Protein AF-A0A7W1B5B6-F1 (afdb_monomer)

Mean predicted aligned error: 15.53 Å

Secondary structure (DSSP, 8-state):
-EEEESSHHHHHHHHHHT-S-HHHHTS-EEEEE-TTS-EEEEESSPPPHHHHHHHHHTT-EEEEPPPTTPEEESSGGGGSPPEE-SS----SEEEEEESSHHHHHHHHHHHHHTT---EEEEE-SS-EEEEEES--HHHHHHHHTTGGG-EEEEESSTT-TTEEEETTEE-TTGGG--PPTTEEEEEETTEEEEEES---EEGGGTEEEE-SS----------S-PEEEE-EEEE---PPP-EEEE-SSHHHHHHHHHHHS-HHHHTTEEEEEE--TT-SSPEEEEEEPPSSSPPP----SSEEEEEETTEEEEEEETTEEEES---HHHHHHHHT--TTEEEEEEE----TT-----GGGTT-EEEEEEEGGG-EEGGGT---THHHHHHHHHHHHHHHS-------------------------------------------------------------------HHHHHHHHHHHHHHHHHHHHHHH----TT-HHHHHHHHHHHHHHHHTT-HHHHHHHHHHHHHTS-HHHHHHHHHHHHHHHHS---HHHHHHHHHHHHT-SS--HHHHHHHHHHHHH--HHHHH-HHHHHHHHHTTGGGS-HHHHHHHHHH-

Structure (mmCIF, N/CA/C/O backbone):
data_AF-A0A7W1B5B6-F1
#
_entry.id   AF-A0A7W1B5B6-F1
#
loop_
_atom_site.group_PDB
_atom_site.id
_atom_site.type_symbol
_atom_site.label_atom_id
_atom_site.label_alt_id
_atom_site.label_comp_id
_atom_site.label_asym_id
_atom_site.label_entity_id
_atom_site.label_seq_id
_atom_site.pdbx_PDB_ins_code
_atom_site.Cartn_x
_atom_site.Cartn_y
_atom_site.Cartn_z
_atom_site.occupancy
_atom_site.B_iso_or_equiv
_atom_site.auth_seq_id
_atom_site.auth_comp_id
_atom_site.auth_asym_id
_atom_site.auth_atom_id
_atom_site.pdbx_PDB_model_num
ATOM 1 N N . MET A 1 1 ? 34.119 7.410 -38.751 1.00 94.50 1 MET A N 1
ATOM 2 C CA . MET A 1 1 ? 34.183 5.997 -39.209 1.00 94.50 1 MET A CA 1
ATOM 3 C C . MET A 1 1 ? 33.117 5.272 -38.428 1.00 94.50 1 MET A C 1
ATOM 5 O O . MET A 1 1 ? 33.224 5.244 -37.207 1.00 94.50 1 MET A O 1
ATOM 9 N N . ALA A 1 2 ? 32.080 4.774 -39.098 1.00 97.19 2 ALA A N 1
ATOM 10 C CA . ALA A 1 2 ? 30.951 4.144 -38.429 1.00 97.19 2 ALA A CA 1
ATOM 11 C C . ALA A 1 2 ? 31.009 2.619 -38.559 1.00 97.19 2 ALA A C 1
ATOM 13 O O . ALA A 1 2 ? 31.420 2.079 -39.584 1.00 97.19 2 ALA A O 1
ATOM 14 N N . LEU A 1 3 ? 30.587 1.941 -37.500 1.00 98.31 3 LEU A N 1
ATOM 15 C CA . LEU A 1 3 ? 30.585 0.492 -37.373 1.00 98.31 3 LEU A CA 1
ATOM 16 C C . LEU A 1 3 ? 29.162 -0.023 -37.571 1.00 98.31 3 LEU A C 1
ATOM 18 O O . LEU A 1 3 ? 28.270 0.395 -36.841 1.00 98.31 3 LEU A O 1
ATOM 22 N N . GLY A 1 4 ? 28.949 -0.912 -38.535 1.00 98.06 4 GLY A N 1
ATOM 23 C CA . GLY A 1 4 ? 27.669 -1.567 -38.791 1.00 98.06 4 GLY A CA 1
ATOM 24 C C . GLY A 1 4 ? 27.598 -2.948 -38.143 1.00 98.06 4 GLY A C 1
ATOM 25 O O . GLY A 1 4 ? 28.452 -3.800 -38.393 1.00 98.06 4 GLY A O 1
ATOM 26 N N . PHE A 1 5 ? 26.560 -3.162 -37.342 1.00 98.38 5 PHE A N 1
ATOM 27 C CA . PHE A 1 5 ? 26.200 -4.421 -36.696 1.00 98.38 5 PHE A CA 1
ATOM 28 C C . PHE A 1 5 ? 24.924 -4.963 -37.348 1.00 98.38 5 PHE A C 1
ATOM 30 O O . PHE A 1 5 ? 24.002 -4.191 -37.621 1.00 98.38 5 PHE A O 1
ATOM 37 N N . SER A 1 6 ? 24.865 -6.276 -37.588 1.00 97.25 6 SER A N 1
ATOM 38 C CA . SER A 1 6 ? 23.727 -6.924 -38.261 1.00 97.25 6 SER A CA 1
ATOM 39 C C . SER A 1 6 ? 22.408 -6.738 -37.514 1.00 97.25 6 SER A C 1
ATOM 41 O O . SER A 1 6 ? 21.371 -6.578 -38.141 1.00 97.25 6 SER A O 1
ATOM 43 N N . ASP A 1 7 ? 22.457 -6.731 -36.182 1.00 97.38 7 ASP A N 1
ATOM 44 C CA . ASP A 1 7 ? 21.313 -6.529 -35.301 1.00 97.38 7 ASP A CA 1
ATOM 45 C C . ASP A 1 7 ? 21.767 -6.013 -33.916 1.00 97.38 7 ASP A C 1
ATOM 47 O O . ASP A 1 7 ? 22.953 -5.783 -33.645 1.00 97.38 7 ASP A O 1
ATOM 51 N N . THR A 1 8 ? 20.799 -5.830 -33.015 1.00 96.56 8 THR A N 1
ATOM 52 C CA . THR A 1 8 ? 21.031 -5.389 -31.629 1.00 96.56 8 THR A CA 1
ATOM 53 C C . THR A 1 8 ? 21.806 -6.428 -30.799 1.00 96.56 8 THR A C 1
ATOM 55 O O . THR A 1 8 ? 22.600 -6.055 -29.932 1.00 96.56 8 THR A O 1
ATOM 58 N N . ASN A 1 9 ? 21.637 -7.726 -31.072 1.00 96.75 9 ASN A N 1
ATOM 59 C CA . ASN A 1 9 ? 22.336 -8.795 -30.355 1.00 96.75 9 ASN A CA 1
ATOM 60 C C . ASN A 1 9 ? 23.825 -8.834 -30.712 1.00 96.75 9 ASN A C 1
ATOM 62 O O . ASN A 1 9 ? 24.655 -9.018 -29.823 1.00 96.75 9 ASN A O 1
ATOM 66 N N . ALA A 1 10 ? 24.184 -8.600 -31.974 1.00 97.38 10 ALA A N 1
ATOM 67 C CA . ALA A 1 10 ? 25.568 -8.497 -32.416 1.00 97.38 10 ALA A CA 1
ATOM 68 C C . ALA A 1 10 ? 26.297 -7.365 -31.674 1.00 97.38 10 ALA A C 1
ATOM 70 O O . ALA A 1 10 ? 27.377 -7.581 -31.119 1.00 97.38 10 ALA A O 1
ATOM 71 N N . LEU A 1 11 ? 25.679 -6.182 -31.571 1.00 97.81 11 LEU A N 1
ATOM 72 C CA . LEU A 1 11 ? 26.230 -5.078 -30.780 1.00 97.81 11 LEU A CA 1
ATOM 73 C C . LEU A 1 11 ? 26.357 -5.450 -29.294 1.00 97.81 11 LEU A C 1
ATOM 75 O O . LEU A 1 11 ? 27.402 -5.212 -28.681 1.00 97.81 11 LEU A O 1
ATOM 79 N N . HIS A 1 12 ? 25.326 -6.078 -28.722 1.00 96.94 12 HIS A N 1
ATOM 80 C CA . HIS A 1 12 ? 25.355 -6.544 -27.339 1.00 96.94 12 HIS A CA 1
ATOM 81 C C . HIS A 1 12 ? 26.523 -7.506 -27.077 1.00 96.94 12 HIS A C 1
ATOM 83 O O . HIS A 1 12 ? 27.252 -7.318 -26.106 1.00 96.94 12 HIS A O 1
ATOM 89 N N . VAL A 1 13 ? 26.762 -8.485 -27.957 1.00 97.00 13 VAL A N 1
ATOM 90 C CA . VAL A 1 13 ? 27.879 -9.438 -27.842 1.00 97.00 13 VAL A CA 1
ATOM 91 C C . VAL A 1 13 ? 29.231 -8.725 -27.902 1.00 97.00 13 VAL A C 1
ATOM 93 O O . VAL A 1 13 ? 30.123 -9.039 -27.112 1.00 97.00 13 VAL A O 1
ATOM 96 N N . ILE A 1 14 ? 29.400 -7.738 -28.784 1.00 97.31 14 ILE A N 1
ATOM 97 C CA . ILE A 1 14 ? 30.649 -6.965 -28.892 1.00 97.31 14 ILE A CA 1
ATOM 98 C C . ILE A 1 14 ? 30.934 -6.180 -27.602 1.00 97.31 14 ILE A C 1
ATOM 100 O O . ILE A 1 14 ? 32.069 -6.181 -27.118 1.00 97.31 14 ILE A O 1
ATOM 104 N N . ILE A 1 15 ? 29.910 -5.565 -27.005 1.00 96.25 15 ILE A N 1
ATOM 105 C CA . ILE A 1 15 ? 30.038 -4.853 -25.726 1.00 96.25 15 ILE A CA 1
ATOM 106 C C . ILE A 1 15 ? 30.300 -5.841 -24.577 1.00 96.25 15 ILE A C 1
ATOM 108 O O . ILE A 1 15 ? 31.228 -5.659 -23.783 1.00 96.25 15 ILE A O 1
ATOM 112 N N . ALA A 1 16 ? 29.517 -6.919 -24.504 1.00 94.75 16 ALA A N 1
ATOM 113 C CA . ALA A 1 16 ? 29.584 -7.919 -23.445 1.00 94.75 16 ALA A CA 1
ATOM 114 C C . ALA A 1 16 ? 30.921 -8.685 -23.436 1.00 94.75 16 ALA A C 1
ATOM 116 O O . ALA A 1 16 ? 31.486 -8.933 -22.370 1.00 94.75 16 ALA A O 1
ATOM 117 N N . SER A 1 17 ? 31.472 -9.002 -24.606 1.00 96.00 17 SER A N 1
ATOM 118 C CA . SER A 1 17 ? 32.751 -9.716 -24.745 1.00 96.00 17 SER A CA 1
ATOM 119 C C . SER A 1 17 ? 33.984 -8.868 -24.424 1.00 96.00 17 SER A C 1
ATOM 121 O O . SER A 1 17 ? 35.064 -9.422 -24.244 1.00 96.00 17 SER A O 1
ATOM 123 N N . GLY A 1 18 ? 33.853 -7.537 -24.362 1.00 94.81 18 GLY A N 1
ATOM 124 C CA . GLY A 1 18 ? 35.001 -6.642 -24.198 1.00 94.81 18 GLY A CA 1
ATOM 125 C C . GLY A 1 18 ? 35.877 -6.528 -25.451 1.00 94.81 18 GLY A C 1
ATOM 126 O O . GLY A 1 18 ? 36.999 -6.041 -25.357 1.00 94.81 18 GLY A O 1
ATOM 127 N N . MET A 1 19 ? 35.380 -6.946 -26.625 1.00 95.56 19 MET A N 1
ATOM 128 C CA . MET A 1 19 ? 36.091 -6.774 -27.901 1.00 95.56 19 MET A CA 1
ATOM 129 C C . MET A 1 19 ? 36.359 -5.297 -28.228 1.00 95.56 19 MET A C 1
ATOM 131 O O . MET A 1 19 ? 37.362 -4.977 -28.860 1.00 95.56 19 MET A O 1
ATOM 135 N N . CYS A 1 20 ? 35.474 -4.395 -27.796 1.00 95.75 20 CYS A N 1
ATOM 136 C CA . CYS A 1 20 ? 35.712 -2.954 -27.824 1.00 95.75 20 CYS A CA 1
ATOM 137 C C . CYS A 1 20 ? 36.308 -2.502 -26.476 1.00 95.75 20 CYS A C 1
ATOM 139 O O . CYS A 1 20 ? 35.754 -2.876 -25.442 1.00 95.75 20 CYS A O 1
ATOM 141 N N . PRO A 1 21 ? 37.372 -1.682 -26.431 1.00 95.94 21 PRO A N 1
ATOM 142 C CA . PRO A 1 21 ? 37.892 -1.168 -25.168 1.00 95.94 21 PRO A CA 1
ATOM 143 C C . PRO A 1 21 ? 36.838 -0.350 -24.395 1.00 95.94 21 PRO A C 1
ATOM 145 O O . PRO A 1 21 ? 36.147 0.480 -25.001 1.00 95.94 21 PRO A O 1
ATOM 148 N N . PRO A 1 22 ? 36.688 -0.543 -23.069 1.00 91.62 22 PRO A N 1
ATOM 149 C CA . PRO A 1 22 ? 35.642 0.109 -22.276 1.00 91.62 22 PRO A CA 1
ATOM 150 C C . PRO A 1 22 ? 35.723 1.641 -22.327 1.00 91.62 22 PRO A C 1
ATOM 152 O O . PRO A 1 22 ? 34.693 2.310 -22.328 1.00 91.62 22 PRO A O 1
ATOM 155 N N . GLU A 1 23 ? 36.922 2.211 -22.451 1.00 94.38 23 GLU A N 1
ATOM 156 C CA . GLU A 1 23 ? 37.138 3.652 -22.583 1.00 94.38 23 GLU A CA 1
ATOM 157 C C . GLU A 1 23 ? 36.626 4.247 -23.901 1.00 94.38 23 GLU A C 1
ATOM 159 O O . GLU A 1 23 ? 36.478 5.465 -23.991 1.00 94.38 23 GLU A O 1
ATOM 164 N N . VAL A 1 24 ? 36.382 3.423 -24.926 1.00 95.75 24 VAL A N 1
ATOM 165 C CA . VAL A 1 24 ? 35.705 3.840 -26.163 1.00 95.75 24 VAL A CA 1
ATOM 166 C C . VAL A 1 24 ? 34.198 3.646 -26.020 1.00 95.75 24 VAL A C 1
ATOM 168 O O . VAL A 1 24 ? 33.436 4.532 -26.393 1.00 95.75 24 VAL A O 1
ATOM 171 N N . GLN A 1 25 ? 33.765 2.533 -25.418 1.00 95.56 25 GLN A N 1
ATOM 172 C CA . GLN A 1 25 ? 32.342 2.238 -25.201 1.00 95.56 25 GLN A CA 1
ATOM 173 C C . GLN A 1 25 ? 31.641 3.264 -24.294 1.00 95.56 25 GLN A C 1
ATOM 175 O O . GLN A 1 25 ? 30.462 3.553 -24.484 1.00 95.56 25 GLN A O 1
ATOM 180 N N . GLN A 1 26 ? 32.356 3.802 -23.301 1.00 91.69 26 GLN A N 1
ATOM 181 C CA . GLN A 1 26 ? 31.845 4.788 -22.338 1.00 91.69 26 GLN A CA 1
ATOM 182 C C . GLN A 1 26 ? 31.838 6.229 -22.873 1.00 91.69 26 GLN A C 1
ATOM 184 O O . GLN A 1 26 ? 31.433 7.138 -22.153 1.00 91.69 26 GLN A O 1
ATOM 189 N N . ARG A 1 27 ? 32.320 6.462 -24.100 1.00 94.25 27 ARG A N 1
ATOM 190 C CA . ARG A 1 27 ? 32.306 7.782 -24.748 1.00 94.25 27 ARG A CA 1
ATOM 191 C C . ARG A 1 27 ? 31.062 7.953 -25.606 1.00 94.25 27 ARG A C 1
ATOM 193 O O . ARG A 1 27 ? 30.432 6.967 -25.998 1.00 94.25 27 ARG A O 1
ATOM 200 N N . ALA A 1 28 ? 30.757 9.208 -25.926 1.00 95.19 28 ALA A N 1
ATOM 201 C CA . ALA A 1 28 ? 29.630 9.527 -26.778 1.00 95.19 28 ALA A CA 1
ATOM 202 C C . ALA A 1 28 ? 29.794 8.881 -28.161 1.00 95.19 28 ALA A C 1
ATOM 204 O O . ALA A 1 28 ? 30.899 8.619 -28.649 1.00 95.19 28 ALA A O 1
ATOM 205 N N . ALA A 1 29 ? 28.667 8.605 -28.798 1.00 97.06 29 ALA A N 1
ATOM 206 C CA . ALA A 1 29 ? 28.630 8.059 -30.143 1.00 97.06 29 ALA A CA 1
ATOM 207 C C . ALA A 1 29 ? 27.402 8.581 -30.881 1.00 97.06 29 ALA A C 1
ATOM 209 O O . ALA A 1 29 ? 26.443 9.049 -30.269 1.00 97.06 29 ALA A O 1
ATOM 210 N N . ARG A 1 30 ? 27.406 8.487 -32.206 1.00 98.06 30 ARG A N 1
ATOM 211 C CA . ARG A 1 30 ? 26.194 8.665 -33.006 1.00 98.06 30 ARG A CA 1
ATOM 212 C C . ARG A 1 30 ? 25.669 7.295 -33.393 1.00 98.06 30 ARG A C 1
ATOM 214 O O . ARG A 1 30 ? 26.418 6.479 -33.923 1.00 98.06 30 ARG A O 1
ATOM 221 N N . VAL A 1 31 ? 24.396 7.048 -33.120 1.00 97.62 31 VAL A N 1
ATOM 222 C CA . VAL A 1 31 ? 23.747 5.758 -33.349 1.00 97.62 31 VAL A CA 1
ATOM 223 C C . VAL A 1 31 ? 22.623 5.928 -34.353 1.00 97.62 31 VAL A C 1
ATOM 225 O O . VAL A 1 31 ? 21.693 6.707 -34.144 1.00 97.62 31 VAL A O 1
ATOM 228 N N . GLY A 1 32 ? 22.712 5.181 -35.444 1.00 97.56 32 GLY A N 1
ATOM 229 C CA . GLY A 1 32 ? 21.650 5.012 -36.424 1.00 97.56 32 GLY A CA 1
ATOM 230 C C . GLY A 1 32 ? 21.114 3.586 -36.410 1.00 97.56 32 GLY A C 1
ATOM 231 O O . GLY A 1 32 ? 21.804 2.663 -35.975 1.00 97.56 32 GLY A O 1
ATOM 232 N N . ARG A 1 33 ? 19.892 3.399 -36.905 1.00 97.69 33 ARG A N 1
ATOM 233 C CA . ARG A 1 33 ? 19.342 2.073 -37.209 1.00 97.69 33 ARG A CA 1
ATOM 234 C C . ARG A 1 33 ? 19.060 1.974 -38.697 1.00 97.69 33 ARG A C 1
ATOM 236 O O . ARG A 1 33 ? 18.666 2.973 -39.297 1.00 97.69 33 ARG A O 1
ATOM 243 N N . THR A 1 34 ? 19.301 0.804 -39.270 1.00 97.12 34 THR A N 1
ATOM 244 C CA . THR A 1 34 ? 18.916 0.493 -40.650 1.00 97.12 34 THR A CA 1
ATOM 245 C C . THR A 1 34 ? 17.494 -0.061 -40.684 1.00 97.12 34 THR A C 1
ATOM 247 O O . THR A 1 34 ? 16.969 -0.491 -39.653 1.00 97.12 34 THR A O 1
ATOM 250 N N . ASP A 1 35 ? 16.879 -0.070 -41.866 1.00 95.69 35 ASP A N 1
ATOM 251 C CA . ASP A 1 35 ? 15.518 -0.591 -42.059 1.00 95.69 35 ASP A CA 1
ATOM 252 C C . ASP A 1 35 ? 15.419 -2.092 -41.725 1.00 95.69 35 ASP A C 1
ATOM 254 O O . ASP A 1 35 ? 14.400 -2.551 -41.218 1.00 95.69 35 ASP A O 1
ATOM 258 N N . ASP A 1 36 ? 16.521 -2.832 -41.889 1.00 95.31 36 ASP A N 1
ATOM 259 C CA . ASP A 1 36 ? 16.630 -4.259 -41.552 1.00 95.31 36 ASP A CA 1
ATOM 260 C C . ASP A 1 36 ? 16.838 -4.532 -40.045 1.00 95.31 36 ASP A C 1
ATOM 262 O O . ASP A 1 36 ? 17.080 -5.667 -39.639 1.00 95.31 36 ASP A O 1
ATOM 266 N N . GLY A 1 37 ? 16.799 -3.502 -39.189 1.00 94.88 37 GLY A N 1
ATOM 267 C CA . GLY A 1 37 ? 17.021 -3.633 -37.741 1.00 94.88 37 GLY A CA 1
ATOM 268 C C . GLY A 1 37 ? 18.495 -3.679 -37.312 1.00 94.88 37 GLY A C 1
ATOM 269 O O . GLY A 1 37 ? 18.789 -3.846 -36.122 1.00 94.88 37 GLY A O 1
ATOM 270 N N . GLY A 1 38 ? 19.418 -3.482 -38.255 1.00 97.25 38 GLY A N 1
ATOM 271 C CA . GLY A 1 38 ? 20.841 -3.313 -37.988 1.00 97.25 38 GLY A CA 1
ATOM 272 C C . GLY A 1 38 ? 21.132 -2.027 -37.218 1.00 97.25 38 GLY A C 1
ATOM 273 O O . GLY A 1 38 ? 20.376 -1.052 -37.260 1.00 97.25 38 GLY A O 1
ATOM 274 N N . VAL A 1 39 ? 22.247 -2.018 -36.493 1.00 98.12 39 VAL A N 1
ATOM 275 C CA . VAL A 1 39 ? 22.672 -0.871 -35.679 1.00 98.12 39 VAL A CA 1
ATOM 276 C C . VAL A 1 39 ? 23.969 -0.324 -36.248 1.00 98.12 39 VAL A C 1
ATOM 278 O O . VAL A 1 39 ? 24.893 -1.082 -36.520 1.00 98.12 39 VAL A O 1
ATOM 281 N N . ILE A 1 40 ? 24.060 0.992 -36.427 1.00 98.44 40 ILE A N 1
ATOM 282 C CA . ILE A 1 40 ? 25.279 1.662 -36.882 1.00 98.44 40 ILE A CA 1
ATOM 283 C C . ILE A 1 40 ? 25.758 2.595 -35.778 1.00 98.44 40 ILE A C 1
ATOM 285 O O . ILE A 1 40 ? 25.014 3.478 -35.361 1.00 98.44 40 ILE A O 1
ATOM 289 N N . VAL A 1 41 ? 26.996 2.417 -35.320 1.00 98.38 41 VAL A N 1
ATOM 290 C CA . VAL A 1 41 ? 27.609 3.218 -34.254 1.00 98.38 41 VAL A CA 1
ATOM 291 C C . VAL A 1 41 ? 28.836 3.940 -34.796 1.00 98.38 41 VAL A C 1
ATOM 293 O O . VAL A 1 41 ? 29.820 3.312 -35.179 1.00 98.38 41 VAL A O 1
ATOM 296 N N . GLU A 1 42 ? 28.808 5.267 -34.807 1.00 98.38 42 GLU A N 1
ATOM 297 C CA . GLU A 1 42 ? 29.979 6.106 -35.051 1.00 98.38 42 GLU A CA 1
ATOM 298 C C . GLU A 1 42 ? 30.535 6.610 -33.710 1.00 98.38 42 GLU A C 1
ATOM 300 O O . GLU A 1 42 ? 29.932 7.500 -33.103 1.00 98.38 42 GLU A O 1
ATOM 305 N N . PRO A 1 43 ? 31.653 6.054 -33.209 1.00 98.06 43 PRO A N 1
ATOM 306 C CA . PRO A 1 43 ? 32.233 6.508 -31.953 1.00 98.06 43 PRO A CA 1
ATOM 307 C C . PRO A 1 43 ? 32.894 7.877 -32.080 1.00 98.06 43 PRO A C 1
ATOM 309 O O . PRO A 1 43 ? 33.547 8.173 -33.079 1.00 98.06 43 PRO A O 1
ATOM 312 N N . GLU A 1 44 ? 32.817 8.670 -31.011 1.00 97.44 44 GLU A N 1
ATOM 313 C CA . GLU A 1 44 ? 33.561 9.929 -30.885 1.00 97.44 44 GLU A CA 1
ATOM 314 C C . GLU A 1 44 ? 35.083 9.696 -30.907 1.00 97.44 44 GLU A C 1
ATOM 316 O O . GLU A 1 44 ? 35.834 10.438 -31.538 1.00 97.44 44 GLU A O 1
ATOM 321 N N . LYS A 1 45 ? 35.549 8.631 -30.240 1.00 96.25 45 LYS A N 1
ATOM 322 C CA . LYS A 1 45 ? 36.961 8.239 -30.209 1.00 96.25 45 LYS A CA 1
ATOM 323 C C . LYS A 1 45 ? 37.230 7.136 -31.229 1.00 96.25 45 LYS A C 1
ATOM 325 O O . LYS A 1 45 ? 36.648 6.056 -31.152 1.00 96.25 45 LYS A O 1
ATOM 330 N N . ALA A 1 46 ? 38.165 7.385 -32.145 1.00 96.44 46 ALA A N 1
ATOM 331 C CA . ALA A 1 46 ? 38.591 6.389 -33.121 1.00 96.44 46 ALA A CA 1
ATOM 332 C C . ALA A 1 46 ? 39.173 5.135 -32.439 1.00 96.44 46 ALA A C 1
ATOM 334 O O . ALA A 1 46 ? 39.939 5.226 -31.476 1.00 96.44 46 ALA A O 1
ATOM 335 N N . LEU A 1 47 ? 38.818 3.966 -32.970 1.00 97.12 47 LEU A N 1
ATOM 336 C CA . LEU A 1 47 ? 39.338 2.675 -32.525 1.00 97.12 47 LEU A CA 1
ATOM 337 C C . LEU A 1 47 ? 40.737 2.416 -33.092 1.00 97.12 47 LEU A C 1
ATOM 339 O O . LEU A 1 47 ? 41.067 2.838 -34.203 1.00 97.12 47 LEU A O 1
ATOM 343 N N . ALA A 1 48 ? 41.548 1.671 -32.341 1.00 97.38 48 ALA A N 1
ATOM 344 C CA . ALA A 1 48 ? 42.837 1.194 -32.822 1.00 97.38 48 ALA A CA 1
ATOM 345 C C . ALA A 1 48 ? 42.657 0.169 -33.964 1.00 97.38 48 ALA A C 1
ATOM 347 O O . ALA A 1 48 ? 41.646 -0.534 -34.053 1.00 97.38 48 ALA A O 1
ATOM 348 N N . ARG A 1 49 ? 43.626 0.109 -34.887 1.00 97.44 49 ARG A N 1
ATOM 349 C CA . ARG A 1 49 ? 43.525 -0.700 -36.121 1.00 97.44 49 ARG A CA 1
ATOM 350 C C . ARG A 1 49 ? 43.400 -2.201 -35.851 1.00 97.44 49 ARG A C 1
ATOM 352 O O . ARG A 1 49 ? 42.715 -2.896 -36.594 1.00 97.44 49 ARG A O 1
ATOM 359 N N . ASP A 1 50 ? 44.064 -2.687 -34.813 1.00 97.62 50 ASP A N 1
ATOM 360 C CA . ASP A 1 50 ? 43.993 -4.065 -34.328 1.00 97.62 50 ASP A CA 1
ATOM 361 C C . ASP A 1 50 ? 42.588 -4.413 -33.812 1.00 97.62 50 ASP A C 1
ATOM 363 O O . ASP A 1 50 ? 42.034 -5.443 -34.196 1.00 97.62 50 ASP A O 1
ATOM 367 N N . VAL A 1 51 ? 41.960 -3.514 -33.046 1.00 97.44 51 VAL A N 1
ATOM 368 C CA . VAL A 1 51 ? 40.570 -3.667 -32.588 1.00 97.44 51 VAL A CA 1
ATOM 369 C C . VAL A 1 51 ? 39.604 -3.712 -33.774 1.00 97.44 51 VAL A C 1
ATOM 371 O O . VAL A 1 51 ? 38.753 -4.597 -33.840 1.00 97.44 51 VAL A O 1
ATOM 374 N N . LEU A 1 52 ? 39.769 -2.822 -34.759 1.00 97.75 52 LEU A N 1
ATOM 375 C CA . LEU A 1 52 ? 38.963 -2.834 -35.987 1.00 97.75 52 LEU A CA 1
ATOM 376 C C . LEU A 1 52 ? 39.140 -4.135 -36.786 1.00 97.75 52 LEU A C 1
ATOM 378 O O . LEU A 1 52 ? 38.171 -4.662 -37.332 1.00 97.75 52 LEU A O 1
ATOM 382 N N . ALA A 1 53 ? 40.357 -4.683 -36.843 1.00 97.25 53 ALA A N 1
ATOM 383 C CA . ALA A 1 53 ? 40.613 -5.966 -37.490 1.00 97.25 53 ALA A CA 1
ATOM 384 C C . ALA A 1 53 ? 39.918 -7.128 -36.757 1.00 97.25 53 ALA A C 1
ATOM 386 O O . ALA A 1 53 ? 39.370 -8.015 -37.414 1.00 97.25 53 ALA A O 1
ATOM 387 N N . HIS A 1 54 ? 39.897 -7.117 -35.419 1.00 96.94 54 HIS A N 1
ATOM 388 C CA . HIS A 1 54 ? 39.147 -8.093 -34.622 1.00 96.94 54 HIS A CA 1
ATOM 389 C C . HIS A 1 54 ? 37.632 -7.959 -34.813 1.00 96.94 54 HIS A C 1
ATOM 391 O O . HIS A 1 54 ? 36.967 -8.964 -35.055 1.00 96.94 54 HIS A O 1
ATOM 397 N N . MET A 1 55 ? 37.094 -6.738 -34.805 1.00 97.38 55 MET A N 1
ATOM 398 C CA . MET A 1 55 ? 35.673 -6.484 -35.069 1.00 97.38 55 MET A CA 1
ATOM 399 C C . MET A 1 55 ? 35.253 -6.965 -36.462 1.00 97.38 55 MET A C 1
ATOM 401 O O . MET A 1 55 ? 34.221 -7.618 -36.600 1.00 97.38 55 MET A O 1
ATOM 405 N N . ARG A 1 56 ? 36.082 -6.738 -37.490 1.00 97.94 56 ARG A N 1
ATOM 406 C CA . ARG A 1 56 ? 35.811 -7.230 -38.849 1.00 97.94 56 ARG A CA 1
ATOM 407 C C . ARG A 1 56 ? 35.784 -8.758 -38.922 1.00 97.94 56 ARG A C 1
ATOM 409 O O . ARG A 1 56 ? 34.919 -9.317 -39.586 1.00 97.94 56 ARG A O 1
ATOM 416 N N . LYS A 1 57 ? 36.689 -9.443 -38.209 1.00 97.31 57 LYS A N 1
ATOM 417 C CA . LYS A 1 57 ? 36.667 -10.916 -38.081 1.00 97.31 57 LYS A CA 1
ATOM 418 C C . LYS A 1 57 ? 35.406 -11.423 -37.374 1.00 97.31 57 LYS A C 1
ATOM 420 O O . LYS A 1 57 ? 34.956 -12.519 -37.680 1.00 97.31 57 LYS A O 1
ATOM 425 N N . ALA A 1 58 ? 34.839 -10.627 -36.469 1.00 96.62 58 ALA A N 1
ATOM 426 C CA . ALA A 1 58 ? 33.573 -10.907 -35.795 1.00 96.62 58 ALA A CA 1
ATOM 427 C C . ALA A 1 58 ? 32.328 -10.518 -36.624 1.00 96.62 58 ALA A C 1
ATOM 429 O O . ALA A 1 58 ? 31.215 -10.605 -36.116 1.00 96.62 58 ALA A O 1
ATOM 430 N N . GLY A 1 59 ? 32.497 -10.090 -37.883 1.00 97.38 59 GLY A N 1
ATOM 431 C CA . GLY A 1 59 ? 31.395 -9.753 -38.791 1.00 97.38 59 GLY A CA 1
ATOM 432 C C . GLY A 1 59 ? 30.912 -8.299 -38.730 1.00 97.38 59 GLY A C 1
ATOM 433 O O . GLY A 1 59 ? 29.912 -7.974 -39.362 1.00 97.38 59 GLY A O 1
ATOM 434 N N . VAL A 1 60 ? 31.603 -7.409 -38.008 1.00 98.06 60 VAL A N 1
ATOM 435 C CA . VAL A 1 60 ? 31.258 -5.977 -37.942 1.00 98.06 60 VAL A CA 1
ATOM 436 C C . VAL A 1 60 ? 31.769 -5.246 -39.188 1.00 98.06 60 VAL A C 1
ATOM 438 O O . VAL A 1 60 ? 32.948 -5.340 -39.543 1.00 98.06 60 VAL A O 1
ATOM 441 N N . ILE A 1 61 ? 30.905 -4.462 -39.833 1.00 98.12 61 ILE A N 1
ATOM 442 C CA . ILE A 1 61 ? 31.254 -3.632 -40.995 1.00 98.12 61 ILE A CA 1
ATOM 443 C C . ILE A 1 61 ? 31.942 -2.359 -40.494 1.00 98.12 61 ILE A C 1
ATOM 445 O O . ILE A 1 61 ? 31.334 -1.585 -39.770 1.00 98.12 61 ILE A O 1
ATOM 449 N N . THR A 1 62 ? 33.201 -2.106 -40.859 1.00 97.12 62 THR A N 1
ATOM 450 C CA . THR A 1 62 ? 33.988 -0.991 -40.283 1.00 97.12 62 THR A CA 1
ATOM 451 C C . THR A 1 62 ? 33.799 0.364 -40.961 1.00 97.12 62 THR A C 1
ATOM 453 O O . THR A 1 62 ? 34.291 1.361 -40.446 1.00 97.12 62 THR A O 1
ATOM 456 N N . ASP A 1 63 ? 33.117 0.402 -42.103 1.00 96.38 63 ASP A N 1
ATOM 457 C CA . ASP A 1 63 ? 32.965 1.593 -42.948 1.00 96.38 63 ASP A CA 1
ATOM 458 C C . ASP A 1 63 ? 31.493 1.780 -43.340 1.00 96.38 63 ASP A C 1
ATOM 460 O O . ASP A 1 63 ? 31.149 2.041 -44.492 1.00 96.38 63 ASP A O 1
ATOM 464 N N . ALA A 1 64 ? 30.603 1.577 -42.368 1.00 97.50 64 ALA A N 1
ATOM 465 C CA . ALA A 1 64 ? 29.173 1.753 -42.564 1.00 97.50 64 ALA A CA 1
ATOM 466 C C . ALA A 1 64 ? 28.831 3.236 -42.795 1.00 97.50 64 ALA A C 1
ATOM 468 O O . ALA A 1 64 ? 29.488 4.139 -42.269 1.00 97.50 64 ALA A O 1
ATOM 469 N N . VAL A 1 65 ? 27.776 3.496 -43.567 1.00 97.81 65 VAL A N 1
ATOM 470 C CA . VAL A 1 65 ? 27.261 4.854 -43.777 1.00 97.81 65 VAL A CA 1
ATOM 471 C C . VAL A 1 65 ? 26.251 5.160 -42.680 1.00 97.81 65 VAL A C 1
ATOM 473 O O . VAL A 1 65 ? 25.216 4.507 -42.578 1.00 97.81 65 VAL A O 1
ATOM 476 N N . LEU A 1 66 ? 26.555 6.150 -41.843 1.00 97.88 66 LEU A N 1
ATOM 477 C CA . LEU A 1 66 ? 25.653 6.574 -40.780 1.00 97.88 66 LEU A CA 1
ATOM 478 C C . LEU A 1 66 ? 24.398 7.236 -41.389 1.00 97.88 66 LEU A C 1
ATOM 480 O O . LEU A 1 66 ? 24.541 8.152 -42.204 1.00 97.88 66 LEU A O 1
ATOM 484 N N . PRO A 1 67 ? 23.176 6.822 -41.011 1.00 97.12 67 PRO A N 1
ATOM 485 C CA . PRO A 1 67 ? 21.961 7.401 -41.566 1.00 97.12 67 PRO A CA 1
ATOM 486 C C . PRO A 1 67 ? 21.756 8.840 -41.069 1.00 97.12 67 PRO A C 1
ATOM 488 O O . PRO A 1 67 ? 22.219 9.226 -39.992 1.00 97.12 67 PRO A O 1
ATOM 491 N N . ALA A 1 68 ? 21.032 9.647 -41.849 1.00 96.62 68 ALA A N 1
ATOM 492 C CA . ALA A 1 68 ? 20.836 11.073 -41.566 1.00 96.62 68 ALA A CA 1
ATOM 493 C C . ALA A 1 68 ? 20.118 11.344 -40.228 1.00 96.62 68 ALA A C 1
ATOM 495 O O . ALA A 1 68 ? 20.338 12.381 -39.607 1.00 96.62 68 ALA A O 1
ATOM 496 N N . ASN A 1 69 ? 19.295 10.401 -39.762 1.00 95.12 69 ASN A N 1
ATOM 497 C CA . ASN A 1 69 ? 18.546 10.464 -38.505 1.00 95.12 69 ASN A CA 1
ATOM 498 C C . ASN A 1 69 ? 19.311 9.888 -37.295 1.00 95.12 69 ASN A C 1
ATOM 500 O O . ASN A 1 69 ? 18.697 9.633 -36.256 1.00 95.12 69 ASN A O 1
ATOM 504 N N . ALA A 1 70 ? 20.620 9.646 -37.415 1.00 97.56 70 ALA A N 1
ATOM 505 C CA . ALA A 1 70 ? 21.413 9.117 -36.313 1.00 97.56 70 ALA A CA 1
ATOM 506 C C . ALA A 1 70 ? 21.389 10.051 -35.094 1.00 97.56 70 ALA A C 1
ATOM 508 O O . ALA A 1 70 ? 21.657 11.251 -35.194 1.00 97.56 70 ALA A O 1
ATOM 509 N N . LYS A 1 71 ? 21.094 9.474 -33.928 1.00 96.44 71 LYS A N 1
ATOM 510 C CA . LYS A 1 71 ? 20.970 10.179 -32.650 1.00 96.44 71 LYS A CA 1
ATOM 511 C C . LYS A 1 71 ? 22.306 10.183 -31.918 1.00 96.44 71 LYS A C 1
ATOM 513 O O . LYS A 1 71 ? 23.033 9.194 -31.951 1.00 96.44 71 LYS A O 1
ATOM 518 N N . LEU A 1 72 ? 22.627 11.284 -31.246 1.00 96.56 72 LEU A N 1
ATOM 519 C CA . LEU A 1 72 ? 23.757 11.325 -30.321 1.00 96.56 72 LEU A CA 1
ATOM 520 C C . LEU A 1 72 ? 23.380 10.564 -29.042 1.00 96.56 72 LEU A C 1
ATOM 522 O O . LEU A 1 72 ? 22.336 10.843 -28.456 1.00 96.56 72 LEU A O 1
ATOM 526 N N . VAL A 1 73 ? 24.230 9.631 -28.626 1.00 94.88 73 VAL A N 1
ATOM 527 C CA . VAL A 1 73 ? 24.116 8.869 -27.376 1.00 94.88 73 VAL A CA 1
ATOM 528 C C . VAL A 1 73 ? 25.326 9.133 -26.487 1.00 94.88 73 VAL A C 1
ATOM 530 O O . VAL A 1 73 ? 26.405 9.464 -26.987 1.00 94.88 73 VAL A O 1
ATOM 533 N N . ARG A 1 74 ? 25.175 8.978 -25.169 1.00 92.81 74 ARG A N 1
ATOM 534 C CA . ARG A 1 74 ? 26.254 9.255 -24.199 1.00 92.81 74 ARG A CA 1
ATOM 535 C C . ARG A 1 74 ? 27.277 8.130 -24.114 1.00 92.81 74 ARG A C 1
ATOM 537 O O . ARG A 1 74 ? 28.447 8.380 -23.846 1.00 92.81 74 ARG A O 1
ATOM 544 N N . CYS A 1 75 ? 26.829 6.900 -24.334 1.00 95.31 75 CYS A N 1
ATOM 545 C CA . CYS A 1 75 ? 27.663 5.709 -24.380 1.00 95.31 75 CYS A CA 1
ATOM 546 C C . CYS A 1 75 ? 27.066 4.691 -25.352 1.00 95.31 75 CYS A C 1
ATOM 548 O O . CYS A 1 75 ? 25.900 4.776 -25.731 1.00 95.31 75 CYS A O 1
ATOM 550 N N . TRP A 1 76 ? 27.847 3.690 -25.744 1.00 96.81 76 TRP A N 1
ATOM 551 C CA . TRP A 1 76 ? 27.387 2.675 -26.694 1.00 96.81 76 TRP A CA 1
ATOM 552 C C . TRP A 1 76 ? 26.241 1.816 -26.152 1.00 96.81 76 TRP A C 1
ATOM 554 O O . TRP A 1 76 ? 25.468 1.275 -26.935 1.00 96.81 76 TRP A O 1
ATOM 564 N N . ALA A 1 77 ? 26.111 1.690 -24.829 1.00 96.44 77 ALA A N 1
ATOM 565 C CA . ALA A 1 77 ? 25.041 0.907 -24.223 1.00 96.44 77 ALA A CA 1
ATOM 566 C C . ALA A 1 77 ? 23.646 1.503 -24.494 1.00 96.44 77 ALA A C 1
ATOM 568 O O . ALA A 1 77 ? 22.703 0.741 -24.647 1.00 96.44 77 ALA A O 1
ATOM 569 N N . GLU A 1 78 ? 23.528 2.825 -24.668 1.00 95.69 78 GLU A N 1
ATOM 570 C CA . GLU A 1 78 ? 22.274 3.500 -25.053 1.00 95.69 78 GLU A CA 1
ATOM 571 C C . GLU A 1 78 ? 21.761 3.099 -26.444 1.00 95.69 78 GLU A C 1
ATOM 573 O O . GLU A 1 78 ? 20.591 3.302 -26.763 1.00 95.69 78 GLU A O 1
ATOM 578 N N . ALA A 1 79 ? 22.620 2.524 -27.291 1.00 95.75 79 ALA A N 1
ATOM 579 C CA . ALA A 1 79 ? 22.204 1.988 -28.583 1.00 95.75 79 ALA A CA 1
ATOM 580 C C . ALA A 1 79 ? 21.315 0.738 -28.440 1.00 95.75 79 ALA A C 1
ATOM 582 O O . ALA A 1 79 ? 20.533 0.427 -29.348 1.00 95.75 79 ALA A O 1
ATOM 583 N N . LEU A 1 80 ? 21.438 0.024 -27.313 1.00 96.50 80 LEU A N 1
ATOM 584 C CA . LEU A 1 80 ? 20.640 -1.150 -26.988 1.00 96.50 80 LEU A CA 1
ATOM 585 C C . LEU A 1 80 ? 19.341 -0.692 -26.304 1.00 96.50 80 LEU A C 1
ATOM 587 O O . LEU A 1 80 ? 19.385 -0.116 -25.218 1.00 96.50 80 LEU A O 1
ATOM 591 N N . PRO A 1 81 ? 18.167 -0.922 -26.914 1.00 94.88 81 PRO A N 1
ATOM 592 C CA . PRO A 1 81 ? 16.909 -0.596 -26.267 1.00 94.88 81 PRO A CA 1
ATOM 593 C C . PRO A 1 81 ? 16.686 -1.575 -25.101 1.00 94.88 81 PRO A C 1
ATOM 595 O O . PRO A 1 81 ? 16.994 -2.764 -25.242 1.00 94.88 81 PRO A O 1
ATOM 598 N N . PRO A 1 82 ? 16.135 -1.130 -23.961 1.00 96.62 82 PRO A N 1
ATOM 599 C CA . PRO A 1 82 ? 15.750 -2.065 -22.917 1.00 96.62 82 PRO A CA 1
ATOM 600 C C . PRO A 1 82 ? 14.612 -2.967 -23.423 1.00 96.62 82 PRO A C 1
ATOM 602 O O . PRO A 1 82 ? 13.715 -2.525 -24.144 1.00 96.62 82 PRO A O 1
ATOM 605 N N . ALA A 1 83 ? 14.652 -4.247 -23.060 1.00 95.81 83 ALA A N 1
ATOM 606 C CA . ALA A 1 83 ? 13.645 -5.223 -23.461 1.00 95.81 83 ALA A CA 1
ATOM 607 C C . ALA A 1 83 ? 12.438 -5.160 -22.517 1.00 95.81 83 ALA A C 1
ATOM 609 O O . ALA A 1 83 ? 12.615 -5.075 -21.302 1.00 95.81 83 ALA A O 1
ATOM 610 N N . LYS A 1 84 ? 11.218 -5.225 -23.061 1.00 95.81 84 LYS A N 1
ATOM 611 C CA . LYS A 1 84 ? 9.989 -5.286 -22.259 1.00 95.81 84 LYS A CA 1
ATOM 612 C C . LYS A 1 84 ? 9.883 -6.645 -21.556 1.00 95.81 84 LYS A C 1
ATOM 614 O O . LYS A 1 84 ? 10.176 -7.678 -22.153 1.00 95.81 84 LYS A O 1
ATOM 619 N N . VAL A 1 85 ? 9.456 -6.636 -20.300 1.00 94.50 85 VAL A N 1
ATOM 620 C CA . VAL A 1 85 ? 9.215 -7.817 -19.465 1.00 94.50 85 VAL A CA 1
ATOM 621 C C . VAL A 1 85 ? 7.706 -7.995 -19.308 1.00 94.50 85 VAL A C 1
ATOM 623 O O . VAL A 1 85 ? 6.998 -7.028 -19.039 1.00 94.50 85 VAL A O 1
ATOM 626 N N . THR A 1 86 ? 7.206 -9.220 -19.485 1.00 86.25 86 THR A N 1
ATOM 627 C CA . THR A 1 86 ? 5.759 -9.506 -19.513 1.00 86.25 86 THR A CA 1
ATOM 628 C C . THR A 1 86 ? 5.075 -9.252 -18.170 1.00 86.25 86 THR A C 1
ATOM 630 O O . THR A 1 86 ? 3.980 -8.704 -18.137 1.00 86.25 86 THR A O 1
ATOM 633 N N . ILE A 1 87 ? 5.717 -9.640 -17.064 1.00 85.94 87 ILE A N 1
ATOM 634 C CA . ILE A 1 87 ? 5.189 -9.474 -15.704 1.00 85.94 87 ILE A CA 1
ATOM 635 C C . ILE A 1 87 ? 6.336 -8.969 -14.823 1.00 85.94 87 ILE A C 1
ATOM 637 O O . ILE A 1 87 ? 7.232 -9.753 -14.499 1.00 85.94 87 ILE A O 1
ATOM 641 N N . PRO A 1 88 ? 6.375 -7.672 -14.476 1.00 88.19 88 PRO A N 1
ATOM 642 C CA . PRO A 1 88 ? 7.411 -7.158 -13.596 1.00 88.19 88 PRO A CA 1
ATOM 643 C C . PRO A 1 88 ? 7.156 -7.579 -12.145 1.00 88.19 88 PRO A C 1
ATOM 645 O O . PRO A 1 88 ? 6.057 -7.410 -11.619 1.00 88.19 88 PRO A O 1
ATOM 648 N N . GLU A 1 89 ? 8.189 -8.088 -11.479 1.00 90.94 89 GLU A N 1
ATOM 649 C CA . GLU A 1 89 ? 8.198 -8.225 -10.023 1.00 90.94 89 GLU A CA 1
ATOM 650 C C . GLU A 1 89 ? 8.354 -6.833 -9.395 1.00 90.94 89 GLU A C 1
ATOM 652 O O . GLU A 1 89 ? 9.221 -6.064 -9.810 1.00 90.94 89 GLU A O 1
ATOM 657 N N . ILE A 1 90 ? 7.505 -6.490 -8.423 1.00 93.44 90 ILE A N 1
ATOM 658 C CA . ILE A 1 90 ? 7.551 -5.186 -7.750 1.00 93.44 90 ILE A CA 1
ATOM 659 C C . ILE A 1 90 ? 8.562 -5.278 -6.597 1.00 93.44 90 ILE A C 1
ATOM 661 O O . ILE A 1 90 ? 8.286 -5.976 -5.619 1.00 93.44 90 ILE A O 1
ATOM 665 N N . PRO A 1 91 ? 9.718 -4.594 -6.667 1.00 94.88 91 PRO A N 1
ATOM 666 C CA . PRO A 1 91 ? 10.689 -4.620 -5.582 1.00 94.88 91 PRO A CA 1
ATOM 667 C C . PRO A 1 91 ? 10.219 -3.780 -4.388 1.00 94.88 91 PRO A C 1
ATOM 669 O O . PRO A 1 91 ? 9.401 -2.869 -4.517 1.00 94.88 91 PRO A O 1
ATOM 672 N N . SER A 1 92 ? 10.824 -4.021 -3.224 1.00 95.06 92 SER A N 1
ATOM 673 C CA . SER A 1 92 ? 10.584 -3.234 -2.006 1.00 95.06 92 SER A CA 1
ATOM 674 C C . SER A 1 92 ? 11.107 -1.798 -2.086 1.00 95.06 92 SER A C 1
ATOM 676 O O . SER A 1 92 ? 10.839 -1.010 -1.192 1.00 95.06 92 SER A O 1
ATOM 678 N N . LEU A 1 93 ? 11.898 -1.441 -3.098 1.00 97.44 93 LEU A N 1
ATOM 679 C CA . LEU A 1 93 ? 12.453 -0.102 -3.271 1.00 97.44 93 LEU A CA 1
ATOM 680 C C . LEU A 1 93 ? 12.240 0.345 -4.716 1.00 97.44 93 LEU A C 1
ATOM 682 O O . LEU A 1 93 ? 12.701 -0.323 -5.640 1.00 97.44 93 LEU A O 1
ATOM 686 N N . VAL A 1 94 ? 11.576 1.486 -4.900 1.00 98.25 94 VAL A N 1
ATOM 687 C CA . VAL A 1 94 ? 11.297 2.073 -6.218 1.00 98.25 94 VAL A CA 1
ATOM 688 C C . VAL A 1 94 ? 11.590 3.573 -6.238 1.00 98.25 94 VAL A C 1
ATOM 690 O O . VAL A 1 94 ? 11.563 4.237 -5.199 1.00 98.25 94 VAL A O 1
ATOM 693 N N . LEU A 1 95 ? 11.808 4.120 -7.434 1.00 98.38 95 LEU A N 1
ATOM 694 C CA . LEU A 1 95 ? 11.668 5.551 -7.698 1.00 98.38 95 LEU A CA 1
ATOM 695 C C . LEU A 1 95 ? 10.364 5.791 -8.451 1.00 98.38 95 LEU A C 1
ATOM 697 O O . LEU A 1 95 ? 10.162 5.241 -9.531 1.00 98.38 95 LEU A O 1
ATOM 701 N N . LEU A 1 96 ? 9.508 6.646 -7.910 1.00 98.44 96 LEU A N 1
ATOM 702 C CA . LEU A 1 96 ? 8.356 7.189 -8.615 1.00 98.44 96 LEU A CA 1
ATOM 703 C C . LEU A 1 96 ? 8.718 8.579 -9.135 1.00 98.44 96 LEU A C 1
ATOM 705 O O . LEU A 1 96 ? 9.178 9.423 -8.371 1.00 98.44 96 LEU A O 1
ATOM 709 N N . VAL A 1 97 ? 8.545 8.811 -10.432 1.00 98.00 97 VAL A N 1
ATOM 710 C CA . VAL A 1 97 ? 8.964 10.041 -11.112 1.00 98.00 97 VAL A CA 1
ATOM 711 C C . VAL A 1 97 ? 7.742 10.731 -11.703 1.00 98.00 97 VAL A C 1
ATOM 713 O O . VAL A 1 97 ? 7.071 10.159 -12.560 1.00 98.00 97 VAL A O 1
ATOM 716 N N . SER A 1 98 ? 7.472 11.956 -11.258 1.00 97.00 98 SER A N 1
ATOM 717 C CA . SER A 1 98 ? 6.473 12.865 -11.823 1.00 97.00 98 SER A CA 1
ATOM 718 C C . SER A 1 98 ? 7.126 13.869 -12.775 1.00 97.00 98 SER A C 1
ATOM 720 O O . SER A 1 98 ? 8.308 14.205 -12.647 1.00 97.00 98 SER A O 1
ATOM 722 N N . GLU A 1 99 ? 6.344 14.386 -13.722 1.00 94.56 99 GLU A N 1
ATOM 723 C CA . GLU A 1 99 ? 6.815 15.382 -14.695 1.00 94.56 99 GLU A CA 1
ATOM 724 C C . GLU A 1 99 ? 7.079 16.761 -14.077 1.00 94.56 99 GLU A C 1
ATOM 726 O O . GLU A 1 99 ? 7.771 17.577 -14.673 1.00 94.56 99 GLU A O 1
ATOM 731 N N . ASP A 1 100 ? 6.564 17.031 -12.876 1.00 90.81 100 ASP A N 1
ATOM 732 C CA . ASP A 1 100 ? 6.799 18.285 -12.168 1.00 90.81 100 ASP A CA 1
ATOM 733 C C . ASP A 1 100 ? 6.747 18.127 -10.636 1.00 90.81 100 ASP A C 1
ATOM 735 O O . ASP A 1 100 ? 6.459 17.056 -10.087 1.00 90.81 100 ASP A O 1
ATOM 739 N N . ALA A 1 101 ? 7.056 19.221 -9.934 1.00 88.62 101 ALA A N 1
ATOM 740 C CA . ALA A 1 101 ? 7.058 19.286 -8.476 1.00 88.62 101 ALA A CA 1
ATOM 741 C C . ALA A 1 101 ? 5.651 19.235 -7.852 1.00 88.62 101 ALA A C 1
ATOM 743 O O . ALA A 1 101 ? 5.514 18.808 -6.707 1.00 88.62 101 ALA A O 1
ATOM 744 N N . THR A 1 102 ? 4.613 19.670 -8.571 1.00 89.12 102 THR A N 1
ATOM 745 C CA . THR A 1 102 ? 3.228 19.664 -8.075 1.00 89.12 102 THR A CA 1
ATOM 746 C C . THR A 1 102 ? 2.717 18.230 -7.997 1.00 89.12 102 THR A C 1
ATOM 748 O O . THR A 1 102 ? 2.257 17.797 -6.940 1.00 89.12 102 THR A O 1
ATOM 751 N N . GLY A 1 103 ? 2.920 17.458 -9.067 1.00 91.81 103 GLY A N 1
ATOM 752 C CA . GLY A 1 103 ? 2.620 16.033 -9.119 1.00 91.81 103 GLY A CA 1
ATOM 753 C C . GLY A 1 103 ? 3.368 15.238 -8.049 1.00 91.81 103 GLY A C 1
ATOM 754 O O . GLY A 1 103 ? 2.808 14.295 -7.499 1.00 91.81 103 GLY A O 1
ATOM 755 N N . LEU A 1 104 ? 4.584 15.653 -7.668 1.00 94.38 104 LEU A N 1
ATOM 756 C CA . LEU A 1 104 ? 5.316 15.025 -6.561 1.00 94.38 104 LEU A CA 1
ATOM 757 C C . LEU A 1 104 ? 4.634 15.241 -5.207 1.00 94.38 104 LEU A C 1
ATOM 759 O O . LEU A 1 104 ? 4.590 14.323 -4.392 1.00 94.38 104 LEU A O 1
ATOM 763 N N . VAL A 1 105 ? 4.120 16.446 -4.946 1.00 91.81 105 VAL A N 1
ATOM 764 C CA . VAL A 1 105 ? 3.410 16.753 -3.693 1.00 91.81 105 VAL A CA 1
ATOM 765 C C . VAL A 1 105 ? 2.099 15.975 -3.617 1.00 91.81 105 VAL A C 1
ATOM 767 O O . VAL A 1 105 ? 1.766 15.439 -2.558 1.00 91.81 105 VAL A O 1
ATOM 770 N N . ASP A 1 106 ? 1.379 15.871 -4.733 1.00 91.56 106 ASP A N 1
ATOM 771 C CA . ASP A 1 106 ? 0.147 15.087 -4.816 1.00 91.56 106 ASP A CA 1
ATOM 772 C C . ASP A 1 106 ? 0.412 13.591 -4.637 1.00 91.56 106 ASP A C 1
ATOM 774 O O . ASP A 1 106 ? -0.279 12.935 -3.853 1.00 91.56 106 ASP A O 1
ATOM 778 N N . LEU A 1 107 ? 1.471 13.077 -5.266 1.00 95.31 107 LEU A N 1
ATOM 779 C CA . LEU A 1 107 ? 1.942 11.710 -5.085 1.00 95.31 107 LEU A CA 1
ATOM 780 C C . LEU A 1 107 ? 2.334 11.429 -3.629 1.00 95.31 107 LEU A C 1
ATOM 782 O O . LEU A 1 107 ? 1.933 10.413 -3.070 1.00 95.31 107 LEU A O 1
ATOM 786 N N . ALA A 1 108 ? 3.092 12.322 -2.990 1.00 94.00 108 ALA A N 1
ATOM 787 C CA . ALA A 1 108 ? 3.489 12.161 -1.593 1.00 94.00 108 ALA A CA 1
ATOM 788 C C . ALA A 1 108 ? 2.266 12.134 -0.661 1.00 94.00 108 ALA A C 1
ATOM 790 O O . ALA A 1 108 ? 2.191 11.300 0.241 1.00 94.00 108 ALA A O 1
ATOM 791 N N . ALA A 1 109 ? 1.277 13.004 -0.895 1.00 88.19 109 ALA A N 1
ATOM 792 C CA . ALA A 1 109 ? 0.030 13.006 -0.135 1.00 88.19 109 ALA A CA 1
ATOM 793 C C . ALA A 1 109 ? -0.788 11.719 -0.349 1.00 88.19 109 ALA A C 1
ATOM 795 O O . ALA A 1 109 ? -1.365 11.193 0.605 1.00 88.19 109 ALA A O 1
ATOM 796 N N . GLU A 1 110 ? -0.821 11.187 -1.574 1.00 92.31 110 GLU A N 1
ATOM 797 C CA . GLU A 1 110 ? -1.427 9.888 -1.872 1.00 92.31 110 GLU A CA 1
ATOM 798 C C . GLU A 1 110 ? -0.724 8.747 -1.138 1.00 92.31 110 GLU A C 1
ATOM 800 O O . GLU A 1 110 ? -1.393 7.966 -0.464 1.00 92.31 110 GLU A O 1
ATOM 805 N N . LEU A 1 111 ? 0.603 8.664 -1.233 1.00 93.38 111 LEU A N 1
ATOM 806 C CA . LEU A 1 111 ? 1.393 7.621 -0.581 1.00 93.38 111 LEU A CA 1
ATOM 807 C C . LEU A 1 111 ? 1.162 7.622 0.935 1.00 93.38 111 LEU A C 1
ATOM 809 O O . LEU A 1 111 ? 0.917 6.562 1.508 1.00 93.38 111 LEU A O 1
ATOM 813 N N . VAL A 1 112 ? 1.118 8.802 1.565 1.00 87.44 112 VAL A N 1
ATOM 814 C CA . VAL A 1 112 ? 0.774 8.941 2.990 1.00 87.44 112 VAL A CA 1
ATOM 815 C C . VAL A 1 112 ? -0.643 8.469 3.283 1.00 87.44 112 VAL A C 1
ATOM 817 O O . VAL A 1 112 ? -0.859 7.750 4.255 1.00 87.44 112 VAL A O 1
ATOM 820 N N . ARG A 1 113 ? -1.619 8.825 2.439 1.00 84.94 113 ARG A N 1
ATOM 821 C CA . ARG A 1 113 ? -3.004 8.353 2.585 1.00 84.94 113 ARG A CA 1
ATOM 822 C C . ARG A 1 113 ? -3.106 6.830 2.515 1.00 84.94 113 ARG A C 1
ATOM 824 O O . ARG A 1 113 ? -3.943 6.248 3.194 1.00 84.94 113 ARG A O 1
ATOM 831 N N . LEU A 1 114 ? -2.238 6.202 1.728 1.00 85.81 114 LEU A N 1
ATOM 832 C CA . LEU A 1 114 ? -2.122 4.752 1.591 1.00 85.81 114 LEU A CA 1
ATOM 833 C C . LEU A 1 114 ? -1.204 4.110 2.653 1.00 85.81 114 LEU A C 1
ATOM 835 O O . LEU A 1 114 ? -0.890 2.928 2.546 1.00 85.81 114 LE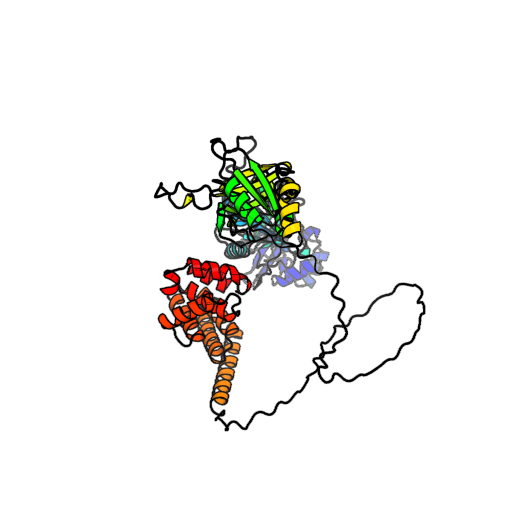U A O 1
ATOM 839 N N . GLY A 1 115 ? -0.766 4.860 3.673 1.00 83.69 115 GLY A N 1
ATOM 840 C CA . GLY A 1 115 ? 0.060 4.356 4.779 1.00 83.69 115 GLY A CA 1
ATOM 841 C C . GLY A 1 115 ? 1.545 4.169 4.449 1.00 83.69 115 GLY A C 1
ATOM 842 O O . GLY A 1 115 ? 2.296 3.602 5.246 1.00 83.69 115 GLY A O 1
ATOM 843 N N . CYS A 1 116 ? 1.999 4.641 3.288 1.00 90.38 116 CYS A N 1
ATOM 844 C CA . CYS A 1 116 ? 3.403 4.635 2.914 1.00 90.38 116 CYS A CA 1
ATOM 845 C C . CYS A 1 116 ? 4.055 5.950 3.354 1.00 90.38 116 CYS A C 1
ATOM 847 O O . CYS A 1 116 ? 3.810 7.003 2.779 1.00 90.38 116 CYS A O 1
ATOM 849 N N . GLU A 1 117 ? 4.892 5.894 4.388 1.00 88.12 117 GLU A N 1
ATOM 850 C CA . GLU A 1 117 ? 5.605 7.066 4.925 1.00 88.12 117 GLU A CA 1
ATOM 851 C C . GLU A 1 117 ? 7.131 6.990 4.751 1.00 88.12 117 GLU A C 1
ATOM 853 O O . GLU A 1 117 ? 7.832 7.986 4.929 1.00 88.12 117 GLU A O 1
ATOM 858 N N . ARG A 1 118 ? 7.665 5.820 4.374 1.00 92.69 118 ARG A N 1
ATOM 859 C CA . ARG A 1 118 ? 9.098 5.624 4.118 1.00 92.69 118 ARG A CA 1
ATOM 860 C C . ARG A 1 118 ? 9.444 6.110 2.721 1.00 92.69 118 ARG A C 1
ATOM 862 O O . ARG A 1 118 ? 9.613 5.308 1.801 1.00 92.69 118 ARG A O 1
ATOM 869 N N . MET A 1 119 ? 9.542 7.424 2.576 1.00 95.69 119 MET A N 1
ATOM 870 C CA . MET A 1 119 ? 9.955 8.022 1.319 1.00 95.69 119 MET A CA 1
ATOM 871 C C . MET A 1 119 ? 10.882 9.219 1.494 1.00 95.69 119 MET A C 1
ATOM 873 O O . MET A 1 119 ? 10.790 9.979 2.462 1.00 95.69 119 MET A O 1
ATOM 877 N N . GLU A 1 120 ? 11.741 9.398 0.501 1.00 96.31 120 GLU A N 1
ATOM 878 C CA . GLU A 1 120 ? 12.566 10.583 0.312 1.00 96.31 120 GLU A CA 1
ATOM 879 C C . GLU A 1 120 ? 12.156 11.266 -0.991 1.00 96.31 120 GLU A C 1
ATOM 881 O O . GLU A 1 120 ? 11.839 10.607 -1.979 1.00 96.31 120 GLU A O 1
ATOM 886 N N . LEU A 1 121 ? 12.155 12.593 -0.997 1.00 96.19 121 LEU A N 1
ATOM 887 C CA . LEU A 1 121 ? 11.707 13.408 -2.117 1.00 96.19 121 LEU A CA 1
ATOM 888 C C . LEU A 1 121 ? 12.879 14.209 -2.678 1.00 96.19 121 LEU A C 1
ATOM 890 O O . LEU A 1 121 ? 13.645 14.820 -1.931 1.00 96.19 121 LEU A O 1
ATOM 894 N N . LEU A 1 122 ? 12.979 14.247 -3.998 1.00 94.62 122 LEU A N 1
ATOM 895 C CA . LEU A 1 122 ? 13.924 15.052 -4.754 1.00 94.62 122 LEU A CA 1
ATOM 896 C C . LEU A 1 122 ? 13.145 15.850 -5.800 1.00 94.62 122 LEU A C 1
ATOM 898 O O . LEU A 1 122 ? 12.341 15.302 -6.548 1.00 94.62 122 LEU A O 1
ATOM 902 N N . VAL A 1 123 ? 13.387 17.156 -5.856 1.00 92.62 123 VAL A N 1
ATOM 903 C CA . VAL A 1 123 ? 12.806 18.044 -6.870 1.00 92.62 123 VAL A CA 1
ATOM 904 C C . VAL A 1 123 ? 13.944 18.610 -7.699 1.00 92.62 123 VAL A C 1
ATOM 906 O O . VAL A 1 123 ? 14.869 19.209 -7.147 1.00 92.62 123 VAL A O 1
ATOM 909 N N . THR A 1 124 ? 13.871 18.431 -9.012 1.00 90.44 124 THR A N 1
ATOM 910 C CA . THR A 1 124 ? 14.763 19.081 -9.976 1.00 90.44 124 THR A CA 1
ATOM 911 C C . THR A 1 124 ? 14.024 20.217 -10.687 1.00 90.44 124 THR A C 1
ATOM 913 O O . THR A 1 124 ? 12.871 20.521 -10.385 1.00 90.44 124 THR A O 1
ATOM 916 N N . ASP A 1 125 ? 14.684 20.874 -11.637 1.00 84.38 125 ASP A N 1
ATOM 917 C CA . ASP A 1 125 ? 14.065 21.878 -12.506 1.00 84.38 125 ASP A CA 1
ATOM 918 C C . ASP A 1 125 ? 12.945 21.303 -13.392 1.00 84.38 125 ASP A C 1
ATOM 920 O O . ASP A 1 125 ? 12.076 22.050 -13.838 1.00 84.38 125 ASP A O 1
ATOM 924 N N . LYS A 1 126 ? 12.972 19.991 -13.654 1.00 86.62 126 LYS A N 1
ATOM 925 C CA . LYS A 1 126 ? 12.121 19.331 -14.655 1.00 86.62 126 LYS A CA 1
ATOM 926 C C . LYS A 1 126 ? 11.327 18.142 -14.149 1.00 86.62 126 LYS A C 1
ATOM 928 O O . LYS A 1 126 ? 10.537 17.625 -14.920 1.00 86.62 126 LYS A O 1
ATOM 933 N N . LEU A 1 127 ? 11.614 17.623 -12.959 1.00 93.25 127 LEU A N 1
ATOM 934 C CA . LEU A 1 127 ? 11.035 16.372 -12.475 1.00 93.25 127 LEU A CA 1
ATOM 935 C C . LEU A 1 127 ? 10.861 16.419 -10.961 1.00 93.25 127 LEU A C 1
ATOM 937 O O . LEU A 1 127 ? 11.670 17.005 -10.237 1.00 93.25 127 LEU A O 1
ATOM 941 N N . GLY A 1 128 ? 9.834 15.726 -10.490 1.00 95.00 128 GLY A N 1
ATOM 942 C CA . GLY A 1 128 ? 9.732 15.309 -9.105 1.00 95.00 128 GLY A CA 1
ATOM 943 C C . GLY A 1 128 ? 10.057 13.827 -8.981 1.00 95.00 128 GLY A C 1
ATOM 944 O O . GLY A 1 128 ? 9.638 13.029 -9.812 1.00 95.00 128 GLY A O 1
ATOM 945 N N . VAL A 1 129 ? 10.824 13.443 -7.966 1.00 97.38 129 VAL A N 1
ATOM 946 C CA . VAL A 1 129 ? 11.215 12.052 -7.732 1.00 97.38 129 VAL A CA 1
ATOM 947 C C . VAL A 1 129 ? 10.943 11.691 -6.279 1.00 97.38 129 VAL A C 1
ATOM 949 O O . VAL A 1 129 ? 11.409 12.371 -5.369 1.00 97.38 129 VAL A O 1
ATOM 952 N N . ALA A 1 130 ? 10.206 10.608 -6.058 1.00 97.75 130 ALA A N 1
ATOM 953 C CA . ALA A 1 130 ? 10.009 9.997 -4.754 1.00 97.75 130 ALA A CA 1
ATOM 954 C C . ALA A 1 130 ? 10.731 8.648 -4.716 1.00 97.75 130 ALA A C 1
ATOM 956 O O . ALA A 1 130 ? 10.396 7.737 -5.470 1.00 97.75 130 ALA A O 1
ATOM 957 N N . ARG A 1 131 ? 11.711 8.505 -3.825 1.00 98.00 131 ARG A N 1
ATOM 958 C CA . ARG A 1 131 ? 12.315 7.218 -3.475 1.00 98.00 131 ARG A CA 1
ATOM 959 C C . ARG A 1 131 ? 11.454 6.582 -2.399 1.00 98.00 131 ARG A C 1
ATOM 961 O O . ARG A 1 131 ? 11.385 7.115 -1.298 1.00 98.00 131 ARG A O 1
ATOM 968 N N . VAL A 1 132 ? 10.776 5.486 -2.723 1.00 97.81 132 VAL A N 1
ATOM 969 C CA . VAL A 1 132 ? 9.729 4.893 -1.881 1.00 97.81 132 VAL A CA 1
ATOM 970 C C . VAL A 1 132 ? 10.104 3.473 -1.494 1.00 97.81 132 VAL A C 1
ATOM 972 O O . VAL A 1 132 ? 10.446 2.661 -2.355 1.00 97.81 132 VAL A O 1
ATOM 975 N N . VAL A 1 133 ? 10.011 3.176 -0.197 1.00 96.38 133 VAL A N 1
ATOM 976 C CA . VAL A 1 133 ? 10.183 1.823 0.337 1.00 96.38 133 VAL A CA 1
ATOM 977 C C . VAL A 1 133 ? 8.818 1.197 0.604 1.00 96.38 133 VAL A C 1
ATOM 979 O O . VAL A 1 133 ? 7.981 1.805 1.267 1.00 96.38 133 VAL A O 1
ATOM 982 N N . ASP A 1 134 ? 8.631 -0.028 0.122 1.00 94.38 134 ASP A N 1
ATOM 983 C CA . ASP A 1 134 ? 7.399 -0.813 0.183 1.00 94.38 134 ASP A CA 1
ATOM 984 C C . ASP A 1 134 ? 6.201 -0.035 -0.412 1.00 94.38 134 ASP A C 1
ATOM 986 O O . ASP A 1 134 ? 5.250 0.297 0.302 1.00 94.38 134 ASP A O 1
ATOM 990 N N . PRO A 1 135 ? 6.257 0.336 -1.711 1.00 96.25 135 PRO A N 1
ATOM 991 C CA . PRO A 1 135 ? 5.237 1.177 -2.332 1.00 96.25 135 PRO A CA 1
ATOM 992 C C . PRO A 1 135 ? 3.868 0.467 -2.398 1.00 96.25 135 PRO A C 1
ATOM 994 O O . PRO A 1 135 ? 3.808 -0.729 -2.699 1.00 96.25 135 PRO A O 1
ATOM 997 N N . PRO A 1 136 ? 2.745 1.186 -2.204 1.00 92.31 136 PRO A N 1
ATOM 998 C CA . PRO A 1 136 ? 1.412 0.622 -2.392 1.00 92.31 136 PRO A CA 1
ATOM 999 C C . PRO A 1 136 ? 1.203 0.133 -3.831 1.00 92.31 136 PRO A C 1
ATOM 1001 O O . PRO A 1 136 ? 1.465 0.867 -4.787 1.00 92.31 136 PRO A O 1
ATOM 1004 N N . THR A 1 137 ? 0.658 -1.076 -4.001 1.00 91.38 137 THR A N 1
ATOM 1005 C CA . THR A 1 137 ? 0.429 -1.687 -5.325 1.00 91.38 137 THR A CA 1
ATOM 1006 C C . THR A 1 137 ? -0.397 -0.795 -6.250 1.00 91.38 137 THR A C 1
ATOM 1008 O O . THR A 1 137 ? -0.077 -0.685 -7.429 1.00 91.38 137 THR A O 1
ATOM 1011 N N . TYR A 1 138 ? -1.413 -0.111 -5.714 1.00 91.19 138 TYR A N 1
ATOM 1012 C CA . TYR A 1 138 ? -2.250 0.828 -6.469 1.00 91.19 138 TYR A CA 1
ATOM 1013 C C . TYR A 1 138 ? -1.423 1.911 -7.180 1.00 91.19 138 TYR A C 1
ATOM 1015 O O . TYR A 1 138 ? -1.590 2.138 -8.377 1.00 91.19 138 TYR A O 1
ATOM 1023 N N . THR A 1 139 ? -0.487 2.539 -6.465 1.00 96.12 139 THR A N 1
ATOM 1024 C CA . THR A 1 139 ? 0.361 3.601 -7.018 1.00 96.12 139 THR A CA 1
ATOM 1025 C C . THR A 1 139 ? 1.330 3.053 -8.071 1.00 96.12 139 THR A C 1
ATOM 1027 O O . THR A 1 139 ? 1.599 3.729 -9.061 1.00 96.12 139 THR A O 1
ATOM 1030 N N 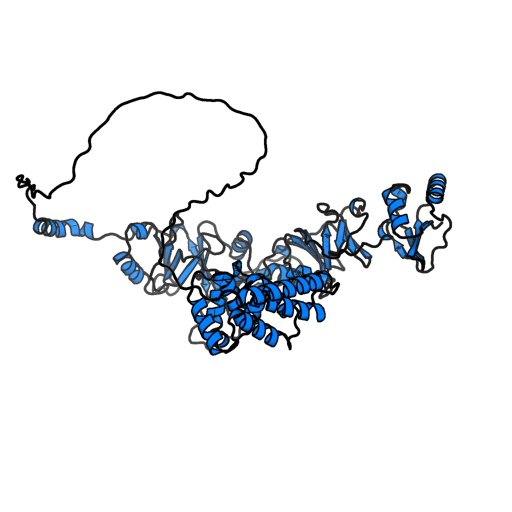. ILE A 1 140 ? 1.807 1.812 -7.913 1.00 97.25 140 ILE A N 1
ATOM 1031 C CA . ILE A 1 140 ? 2.646 1.149 -8.923 1.00 97.25 140 ILE A CA 1
ATOM 1032 C C . ILE A 1 140 ? 1.871 0.870 -10.209 1.00 97.25 140 ILE A C 1
ATOM 1034 O O . ILE A 1 140 ? 2.383 1.157 -11.286 1.00 97.25 140 ILE A O 1
ATOM 1038 N N . VAL A 1 141 ? 0.645 0.348 -10.112 1.00 93.19 141 VAL A N 1
ATOM 1039 C CA . VAL A 1 141 ? -0.201 0.078 -11.287 1.00 93.19 141 VAL A CA 1
ATOM 1040 C C . VAL A 1 141 ? -0.454 1.368 -12.068 1.00 93.19 141 VAL A C 1
ATOM 1042 O O . VAL A 1 141 ? -0.188 1.412 -13.263 1.00 93.19 141 VAL A O 1
ATOM 1045 N N . ARG A 1 142 ? -0.808 2.462 -11.382 1.00 95.50 142 ARG A N 1
ATOM 1046 C CA . ARG A 1 142 ? -0.957 3.779 -12.025 1.00 95.50 142 ARG A CA 1
ATOM 1047 C C . ARG A 1 142 ? 0.305 4.249 -12.741 1.00 95.50 142 ARG A C 1
ATOM 1049 O O . ARG A 1 142 ? 0.225 4.796 -13.836 1.00 95.50 142 ARG A O 1
ATOM 1056 N N . ALA A 1 143 ? 1.470 4.036 -12.132 1.00 96.88 143 ALA A N 1
ATOM 1057 C CA . ALA A 1 143 ? 2.748 4.396 -12.734 1.00 96.88 143 ALA A CA 1
ATOM 1058 C C . ALA A 1 143 ? 3.108 3.510 -13.945 1.00 96.88 143 ALA A C 1
ATOM 1060 O O . ALA A 1 143 ? 3.753 3.985 -14.877 1.00 96.88 143 ALA A O 1
ATOM 1061 N N . LEU A 1 144 ? 2.688 2.239 -13.959 1.00 94.56 144 LEU A N 1
ATOM 1062 C CA . LEU A 1 144 ? 2.814 1.351 -15.123 1.00 94.56 144 LEU A CA 1
ATOM 1063 C C . LEU A 1 144 ? 1.897 1.795 -16.272 1.00 94.56 144 LEU A C 1
ATOM 1065 O O . LEU A 1 144 ? 2.321 1.777 -17.428 1.00 94.56 144 LEU A O 1
ATOM 1069 N N . ASP A 1 145 ? 0.694 2.271 -15.945 1.00 94.56 145 ASP A N 1
ATOM 1070 C CA . ASP A 1 145 ? -0.268 2.844 -16.898 1.00 94.56 145 ASP A CA 1
ATOM 1071 C C . ASP A 1 145 ? 0.102 4.271 -17.341 1.00 94.56 145 ASP A C 1
ATOM 1073 O O . ASP A 1 145 ? -0.526 4.840 -18.235 1.00 94.56 145 ASP A O 1
ATOM 1077 N N . ARG A 1 146 ? 1.151 4.849 -16.737 1.00 95.19 146 ARG A N 1
ATOM 1078 C CA . ARG A 1 146 ? 1.607 6.231 -16.941 1.00 95.19 146 ARG A CA 1
ATOM 1079 C C . ARG A 1 146 ? 0.524 7.276 -16.665 1.00 95.19 146 ARG A C 1
ATOM 1081 O O . ARG A 1 146 ? 0.506 8.342 -17.288 1.00 95.19 146 ARG A O 1
ATOM 1088 N N . ASP A 1 147 ? -0.361 6.987 -15.716 1.00 93.56 147 ASP A N 1
ATOM 1089 C CA . ASP A 1 147 ? -1.413 7.908 -15.302 1.00 93.56 147 ASP A CA 1
ATOM 1090 C C . ASP A 1 147 ? -0.805 9.217 -14.770 1.00 93.56 147 ASP A C 1
ATOM 1092 O O . ASP A 1 147 ? 0.154 9.210 -13.995 1.00 93.56 147 ASP A O 1
ATOM 1096 N N . ALA A 1 148 ? -1.335 10.352 -15.230 1.00 92.06 148 ALA A N 1
ATOM 1097 C CA . ALA A 1 148 ? -0.799 11.692 -14.971 1.00 92.06 148 ALA A CA 1
ATOM 1098 C C . ALA A 1 148 ? 0.720 11.848 -15.240 1.00 92.06 148 ALA A C 1
ATOM 1100 O O . ALA A 1 148 ? 1.391 12.649 -14.589 1.00 92.06 148 ALA A O 1
ATOM 1101 N N . GLY A 1 149 ? 1.283 11.066 -16.173 1.00 94.19 149 GLY A N 1
ATOM 1102 C CA . GLY A 1 149 ? 2.714 11.099 -16.503 1.00 94.19 149 GLY A CA 1
ATOM 1103 C C . GLY A 1 149 ? 3.625 10.459 -15.445 1.00 94.19 149 GLY A C 1
ATOM 1104 O O . GLY A 1 149 ? 4.849 10.547 -15.561 1.00 94.19 149 GLY A O 1
ATOM 1105 N N . LEU A 1 150 ? 3.055 9.806 -14.426 1.00 97.75 150 LEU A N 1
ATOM 1106 C CA . LEU A 1 150 ? 3.799 9.120 -13.374 1.00 97.75 150 LEU A CA 1
ATOM 1107 C C . LEU A 1 150 ? 4.545 7.911 -13.944 1.00 97.75 150 LEU A C 1
ATOM 1109 O O . LEU A 1 150 ? 3.974 7.102 -14.666 1.00 97.75 150 LEU A O 1
ATOM 1113 N N . ARG A 1 151 ? 5.817 7.753 -13.584 1.00 98.12 151 ARG A N 1
ATOM 1114 C CA . ARG A 1 151 ? 6.630 6.592 -13.966 1.00 98.12 151 ARG A CA 1
ATOM 1115 C C . ARG A 1 151 ? 7.214 5.916 -12.745 1.00 98.12 151 ARG A C 1
ATOM 1117 O O . ARG A 1 151 ? 7.489 6.573 -11.746 1.00 98.12 151 ARG A O 1
ATOM 1124 N N . VAL A 1 152 ? 7.452 4.615 -12.843 1.00 98.25 152 VAL A N 1
ATOM 1125 C CA . VAL A 1 152 ? 8.089 3.818 -11.792 1.00 98.25 152 VAL A CA 1
ATOM 1126 C C . VAL A 1 152 ? 9.388 3.214 -12.314 1.00 98.25 152 VAL A C 1
ATOM 1128 O O . VAL A 1 152 ? 9.429 2.657 -13.407 1.00 98.25 152 VAL A O 1
ATOM 1131 N N . TYR A 1 153 ? 10.444 3.296 -11.513 1.00 98.44 153 TYR A N 1
ATOM 1132 C CA . TYR A 1 153 ? 11.739 2.686 -11.784 1.00 98.44 153 TYR A CA 1
ATOM 1133 C C . TYR A 1 153 ? 12.163 1.791 -10.620 1.00 98.44 153 TYR A C 1
ATOM 1135 O O . TYR A 1 153 ? 11.889 2.091 -9.457 1.00 98.44 153 TYR A O 1
ATOM 1143 N N . ALA A 1 154 ? 12.867 0.712 -10.940 1.00 97.81 154 ALA A N 1
ATOM 1144 C CA . ALA A 1 154 ? 13.405 -0.261 -9.999 1.00 97.81 154 ALA A CA 1
ATOM 1145 C C . ALA A 1 154 ? 14.939 -0.336 -10.110 1.00 97.81 154 ALA A C 1
ATOM 1147 O O . ALA A 1 154 ? 15.460 -0.157 -11.214 1.00 97.81 154 ALA A O 1
ATOM 1148 N N . PRO A 1 155 ? 15.666 -0.631 -9.015 1.00 97.75 155 PRO A N 1
ATOM 1149 C CA . PRO A 1 155 ? 17.103 -0.893 -9.065 1.00 97.75 155 PRO A CA 1
ATOM 1150 C C . PRO A 1 155 ? 17.421 -2.031 -10.043 1.00 97.75 155 PRO A C 1
ATOM 1152 O O . PRO A 1 155 ? 16.849 -3.118 -9.933 1.00 97.75 155 PRO A O 1
ATOM 1155 N N . ASP A 1 156 ? 18.334 -1.800 -10.987 1.00 95.75 156 ASP A N 1
ATOM 1156 C CA . ASP A 1 156 ? 18.735 -2.792 -11.990 1.00 95.75 156 ASP A CA 1
ATOM 1157 C C . ASP A 1 156 ? 20.269 -2.795 -12.158 1.00 95.75 156 ASP A C 1
ATOM 1159 O O . ASP A 1 156 ? 20.831 -1.829 -12.683 1.00 95.75 156 ASP A O 1
ATOM 1163 N N . PRO A 1 157 ? 20.974 -3.862 -11.731 1.00 94.75 157 PRO A N 1
ATOM 1164 C CA . PRO A 1 157 ? 20.451 -5.064 -11.075 1.00 94.75 157 PRO A CA 1
ATOM 1165 C C . PRO A 1 157 ? 19.924 -4.793 -9.647 1.00 94.75 157 PRO A C 1
ATOM 1167 O O . PRO A 1 157 ? 20.308 -3.803 -9.019 1.00 94.75 157 PRO A O 1
ATOM 1170 N N . PRO A 1 158 ? 19.112 -5.706 -9.078 1.00 92.69 158 PRO A N 1
ATOM 1171 C CA . PRO A 1 158 ? 18.688 -5.616 -7.682 1.00 92.69 158 PRO A CA 1
ATOM 1172 C C . PRO A 1 158 ? 19.877 -5.448 -6.722 1.00 92.69 158 PRO A C 1
ATOM 1174 O O . PRO A 1 158 ? 20.870 -6.169 -6.816 1.00 92.69 158 PRO A O 1
ATOM 1177 N N . GLY A 1 159 ? 19.772 -4.492 -5.794 1.00 90.75 159 GLY A N 1
ATOM 1178 C CA . GLY A 1 159 ? 20.829 -4.147 -4.833 1.00 90.75 159 GLY A CA 1
ATOM 1179 C C . GLY A 1 159 ? 21.827 -3.082 -5.309 1.00 90.75 159 GLY A C 1
ATOM 1180 O O . GLY A 1 159 ? 22.649 -2.635 -4.513 1.00 90.75 159 GLY A O 1
ATOM 1181 N N . GLN A 1 160 ? 21.754 -2.639 -6.570 1.00 91.69 160 GLN A N 1
ATOM 1182 C CA . GLN A 1 160 ? 22.507 -1.490 -7.073 1.00 91.69 160 GLN A CA 1
ATOM 1183 C C . GLN A 1 160 ? 21.606 -0.251 -7.133 1.00 91.69 160 GLN A C 1
ATOM 1185 O O . GLN A 1 160 ? 20.725 -0.163 -7.975 1.00 91.69 160 GLN A O 1
ATOM 1190 N N . GLU A 1 161 ? 21.869 0.757 -6.302 1.00 94.06 161 GLU A N 1
ATOM 1191 C CA . GLU A 1 161 ? 21.043 1.979 -6.248 1.00 94.06 161 GLU A CA 1
ATOM 1192 C C . GLU A 1 161 ? 21.502 3.090 -7.206 1.00 94.06 161 GLU A C 1
ATOM 1194 O O . GLU A 1 161 ? 20.975 4.194 -7.168 1.00 94.06 161 GLU A O 1
ATOM 1199 N N . ALA A 1 162 ? 22.473 2.821 -8.083 1.00 95.19 162 ALA A N 1
ATOM 1200 C CA . ALA A 1 162 ? 23.020 3.810 -9.019 1.00 95.19 162 ALA A CA 1
ATOM 1201 C C . ALA A 1 162 ? 22.306 3.817 -10.387 1.00 95.19 162 ALA A C 1
ATOM 1203 O O . ALA A 1 162 ? 22.317 4.820 -11.102 1.00 95.19 162 ALA A O 1
ATOM 1204 N N . VAL A 1 163 ? 21.706 2.688 -10.773 1.00 97.25 163 VAL A N 1
ATOM 1205 C CA . VAL A 1 163 ? 21.061 2.485 -12.076 1.00 97.25 163 VAL A CA 1
ATOM 1206 C C . VAL A 1 163 ? 19.667 1.937 -11.833 1.00 97.25 163 VAL A C 1
ATOM 1208 O O . VAL A 1 163 ? 19.494 0.951 -11.120 1.00 97.25 163 VAL A O 1
ATOM 1211 N N . TRP A 1 164 ? 18.683 2.597 -12.427 1.00 98.19 164 TRP A N 1
ATOM 1212 C CA . TRP A 1 164 ? 17.275 2.312 -12.234 1.00 98.19 164 TRP A CA 1
ATOM 1213 C C . TRP A 1 164 ? 16.611 2.128 -13.592 1.00 98.19 164 TRP A C 1
ATOM 1215 O O . TRP A 1 164 ? 16.642 3.034 -14.423 1.00 98.19 164 TRP A O 1
ATOM 1225 N N . THR A 1 165 ? 15.990 0.978 -13.819 1.00 98.19 165 THR A N 1
ATOM 1226 C CA . THR A 1 165 ? 15.265 0.685 -15.062 1.00 98.19 165 THR A CA 1
ATOM 1227 C C . THR A 1 165 ? 13.764 0.838 -14.824 1.00 98.19 165 THR A C 1
ATOM 1229 O O . THR A 1 165 ? 13.262 0.461 -13.765 1.00 98.19 165 THR A O 1
ATOM 1232 N N . GLU A 1 166 ? 13.041 1.425 -15.782 1.00 98.31 166 GLU A N 1
ATOM 1233 C CA . GLU A 1 166 ? 11.582 1.573 -15.732 1.00 98.31 166 GLU A CA 1
ATOM 1234 C C . GLU A 1 166 ? 10.938 0.198 -15.513 1.00 98.31 166 GLU A C 1
ATOM 1236 O O . GLU A 1 166 ? 11.280 -0.778 -16.189 1.00 98.31 166 GLU A O 1
ATOM 1241 N N . LEU A 1 167 ? 10.026 0.101 -14.546 1.00 97.19 167 LEU A N 1
ATOM 1242 C CA . LEU A 1 167 ? 9.390 -1.165 -14.203 1.00 97.19 167 LEU A CA 1
ATOM 1243 C C . LEU A 1 167 ? 8.628 -1.704 -15.425 1.00 97.19 167 LEU A C 1
ATOM 1245 O O . LEU A 1 167 ? 7.918 -0.968 -16.106 1.00 97.19 167 LEU A O 1
ATOM 1249 N N . GLY A 1 168 ? 8.801 -2.992 -15.723 1.00 96.00 168 GLY A N 1
ATOM 1250 C CA . GLY A 1 168 ? 8.322 -3.596 -16.974 1.00 96.00 168 GLY A CA 1
ATOM 1251 C C . GLY A 1 168 ? 9.360 -3.601 -18.099 1.00 96.00 168 GLY A C 1
ATOM 1252 O O . GLY A 1 168 ? 9.077 -4.118 -19.178 1.00 96.00 168 GLY A O 1
ATOM 1253 N N . TYR A 1 169 ? 10.571 -3.097 -17.854 1.00 97.44 169 TYR A N 1
ATOM 1254 C CA . TYR A 1 169 ? 11.707 -3.193 -18.764 1.00 97.44 169 TYR A CA 1
ATOM 1255 C C . TYR A 1 169 ? 12.933 -3.809 -18.079 1.00 97.44 169 TYR A C 1
ATOM 1257 O O . TYR A 1 169 ? 13.054 -3.815 -16.856 1.00 97.44 169 TYR A O 1
ATOM 1265 N N . LYS A 1 170 ? 13.862 -4.332 -18.884 1.00 96.38 170 LYS A N 1
ATOM 1266 C CA . LYS A 1 170 ? 15.166 -4.833 -18.440 1.00 96.38 170 LYS A CA 1
ATOM 1267 C C . LYS A 1 170 ? 16.255 -4.413 -19.414 1.00 96.38 170 LYS A C 1
ATOM 1269 O O . LYS A 1 170 ? 16.136 -4.647 -20.619 1.00 96.38 170 LYS A O 1
ATOM 1274 N N . HIS A 1 171 ? 17.339 -3.838 -18.901 1.00 96.44 171 HIS A N 1
ATOM 1275 C CA . HIS A 1 171 ? 18.485 -3.485 -19.732 1.00 96.44 171 HIS A CA 1
ATOM 1276 C C . HIS A 1 171 ? 19.548 -4.592 -19.693 1.00 96.44 171 HIS A C 1
ATOM 1278 O O . HIS A 1 171 ? 20.029 -4.967 -18.626 1.00 96.44 171 HIS A O 1
ATOM 1284 N N . SER A 1 172 ? 19.960 -5.122 -20.850 1.00 96.56 172 SER A N 1
ATOM 1285 C CA . SER A 1 172 ? 20.861 -6.290 -20.907 1.00 96.56 172 SER A CA 1
ATOM 1286 C C . SER A 1 172 ? 22.260 -6.032 -20.334 1.00 96.56 172 SER A C 1
ATOM 1288 O O . SER A 1 172 ? 22.934 -6.961 -19.893 1.00 96.56 172 SER A O 1
ATOM 1290 N N . LEU A 1 173 ? 22.682 -4.766 -20.295 1.00 96.31 173 LEU A N 1
ATOM 1291 C CA . LEU A 1 173 ? 23.975 -4.341 -19.755 1.00 96.31 173 LEU A CA 1
ATOM 1292 C C . LEU A 1 173 ? 23.877 -3.607 -18.412 1.00 96.31 173 LEU A C 1
ATOM 1294 O O . LEU A 1 173 ? 24.839 -2.934 -18.051 1.00 96.31 173 LEU A O 1
ATOM 1298 N N . SER A 1 174 ? 22.756 -3.687 -17.686 1.00 95.31 174 SER A N 1
ATOM 1299 C CA . SER A 1 174 ? 22.534 -2.914 -16.447 1.00 95.31 174 SER A CA 1
ATOM 1300 C C . SER A 1 174 ? 23.694 -3.023 -15.442 1.00 95.31 174 SER A C 1
ATOM 1302 O O . SER A 1 174 ? 24.201 -2.012 -14.962 1.00 95.31 174 SER A O 1
ATOM 1304 N N . THR A 1 175 ? 24.240 -4.229 -15.261 1.00 94.75 175 THR A N 1
ATOM 1305 C CA . THR A 1 175 ? 25.401 -4.530 -14.392 1.00 94.75 175 THR A CA 1
ATOM 1306 C C . THR A 1 175 ? 26.710 -3.826 -14.775 1.00 94.75 175 THR A C 1
ATOM 1308 O O . THR A 1 175 ? 27.660 -3.807 -13.991 1.00 94.75 175 THR A O 1
ATOM 1311 N N . ARG A 1 176 ? 26.807 -3.278 -15.992 1.00 92.69 176 ARG A N 1
ATOM 1312 C CA . ARG A 1 176 ? 28.002 -2.597 -16.516 1.00 92.69 176 ARG A CA 1
ATOM 1313 C C . ARG A 1 176 ? 27.827 -1.090 -16.647 1.00 92.69 176 ARG A C 1
ATOM 1315 O O . ARG A 1 176 ? 28.812 -0.402 -16.923 1.00 92.69 176 ARG A O 1
ATOM 1322 N N . LEU A 1 177 ? 26.606 -0.582 -16.481 1.00 94.25 177 LEU A N 1
ATOM 1323 C CA . LEU A 1 177 ? 26.334 0.846 -16.560 1.00 94.25 177 LEU A CA 1
ATOM 1324 C C . LEU A 1 177 ? 26.941 1.550 -15.347 1.00 94.25 177 LEU A C 1
ATOM 1326 O O . LEU A 1 177 ? 26.798 1.109 -14.208 1.00 94.25 177 LEU A O 1
ATOM 1330 N N . LYS A 1 178 ? 27.644 2.650 -15.612 1.00 91.81 178 LYS A N 1
ATOM 1331 C CA . LYS A 1 178 ? 28.247 3.503 -14.590 1.00 91.81 178 LYS A CA 1
ATOM 1332 C C . LYS A 1 178 ? 27.729 4.922 -14.807 1.00 91.81 178 LYS A C 1
ATOM 1334 O O . LYS A 1 178 ? 28.174 5.548 -15.769 1.00 91.81 178 LYS A O 1
ATOM 1339 N N . PRO A 1 179 ? 26.782 5.404 -13.984 1.00 91.94 179 PRO A N 1
ATOM 1340 C CA . PRO A 1 179 ? 26.332 6.785 -14.074 1.00 91.94 179 PRO A CA 1
ATOM 1341 C C . PRO A 1 179 ? 27.483 7.744 -13.779 1.00 91.94 179 PRO A C 1
ATOM 1343 O O . PRO A 1 179 ? 28.503 7.368 -13.183 1.00 91.94 179 PRO A O 1
ATOM 1346 N N . THR A 1 180 ? 27.294 9.007 -14.149 1.00 90.94 180 THR A N 1
ATOM 1347 C CA . THR A 1 180 ? 28.178 10.079 -13.692 1.00 90.94 180 THR A CA 1
ATOM 1348 C C . THR A 1 180 ? 28.227 10.083 -12.153 1.00 90.94 180 THR A C 1
ATOM 1350 O O . THR A 1 180 ? 27.187 9.901 -11.512 1.00 90.94 180 THR A O 1
ATOM 1353 N N . PRO A 1 181 ? 29.398 10.268 -11.513 1.00 91.50 181 PRO A N 1
ATOM 1354 C CA . PRO A 1 181 ? 29.472 10.306 -10.056 1.00 91.50 181 PRO A CA 1
ATOM 1355 C C . PRO A 1 181 ? 28.469 11.297 -9.455 1.00 91.50 181 PRO A C 1
ATOM 1357 O O . PRO A 1 181 ? 28.344 12.414 -9.952 1.00 91.50 181 PRO A O 1
ATOM 1360 N N . ARG A 1 182 ? 27.800 10.895 -8.364 1.00 91.69 182 ARG A N 1
ATOM 1361 C CA . ARG A 1 182 ? 26.727 11.659 -7.688 1.00 91.69 182 ARG A CA 1
ATOM 1362 C C . ARG A 1 182 ? 25.458 11.858 -8.524 1.00 91.69 182 ARG A C 1
ATOM 1364 O O . ARG A 1 182 ? 24.705 12.799 -8.282 1.00 91.69 182 ARG A O 1
ATOM 1371 N N . THR A 1 183 ? 25.219 10.988 -9.498 1.00 93.12 183 THR A N 1
ATOM 1372 C CA . THR A 1 183 ? 23.961 10.944 -10.245 1.00 93.12 183 THR A CA 1
ATOM 1373 C C . THR A 1 183 ? 23.394 9.532 -10.238 1.00 93.12 183 THR A C 1
ATOM 1375 O O . THR A 1 183 ? 24.138 8.555 -10.125 1.00 93.12 183 THR A O 1
ATOM 1378 N N . LEU A 1 184 ? 22.076 9.435 -10.374 1.00 95.88 184 LEU A N 1
ATOM 1379 C CA . LEU A 1 184 ? 21.359 8.203 -10.665 1.00 95.88 184 LEU A CA 1
ATOM 1380 C C . LEU A 1 184 ? 21.020 8.179 -12.149 1.00 95.88 184 LEU A C 1
ATOM 1382 O O . LEU A 1 184 ? 20.564 9.184 -12.699 1.00 95.88 184 LEU A O 1
ATOM 1386 N N . LEU A 1 185 ? 21.198 7.026 -12.786 1.00 97.00 185 LEU A N 1
ATOM 1387 C CA . LEU A 1 185 ? 20.789 6.813 -14.169 1.00 97.00 185 LEU A CA 1
ATOM 1388 C C . LEU A 1 185 ? 19.418 6.138 -14.214 1.00 97.00 185 LEU A C 1
ATOM 1390 O O . LEU A 1 185 ? 19.260 5.032 -13.708 1.00 97.00 185 LEU A O 1
ATOM 1394 N N . LEU A 1 186 ? 18.456 6.790 -14.861 1.00 97.44 186 LEU A N 1
ATOM 1395 C CA . LEU A 1 186 ? 17.124 6.274 -15.152 1.00 97.44 186 LEU A CA 1
ATOM 1396 C C . LEU A 1 186 ? 17.074 5.774 -16.600 1.00 97.44 186 LEU A C 1
ATOM 1398 O O . LEU A 1 186 ? 17.269 6.554 -17.536 1.00 97.44 186 LEU A O 1
ATOM 1402 N N . VAL A 1 187 ? 16.786 4.492 -16.791 1.00 97.31 187 VAL A N 1
ATOM 1403 C CA . VAL A 1 187 ? 16.708 3.818 -18.092 1.00 97.31 187 VAL A CA 1
ATOM 1404 C C . VAL A 1 187 ? 15.248 3.493 -18.398 1.00 97.31 187 VAL A C 1
ATOM 1406 O O . VAL A 1 187 ? 14.638 2.682 -17.710 1.00 97.31 187 VAL A O 1
ATOM 1409 N N . ALA A 1 188 ? 14.674 4.115 -19.426 1.00 96.44 188 ALA A N 1
ATOM 1410 C CA . ALA A 1 188 ? 13.297 3.887 -19.868 1.00 96.44 188 ALA A CA 1
ATOM 1411 C C . ALA A 1 188 ? 13.246 3.424 -21.330 1.00 96.44 188 ALA A C 1
ATOM 1413 O O . ALA A 1 188 ? 14.219 3.560 -22.078 1.00 96.44 188 ALA A O 1
ATOM 1414 N N . GLY A 1 189 ? 12.092 2.903 -21.757 1.00 92.81 189 GLY A N 1
ATOM 1415 C CA . GLY A 1 189 ? 11.887 2.464 -23.146 1.00 92.81 189 GLY A CA 1
ATOM 1416 C C . GLY A 1 189 ? 12.006 3.593 -24.180 1.00 92.81 189 GLY A C 1
ATOM 1417 O O . GLY A 1 189 ? 12.354 3.346 -25.333 1.00 92.81 189 GLY A O 1
ATOM 1418 N N . ASP A 1 190 ? 11.751 4.838 -23.771 1.00 92.56 190 ASP A N 1
ATOM 1419 C CA . ASP A 1 190 ? 11.786 6.031 -24.623 1.00 92.56 190 ASP A CA 1
ATOM 1420 C C . ASP A 1 190 ? 13.073 6.864 -24.491 1.00 92.56 190 ASP A C 1
ATOM 1422 O O . ASP A 1 190 ? 13.266 7.815 -25.251 1.00 92.56 190 ASP A O 1
ATOM 1426 N N . GLY A 1 191 ? 13.972 6.519 -23.565 1.00 91.44 191 GLY A N 1
ATOM 1427 C CA . GLY A 1 191 ? 15.248 7.212 -23.403 1.00 91.44 191 GLY A CA 1
ATOM 1428 C C . GLY A 1 191 ? 15.854 7.092 -22.010 1.00 91.44 191 GLY A C 1
ATOM 1429 O O . GLY A 1 191 ? 15.281 6.503 -21.097 1.00 91.44 191 GLY A O 1
ATOM 1430 N N . TRP A 1 192 ? 17.060 7.640 -21.861 1.00 94.81 192 TRP A N 1
ATOM 1431 C CA . TRP A 1 192 ? 17.816 7.620 -20.610 1.00 94.81 192 TRP A CA 1
ATOM 1432 C C . TRP A 1 192 ? 17.876 9.028 -20.017 1.00 94.81 192 TRP A C 1
ATOM 1434 O O . TRP A 1 192 ? 17.944 10.021 -20.748 1.00 94.81 192 TRP A O 1
ATOM 1444 N N . ARG A 1 193 ? 17.844 9.130 -18.688 1.00 94.75 193 ARG A N 1
ATOM 1445 C CA . ARG A 1 193 ? 17.921 10.401 -17.954 1.00 94.75 193 ARG A CA 1
ATOM 1446 C C . ARG A 1 193 ? 18.860 10.240 -16.769 1.00 94.75 193 ARG A C 1
ATOM 1448 O O . ARG A 1 193 ? 18.866 9.195 -16.137 1.00 94.75 193 ARG A O 1
ATOM 1455 N N . GLU A 1 194 ? 19.624 11.274 -16.447 1.00 94.19 194 GLU A N 1
ATOM 1456 C CA . GLU A 1 194 ? 20.367 11.329 -15.184 1.00 94.19 194 GLU A CA 1
ATOM 1457 C C . GLU A 1 194 ? 19.690 12.325 -14.247 1.00 94.19 194 GLU A C 1
ATOM 1459 O O . GLU A 1 194 ? 19.243 13.388 -14.687 1.00 94.19 194 GLU A O 1
ATOM 1464 N N . ILE A 1 195 ? 19.632 11.978 -12.965 1.00 94.38 195 ILE A N 1
ATOM 1465 C CA . ILE A 1 195 ? 19.181 12.863 -11.888 1.00 94.38 195 ILE A CA 1
ATOM 1466 C C . ILE A 1 195 ? 20.269 12.948 -10.811 1.00 94.38 195 ILE A C 1
ATOM 1468 O O . ILE A 1 195 ? 21.040 11.999 -10.670 1.00 94.38 195 ILE A O 1
ATOM 1472 N N . PRO A 1 196 ? 20.375 14.049 -10.051 1.00 93.31 196 PRO A N 1
ATOM 1473 C CA . PRO A 1 196 ? 21.306 14.123 -8.926 1.00 93.31 196 PRO A CA 1
ATOM 1474 C C . PRO A 1 196 ? 21.009 13.044 -7.872 1.00 93.31 196 PRO A C 1
ATOM 1476 O O . PRO A 1 196 ? 19.849 12.737 -7.616 1.00 93.31 196 PRO A O 1
ATOM 1479 N N . ASP A 1 197 ? 22.050 12.492 -7.246 1.00 94.62 197 ASP A N 1
ATOM 1480 C CA . ASP A 1 197 ? 21.937 11.609 -6.072 1.00 94.62 197 ASP A CA 1
ATOM 1481 C C . ASP A 1 197 ? 22.253 12.361 -4.767 1.00 94.62 197 ASP A C 1
ATOM 1483 O O . ASP A 1 197 ? 22.913 11.874 -3.852 1.00 94.62 197 ASP A O 1
ATOM 1487 N N . ASP A 1 198 ? 21.845 13.621 -4.704 1.00 91.44 198 ASP A N 1
ATOM 1488 C CA . ASP A 1 198 ? 21.928 14.459 -3.520 1.00 91.44 198 ASP A CA 1
ATOM 1489 C C . ASP A 1 198 ? 20.694 15.358 -3.417 1.00 91.44 198 ASP A C 1
ATOM 1491 O O . ASP A 1 198 ? 19.847 15.398 -4.305 1.00 91.44 198 ASP A O 1
ATOM 1495 N N . GLY A 1 199 ? 20.536 16.039 -2.280 1.00 89.31 199 GLY A N 1
ATOM 1496 C CA . GLY A 1 199 ? 19.383 16.917 -2.059 1.00 89.31 199 GLY A CA 1
ATOM 1497 C C . GLY A 1 199 ? 18.071 16.193 -1.741 1.00 89.31 199 GLY A C 1
ATOM 1498 O O . GLY A 1 199 ? 17.032 16.852 -1.682 1.00 89.31 199 GLY A O 1
ATOM 1499 N N . TRP A 1 200 ? 18.120 14.881 -1.488 1.00 94.69 200 TRP A N 1
ATOM 1500 C CA . TRP A 1 200 ? 17.007 14.100 -0.952 1.00 94.69 200 TRP A CA 1
ATOM 1501 C C . TRP A 1 200 ? 16.501 14.704 0.357 1.00 94.69 200 TRP A C 1
ATOM 1503 O O . TRP A 1 200 ? 17.274 15.005 1.271 1.00 94.69 200 TRP A O 1
ATOM 1513 N N . ARG A 1 201 ? 15.186 14.899 0.449 1.00 91.06 201 ARG A N 1
ATOM 1514 C CA . ARG A 1 201 ? 14.526 15.421 1.642 1.00 91.06 201 ARG A CA 1
ATOM 1515 C C . ARG A 1 201 ? 13.551 14.392 2.182 1.00 91.06 201 ARG A C 1
ATOM 1517 O O . ARG A 1 201 ? 12.758 13.836 1.429 1.00 91.06 201 ARG A O 1
ATOM 1524 N N . GLY A 1 202 ? 13.567 14.177 3.492 1.00 87.25 202 GLY A N 1
ATOM 1525 C CA . GLY A 1 202 ? 12.543 13.362 4.138 1.00 87.25 202 GLY A CA 1
ATOM 1526 C C . GLY A 1 202 ? 11.151 13.969 3.948 1.00 87.25 202 GLY A C 1
ATOM 1527 O O . GLY A 1 202 ? 11.001 15.195 3.862 1.00 87.25 202 GLY A O 1
ATOM 1528 N N . LEU A 1 203 ? 10.139 13.104 3.926 1.00 84.56 203 LEU A N 1
ATOM 1529 C CA . LEU A 1 203 ? 8.720 13.450 3.802 1.00 84.56 203 LEU A CA 1
ATOM 1530 C C . LEU A 1 203 ? 8.284 14.621 4.705 1.00 84.56 203 LEU A C 1
ATOM 1532 O O . LEU A 1 203 ? 7.542 15.506 4.278 1.00 84.56 203 LEU A O 1
ATOM 1536 N N . ASP A 1 204 ? 8.816 14.664 5.926 1.00 76.81 204 ASP A N 1
ATOM 1537 C CA . ASP A 1 204 ? 8.542 15.675 6.954 1.00 76.81 204 ASP A CA 1
ATOM 1538 C C . ASP A 1 204 ? 8.817 17.117 6.517 1.00 76.81 204 ASP A C 1
ATOM 1540 O O . ASP A 1 204 ? 8.269 18.062 7.079 1.00 76.81 204 ASP A O 1
ATOM 1544 N N . THR A 1 205 ? 9.681 17.306 5.522 1.00 78.38 205 THR A N 1
ATOM 1545 C CA . THR A 1 205 ? 9.994 18.637 4.990 1.00 78.38 205 THR A CA 1
ATOM 1546 C C . THR A 1 205 ? 8.963 19.127 3.970 1.00 78.38 205 THR A C 1
ATOM 1548 O O . THR A 1 205 ? 8.827 20.341 3.780 1.00 78.38 205 THR A O 1
ATOM 1551 N N . ALA A 1 206 ? 8.247 18.199 3.325 1.00 73.19 206 ALA A N 1
ATOM 1552 C CA . ALA A 1 206 ? 7.331 18.463 2.219 1.00 73.19 206 ALA A CA 1
ATOM 1553 C C . ALA A 1 206 ? 5.857 18.493 2.630 1.00 73.19 206 ALA A C 1
ATOM 1555 O O . ALA A 1 206 ? 5.082 19.255 2.046 1.00 73.19 206 ALA A O 1
ATOM 1556 N N . LEU A 1 207 ? 5.472 17.716 3.645 1.00 74.19 207 LEU A N 1
ATOM 1557 C CA . LEU A 1 207 ? 4.096 17.650 4.130 1.00 74.19 207 LEU A CA 1
ATOM 1558 C C . LEU A 1 207 ? 3.967 18.231 5.534 1.00 74.19 207 LEU A C 1
ATOM 1560 O O . LEU A 1 207 ? 4.768 17.950 6.424 1.00 74.19 207 LEU A O 1
ATOM 1564 N N . GLU A 1 208 ? 2.910 19.012 5.734 1.00 76.44 208 GLU A N 1
ATOM 1565 C CA . GLU A 1 208 ? 2.523 19.507 7.048 1.00 76.44 208 GLU A CA 1
ATOM 1566 C C . GLU A 1 208 ? 1.334 18.678 7.535 1.00 76.44 208 GLU A C 1
ATOM 1568 O O . GLU A 1 208 ? 0.200 18.843 7.084 1.00 76.44 208 GLU A O 1
ATOM 1573 N N . LEU A 1 209 ? 1.598 17.724 8.426 1.00 74.50 209 LEU A N 1
ATOM 1574 C CA . LEU A 1 209 ? 0.533 16.972 9.084 1.00 74.50 209 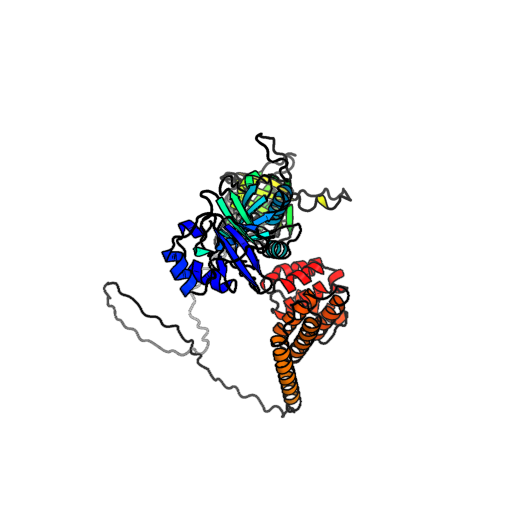LEU A CA 1
ATOM 1575 C C . LEU A 1 209 ? -0.074 17.866 10.158 1.00 74.50 209 LEU A C 1
ATOM 1577 O O . LEU A 1 209 ? 0.652 18.411 10.988 1.00 74.50 209 LEU A O 1
ATOM 1581 N N . ALA A 1 210 ? -1.393 18.020 10.148 1.00 69.88 210 ALA A N 1
ATOM 1582 C CA . ALA A 1 210 ? -2.073 18.872 11.105 1.00 69.88 210 ALA A CA 1
ATOM 1583 C C . ALA A 1 210 ? -3.151 18.105 11.863 1.00 69.88 210 ALA A C 1
ATOM 1585 O O . ALA A 1 210 ? -4.045 17.494 11.277 1.00 69.88 210 ALA A O 1
ATOM 1586 N N . VAL A 1 211 ? -3.104 18.215 13.187 1.00 63.25 211 VAL A N 1
ATOM 1587 C CA . VAL A 1 211 ? -4.219 17.852 14.062 1.00 63.25 211 VAL A CA 1
ATOM 1588 C C . VAL A 1 211 ? -5.240 18.999 14.018 1.00 63.25 211 VAL A C 1
ATOM 1590 O O . VAL A 1 211 ? -4.836 20.168 13.972 1.00 63.25 211 VAL A O 1
ATOM 1593 N N . PRO A 1 212 ? -6.554 18.730 13.995 1.00 53.19 212 PRO A N 1
ATOM 1594 C CA . PRO A 1 212 ? -7.571 19.776 14.066 1.00 53.19 212 PRO A CA 1
ATOM 1595 C C . PRO A 1 212 ? -7.672 20.392 15.483 1.00 53.19 212 PRO A C 1
ATOM 1597 O O . PRO A 1 212 ? -8.693 20.269 16.143 1.00 53.19 212 PRO A O 1
ATOM 1600 N N . ALA A 1 213 ? -6.620 21.073 15.959 1.00 53.66 213 ALA A N 1
ATOM 1601 C CA . ALA A 1 213 ? -6.639 21.983 17.114 1.00 53.66 213 ALA A CA 1
ATOM 1602 C C . ALA A 1 213 ? -5.428 22.944 17.083 1.00 53.66 213 ALA A C 1
ATOM 1604 O O . ALA A 1 213 ? -4.403 22.654 16.469 1.00 53.66 213 ALA A O 1
ATOM 1605 N N . THR A 1 214 ? -5.570 24.122 17.691 1.00 44.03 214 THR A N 1
ATOM 1606 C CA . THR A 1 214 ? -4.704 25.300 17.504 1.00 44.03 214 THR A CA 1
ATOM 1607 C C . THR A 1 214 ? -3.272 25.106 18.027 1.00 44.03 214 THR A C 1
ATOM 1609 O O . THR A 1 214 ? -3.071 24.964 19.230 1.00 44.03 214 THR A O 1
ATOM 1612 N N . LEU A 1 215 ? -2.270 25.200 17.141 1.00 38.50 215 LEU A N 1
ATOM 1613 C CA . LEU A 1 215 ? -0.853 25.358 17.495 1.00 38.50 215 LEU A CA 1
ATOM 1614 C C . LEU A 1 215 ? -0.238 26.565 16.761 1.00 38.50 215 LEU A C 1
ATOM 1616 O O . LEU A 1 215 ? -0.435 26.757 15.561 1.00 38.50 215 LEU A O 1
ATOM 1620 N N . THR A 1 216 ? 0.472 27.385 17.537 1.00 31.61 216 THR A N 1
ATOM 1621 C CA . THR A 1 216 ? 1.060 28.706 17.223 1.00 31.61 216 THR A CA 1
ATOM 1622 C C . THR A 1 216 ? 2.470 28.558 16.592 1.00 31.61 216 THR A C 1
ATOM 1624 O O . THR A 1 216 ? 3.146 27.573 16.885 1.00 31.61 216 THR A O 1
ATOM 1627 N N . PRO A 1 217 ? 2.941 29.474 15.713 1.00 31.42 217 PRO A N 1
ATOM 1628 C CA . PRO A 1 217 ? 3.805 29.130 14.572 1.00 31.42 217 PRO A CA 1
ATOM 1629 C C . PRO A 1 217 ? 5.324 29.309 14.783 1.00 31.42 217 PRO A C 1
ATOM 1631 O O . PRO A 1 217 ? 5.762 30.137 15.580 1.00 31.42 217 PRO A O 1
ATOM 1634 N N . LEU A 1 218 ? 6.125 28.618 13.953 1.00 31.92 218 LEU A N 1
ATOM 1635 C CA . LEU A 1 218 ? 7.565 28.854 13.725 1.00 31.92 218 LEU A CA 1
ATOM 1636 C C . LEU A 1 218 ? 7.897 28.837 12.213 1.00 31.92 218 LEU A C 1
ATOM 1638 O O . LEU A 1 218 ? 7.318 28.068 11.451 1.00 31.92 218 LEU A O 1
ATOM 1642 N N . VAL A 1 219 ? 8.840 29.690 11.786 1.00 37.34 219 VAL A N 1
ATOM 1643 C CA . VAL A 1 219 ? 9.247 29.964 10.383 1.00 37.34 219 VAL A CA 1
ATOM 1644 C C . VAL A 1 219 ? 10.625 29.333 10.111 1.00 37.34 219 VAL A C 1
ATOM 1646 O O . VAL A 1 219 ? 11.534 29.635 10.888 1.00 37.34 219 VAL A O 1
ATOM 1649 N N . PRO A 1 220 ? 10.826 28.457 9.084 1.00 31.11 220 PRO A N 1
ATOM 1650 C CA . PRO A 1 220 ? 11.517 28.885 7.834 1.00 31.11 220 PRO A CA 1
ATOM 1651 C C . PRO A 1 220 ? 11.320 28.051 6.517 1.00 31.11 220 PRO A C 1
ATOM 1653 O O . PRO A 1 220 ? 11.198 26.831 6.546 1.00 31.11 220 PRO A O 1
ATOM 1656 N N . GLY A 1 221 ? 11.470 28.726 5.351 1.00 39.22 221 GLY A N 1
ATOM 1657 C CA . GLY A 1 221 ? 12.165 28.255 4.113 1.00 39.22 221 GLY A CA 1
ATOM 1658 C C . GLY A 1 221 ? 11.421 27.445 3.017 1.00 39.22 221 GLY A C 1
ATOM 1659 O O . GLY A 1 221 ? 10.868 26.392 3.291 1.00 39.22 221 GLY A O 1
ATOM 1660 N N . LYS A 1 222 ? 11.472 27.897 1.742 1.00 44.34 222 LYS A N 1
ATOM 1661 C CA . LYS A 1 222 ? 10.545 27.554 0.624 1.00 44.34 222 LYS A CA 1
ATOM 1662 C C . LYS A 1 222 ? 10.663 26.147 -0.011 1.00 44.34 222 LYS A C 1
ATOM 1664 O O . LYS A 1 222 ? 11.554 25.886 -0.817 1.00 44.34 222 LYS A O 1
ATOM 1669 N N . LEU A 1 223 ? 9.640 25.322 0.226 1.00 46.91 223 LEU A N 1
ATOM 1670 C CA . LEU A 1 223 ? 8.823 24.694 -0.829 1.00 46.91 223 LEU A CA 1
ATOM 1671 C C . LEU A 1 223 ? 7.657 25.654 -1.137 1.00 46.91 223 LEU A C 1
ATOM 1673 O O . LEU A 1 223 ? 7.209 26.360 -0.234 1.00 46.91 223 LEU A O 1
ATOM 1677 N N . THR A 1 224 ? 7.192 25.742 -2.386 1.00 55.59 224 THR A N 1
ATOM 1678 C CA . THR A 1 224 ? 6.186 26.741 -2.814 1.00 55.59 224 THR A CA 1
ATOM 1679 C C . THR A 1 224 ? 4.830 26.589 -2.120 1.00 55.59 224 THR A C 1
ATOM 1681 O O . THR A 1 224 ? 4.145 27.592 -1.931 1.00 55.59 224 THR A O 1
ATOM 1684 N N . SER A 1 225 ? 4.475 25.380 -1.673 1.00 62.44 225 SER A N 1
ATOM 1685 C CA . SER A 1 225 ? 3.279 25.111 -0.866 1.00 62.44 225 SER A CA 1
ATOM 1686 C C . SER A 1 225 ? 3.410 23.778 -0.125 1.00 62.44 225 SER A C 1
ATOM 1688 O O . SER A 1 225 ? 3.622 22.747 -0.761 1.00 62.44 225 SER A O 1
ATOM 1690 N N . ARG A 1 226 ? 3.258 23.774 1.205 1.00 66.31 226 ARG A N 1
ATOM 1691 C CA . ARG A 1 226 ? 3.057 22.534 1.973 1.00 66.31 226 ARG A CA 1
ATOM 1692 C C . ARG A 1 226 ? 1.586 22.149 1.907 1.00 66.31 226 ARG A C 1
ATOM 1694 O O . ARG A 1 226 ? 0.717 22.999 2.105 1.00 66.31 226 ARG A O 1
ATOM 1701 N N . ARG A 1 227 ? 1.298 20.876 1.641 1.00 71.44 227 ARG A N 1
ATOM 1702 C CA . ARG A 1 227 ? -0.072 20.358 1.692 1.00 71.44 227 ARG A CA 1
ATOM 1703 C C . ARG A 1 227 ? -0.392 19.963 3.132 1.00 71.44 227 ARG A C 1
ATOM 1705 O O . ARG A 1 227 ? 0.331 19.162 3.723 1.00 71.44 227 ARG A O 1
ATOM 1712 N N . ARG A 1 228 ? -1.458 20.547 3.687 1.00 78.56 228 ARG A N 1
ATOM 1713 C CA . ARG A 1 228 ? -1.963 20.218 5.023 1.00 78.56 228 ARG A CA 1
ATOM 1714 C C . ARG A 1 228 ? -2.812 18.953 4.942 1.00 78.56 228 ARG A C 1
ATOM 1716 O O . ARG A 1 228 ? -3.810 18.947 4.225 1.00 78.56 228 ARG A O 1
ATOM 1723 N N . ILE A 1 229 ? -2.430 17.906 5.668 1.00 79.44 229 ILE A N 1
ATOM 1724 C CA . ILE A 1 229 ? -3.235 16.681 5.794 1.00 79.44 229 ILE A CA 1
ATOM 1725 C C . ILE A 1 229 ? -3.835 16.659 7.196 1.00 79.44 229 ILE A C 1
ATOM 1727 O O . ILE A 1 229 ? -3.103 16.654 8.186 1.00 79.44 229 ILE A O 1
ATOM 1731 N N . GLU A 1 230 ? -5.165 16.697 7.273 1.00 85.56 230 GLU A N 1
ATOM 1732 C CA . GLU A 1 230 ? -5.897 16.625 8.537 1.00 85.56 230 GLU A CA 1
ATOM 1733 C C . GLU A 1 230 ? -6.024 15.174 9.000 1.00 85.56 230 GLU A C 1
ATOM 1735 O O . GLU A 1 230 ? -6.513 14.333 8.245 1.00 85.56 230 GLU A O 1
ATOM 1740 N N . LEU A 1 231 ? -5.635 14.899 10.248 1.00 89.75 231 LEU A N 1
ATOM 1741 C CA . LEU A 1 231 ? -5.934 13.615 10.882 1.00 89.75 231 LEU A CA 1
ATOM 1742 C C . LEU A 1 231 ? -7.418 13.534 11.250 1.00 89.75 231 LEU A C 1
ATOM 1744 O O . LEU A 1 231 ? -7.995 14.506 11.748 1.00 89.75 231 LEU A O 1
ATOM 1748 N N . ARG A 1 232 ? -8.025 12.365 11.045 1.00 91.50 232 ARG A N 1
ATOM 1749 C CA . ARG A 1 232 ? -9.427 12.082 11.369 1.00 91.50 232 ARG A CA 1
ATOM 1750 C C . ARG A 1 232 ? -9.556 10.749 12.090 1.00 91.50 232 ARG A C 1
ATOM 1752 O O . ARG A 1 232 ? -8.793 9.832 11.825 1.00 91.50 232 ARG A O 1
ATOM 1759 N N . LEU A 1 233 ? -10.537 10.643 12.976 1.00 92.50 233 LEU A N 1
ATOM 1760 C CA . LEU A 1 233 ? -11.023 9.368 13.480 1.00 92.50 233 LEU A CA 1
ATOM 1761 C C . LEU A 1 233 ? -11.974 8.759 12.449 1.00 92.50 233 LEU A C 1
ATOM 1763 O O . LEU A 1 233 ? -12.976 9.378 12.087 1.00 92.50 233 LEU A O 1
ATOM 1767 N N . SER A 1 234 ? -11.678 7.546 12.007 1.00 88.88 234 SER A N 1
ATOM 1768 C CA . SER A 1 234 ? -12.588 6.713 11.225 1.00 88.88 234 SER A CA 1
ATOM 1769 C C . SER A 1 234 ? -12.918 5.439 11.999 1.00 88.88 234 SER A C 1
ATOM 1771 O O . SER A 1 234 ? -12.290 5.119 13.009 1.00 88.88 234 SER A O 1
ATOM 1773 N N . THR A 1 235 ? -13.951 4.723 11.571 1.00 89.12 235 THR A N 1
ATOM 1774 C CA . THR A 1 235 ? -14.274 3.403 12.119 1.00 89.12 235 THR A CA 1
ATOM 1775 C C . THR A 1 235 ? -13.223 2.393 11.672 1.00 89.12 235 THR A C 1
ATOM 1777 O O . THR A 1 235 ? -12.933 2.301 10.483 1.00 89.12 235 THR A O 1
ATOM 1780 N N . GLY A 1 236 ? 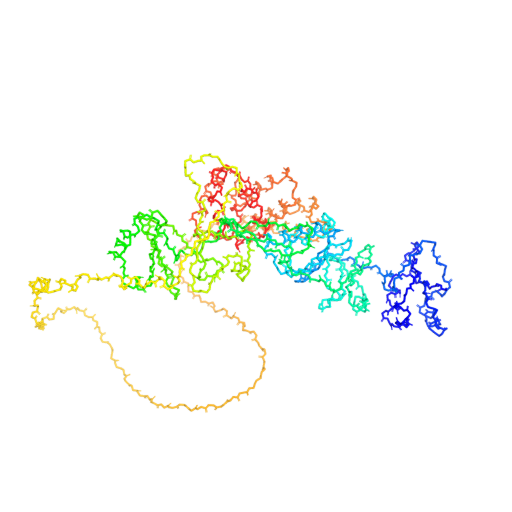-12.689 1.605 12.598 1.00 85.94 236 GLY A N 1
ATOM 1781 C CA . GLY A 1 236 ? -11.726 0.557 12.291 1.00 85.94 236 GLY A CA 1
ATOM 1782 C C . GLY A 1 236 ? -11.776 -0.602 13.279 1.00 85.94 236 GLY A C 1
ATOM 1783 O O . GLY A 1 236 ? -12.802 -0.879 13.906 1.00 85.94 236 GLY A O 1
ATOM 1784 N N . ARG A 1 237 ? -10.654 -1.321 13.391 1.00 77.38 237 ARG A N 1
ATOM 1785 C CA . ARG A 1 237 ? -10.586 -2.565 14.160 1.00 77.38 237 ARG A CA 1
ATOM 1786 C C . ARG A 1 237 ? -10.892 -2.328 15.638 1.00 77.38 237 ARG A C 1
ATOM 1788 O O . ARG A 1 237 ? -10.387 -1.400 16.265 1.00 77.38 237 ARG A O 1
ATOM 1795 N N . ARG A 1 238 ? -11.695 -3.224 16.207 1.00 81.19 238 ARG A N 1
ATOM 1796 C CA . ARG A 1 238 ? -12.062 -3.213 17.623 1.00 81.19 238 ARG A CA 1
ATOM 1797 C C . ARG A 1 238 ? -10.935 -3.791 18.469 1.00 81.19 238 ARG A C 1
ATOM 1799 O O . ARG A 1 238 ? -10.741 -5.004 18.506 1.00 81.19 238 ARG A O 1
ATOM 1806 N N . GLU A 1 239 ? -10.211 -2.919 19.154 1.00 89.88 239 GLU A N 1
ATOM 1807 C CA . GLU A 1 239 ? -9.426 -3.298 20.329 1.00 89.88 239 GLU A CA 1
ATOM 1808 C C . GLU A 1 239 ? -10.318 -3.247 21.582 1.00 89.88 239 GLU A C 1
ATOM 1810 O O . GLU A 1 239 ? -11.304 -2.506 21.627 1.00 89.88 239 GLU A O 1
ATOM 1815 N N . ALA A 1 240 ? -10.013 -4.077 22.585 1.00 94.06 240 ALA A N 1
ATOM 1816 C CA . ALA A 1 240 ? -10.770 -4.098 23.834 1.00 94.06 240 ALA A CA 1
ATOM 1817 C C . ALA A 1 240 ? -10.616 -2.756 24.563 1.00 94.06 240 ALA A C 1
ATOM 1819 O O . ALA A 1 240 ? -9.503 -2.240 24.685 1.00 94.06 240 ALA A O 1
ATOM 1820 N N . ALA A 1 241 ? -11.729 -2.206 25.053 1.00 96.69 241 ALA A N 1
ATOM 1821 C CA . ALA A 1 241 ? -11.698 -0.977 25.829 1.00 96.69 241 ALA A CA 1
ATOM 1822 C C . ALA A 1 241 ? -10.859 -1.182 27.096 1.00 96.69 241 ALA A C 1
ATOM 1824 O O . ALA A 1 241 ? -10.990 -2.190 27.788 1.00 96.69 241 ALA A O 1
ATOM 1825 N N . SER A 1 242 ? -9.977 -0.233 27.387 1.00 97.38 242 SER A N 1
ATOM 1826 C CA . SER A 1 242 ? -9.134 -0.271 28.584 1.00 97.38 242 SER A CA 1
ATOM 1827 C C . SER A 1 242 ? -8.987 1.092 29.257 1.00 97.38 242 SER A C 1
ATOM 1829 O O . SER A 1 242 ? -8.206 1.227 30.201 1.00 97.38 242 SER A O 1
ATOM 1831 N N . LEU A 1 243 ? -9.730 2.089 28.772 1.00 98.06 243 LEU A N 1
ATOM 1832 C CA . LEU A 1 243 ? -9.873 3.414 29.354 1.00 98.06 243 LEU A CA 1
ATOM 1833 C C . LEU A 1 243 ? -11.345 3.840 29.236 1.00 98.06 243 LEU A C 1
ATOM 1835 O O . LEU A 1 243 ? -11.943 3.725 28.168 1.00 98.06 243 LEU A O 1
ATOM 1839 N N . TRP A 1 244 ? -11.914 4.329 30.332 1.00 98.06 244 TRP A N 1
ATOM 1840 C CA . TRP A 1 244 ? -13.288 4.815 30.427 1.00 98.06 244 TRP A CA 1
ATOM 1841 C C . TRP A 1 244 ? -13.264 6.244 30.954 1.00 98.06 244 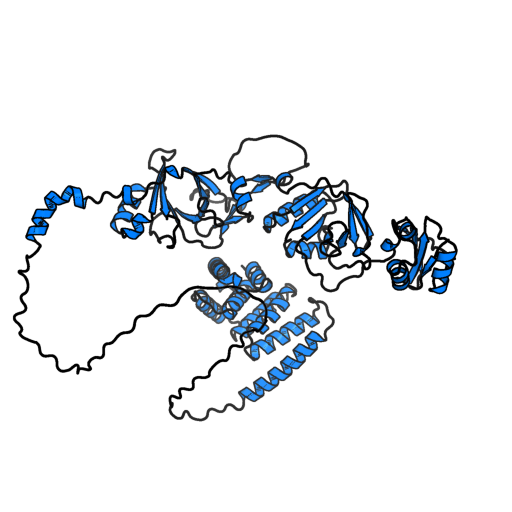TRP A C 1
ATOM 1843 O O . TRP A 1 244 ? -12.657 6.506 31.993 1.00 98.06 244 TRP A O 1
ATOM 1853 N N . VAL A 1 245 ? -13.915 7.162 30.245 1.00 96.88 245 VAL A N 1
ATOM 1854 C CA . VAL A 1 245 ? -13.969 8.583 30.609 1.00 96.88 245 VAL A CA 1
ATOM 1855 C C . VAL A 1 245 ? -15.407 8.945 30.971 1.00 96.88 245 VAL A C 1
ATOM 1857 O O . VAL A 1 245 ? -16.308 8.868 30.136 1.00 96.88 245 VAL A O 1
ATOM 1860 N N . LEU A 1 246 ? -15.624 9.327 32.230 1.00 96.25 246 LEU A N 1
ATOM 1861 C CA . LEU A 1 246 ? -16.923 9.695 32.785 1.00 96.25 246 LEU A CA 1
ATOM 1862 C C . LEU A 1 246 ? -16.999 11.215 32.917 1.00 96.25 246 LEU A C 1
ATOM 1864 O O . LEU A 1 246 ? -16.403 11.800 33.825 1.00 96.25 246 LEU A O 1
ATOM 1868 N N . ARG A 1 247 ? -17.731 11.857 32.001 1.00 93.38 247 ARG A N 1
ATOM 1869 C CA . ARG A 1 247 ? -17.871 13.324 31.967 1.00 93.38 247 ARG A CA 1
ATOM 1870 C C . ARG A 1 247 ? -18.920 13.874 32.935 1.00 93.38 247 ARG A C 1
ATOM 1872 O O . ARG A 1 247 ? -18.862 15.055 33.256 1.00 93.38 247 ARG A O 1
ATOM 1879 N N . SER A 1 248 ? -19.864 13.045 33.379 1.00 92.62 248 SER A N 1
ATOM 1880 C CA . SER A 1 248 ? -20.960 13.426 34.279 1.00 92.62 248 SER A CA 1
ATOM 1881 C C . SER A 1 248 ? -21.237 12.326 35.295 1.00 92.62 248 SER A C 1
ATOM 1883 O O . SER A 1 248 ? -21.208 11.148 34.941 1.00 92.62 248 SER A O 1
ATOM 1885 N N . GLY A 1 249 ? -21.518 12.693 36.546 1.00 94.69 249 GLY A N 1
ATOM 1886 C CA . GLY A 1 249 ? -21.849 11.750 37.618 1.00 94.69 249 GLY A CA 1
ATOM 1887 C C . GLY A 1 249 ? -20.736 10.744 37.935 1.00 94.69 249 GLY A C 1
ATOM 1888 O O . GLY A 1 249 ? -21.017 9.673 38.473 1.00 94.69 249 GLY A O 1
ATOM 1889 N N . GLY A 1 250 ? -19.481 11.060 37.592 1.00 92.00 250 GLY A N 1
ATOM 1890 C CA . GLY A 1 250 ? -18.381 10.094 37.591 1.00 92.00 250 GLY A CA 1
ATOM 1891 C C . GLY A 1 250 ? -18.111 9.451 38.954 1.00 92.00 250 GLY A C 1
ATOM 1892 O O . GLY A 1 250 ? -17.847 8.255 39.011 1.00 92.00 250 GLY A O 1
ATOM 1893 N N . ILE A 1 251 ? -18.239 10.214 40.046 1.00 92.38 251 ILE A N 1
ATOM 1894 C CA . ILE A 1 251 ? -18.055 9.700 41.416 1.00 92.38 251 ILE A CA 1
ATOM 1895 C C . ILE A 1 251 ? -19.126 8.653 41.744 1.00 92.38 251 ILE A C 1
ATOM 1897 O O . ILE A 1 251 ? -18.794 7.527 42.089 1.00 92.38 251 ILE A O 1
ATOM 1901 N N . ALA A 1 252 ? -20.407 8.987 41.554 1.00 94.25 252 ALA A N 1
ATOM 1902 C CA . ALA A 1 252 ? -21.511 8.074 41.853 1.00 94.25 252 ALA A CA 1
ATOM 1903 C C . ALA A 1 252 ? -21.474 6.804 40.982 1.00 94.25 252 ALA A C 1
ATOM 1905 O O . ALA A 1 252 ? -21.815 5.714 41.442 1.00 94.25 252 ALA A O 1
ATOM 1906 N N . ALA A 1 253 ? -21.047 6.929 39.722 1.00 94.44 253 ALA A N 1
ATOM 1907 C CA . ALA A 1 253 ? -20.845 5.785 38.840 1.00 94.44 253 ALA A CA 1
ATOM 1908 C C . ALA A 1 253 ? -19.678 4.892 39.301 1.00 94.44 253 ALA A C 1
ATOM 1910 O O . ALA A 1 253 ? -19.787 3.669 39.212 1.00 94.44 253 ALA A O 1
ATOM 1911 N N . LEU A 1 254 ? -18.592 5.482 39.817 1.00 93.06 254 LEU A N 1
ATOM 1912 C CA . LEU A 1 254 ? -17.453 4.746 40.368 1.00 93.06 254 LEU A CA 1
ATOM 1913 C C . LEU A 1 254 ? -17.810 4.029 41.678 1.00 93.06 254 LEU A C 1
ATOM 1915 O O . LEU A 1 254 ? -17.468 2.859 41.828 1.00 93.06 254 LEU A O 1
ATOM 1919 N N . ASP A 1 255 ? -18.552 4.680 42.577 1.00 92.38 255 ASP A N 1
ATOM 1920 C CA . ASP A 1 255 ? -19.061 4.065 43.812 1.00 92.38 255 ASP A CA 1
ATOM 1921 C C . ASP A 1 255 ? -19.916 2.838 43.495 1.00 92.38 255 ASP A C 1
ATOM 1923 O O . ASP A 1 255 ? -19.660 1.735 43.979 1.00 92.38 255 ASP A O 1
ATOM 1927 N N . LYS A 1 256 ? -20.879 3.003 42.582 1.00 93.12 256 LYS A N 1
ATOM 1928 C CA . LYS A 1 256 ? -21.730 1.904 42.126 1.00 93.12 256 LYS A CA 1
ATOM 1929 C C . LYS A 1 256 ? -20.920 0.785 41.475 1.00 93.12 256 LYS A C 1
ATOM 1931 O O . LYS A 1 256 ? -21.279 -0.375 41.612 1.00 93.12 256 LYS A O 1
ATOM 1936 N N . LEU A 1 257 ? -19.844 1.099 40.756 1.00 93.44 257 LEU A N 1
ATOM 1937 C CA . LEU A 1 257 ? -18.973 0.085 40.164 1.00 93.44 257 LEU A CA 1
ATOM 1938 C C . LEU A 1 257 ? -18.283 -0.762 41.247 1.00 93.44 257 LEU A C 1
ATOM 1940 O O . LEU A 1 257 ? -18.215 -1.986 41.120 1.00 93.44 257 LEU A O 1
ATOM 1944 N N . LEU A 1 258 ? -17.799 -0.123 42.313 1.00 92.56 258 LEU A N 1
ATOM 1945 C CA . LEU A 1 258 ? -17.116 -0.792 43.421 1.00 92.56 258 LEU A CA 1
ATOM 1946 C C . LEU A 1 258 ? -18.031 -1.707 44.238 1.00 92.56 258 LEU A C 1
ATOM 1948 O O . LEU A 1 258 ? -17.551 -2.698 44.777 1.00 92.56 258 LEU A O 1
ATOM 1952 N N . GLU A 1 259 ? -19.337 -1.434 44.287 1.00 91.75 259 GLU A N 1
ATOM 1953 C CA . GLU A 1 259 ? -20.307 -2.291 44.984 1.00 91.75 259 GLU A CA 1
ATOM 1954 C C . GLU A 1 259 ? -20.389 -3.719 44.411 1.00 91.75 259 GLU A C 1
ATOM 1956 O O . GLU A 1 259 ? -20.704 -4.652 45.151 1.00 91.75 259 GLU A O 1
ATOM 1961 N N . TYR A 1 260 ? -20.119 -3.907 43.112 1.00 92.88 260 TYR A N 1
ATOM 1962 C CA . TYR A 1 260 ? -20.338 -5.192 42.426 1.00 92.88 260 TYR A CA 1
ATOM 1963 C C . TYR A 1 260 ? -19.069 -5.827 41.846 1.00 92.88 260 TYR A C 1
ATOM 1965 O O . TYR A 1 260 ? -19.106 -7.002 41.471 1.00 92.88 260 TYR A O 1
ATOM 1973 N N . LEU A 1 261 ? -17.959 -5.091 41.726 1.00 93.94 261 LEU A N 1
ATOM 1974 C CA . LEU A 1 261 ? -16.734 -5.640 41.146 1.00 93.94 261 LEU A CA 1
ATOM 1975 C C . LEU A 1 261 ? -15.983 -6.555 42.131 1.00 93.94 261 LEU A C 1
ATOM 1977 O O . LEU A 1 261 ? -15.722 -6.154 43.264 1.00 93.94 261 LEU A O 1
ATOM 1981 N N . PRO A 1 262 ? -15.540 -7.749 41.692 1.00 94.75 262 PRO A N 1
ATOM 1982 C CA . PRO A 1 262 ? -14.615 -8.575 42.462 1.00 94.75 262 PRO A CA 1
ATOM 1983 C C . PRO A 1 262 ? -13.290 -7.855 42.765 1.00 94.75 262 PRO A C 1
ATOM 1985 O O . PRO A 1 262 ? -12.776 -7.102 41.931 1.00 94.75 262 PRO A O 1
ATOM 1988 N N . GLU A 1 263 ? -12.697 -8.131 43.930 1.00 91.69 263 GLU A N 1
ATOM 1989 C CA . GLU A 1 263 ? -11.464 -7.477 44.400 1.00 91.69 263 GLU A CA 1
ATOM 1990 C C . GLU A 1 263 ? -10.281 -7.660 43.431 1.00 91.69 263 GLU A C 1
ATOM 1992 O O . GLU A 1 263 ? -9.496 -6.734 43.215 1.00 91.69 263 GLU A O 1
ATOM 1997 N N . ASP A 1 264 ? -10.178 -8.818 42.771 1.00 94.62 264 ASP A N 1
ATOM 1998 C CA . ASP A 1 264 ? -9.139 -9.087 41.774 1.00 94.62 264 ASP A CA 1
ATOM 1999 C C . ASP A 1 264 ? -9.287 -8.210 40.521 1.00 94.62 264 ASP A C 1
ATOM 2001 O O . ASP A 1 264 ? -8.283 -7.836 39.909 1.00 94.62 264 ASP A O 1
ATOM 2005 N N . ILE A 1 265 ? -10.516 -7.827 40.155 1.00 95.81 265 ILE A N 1
ATOM 2006 C CA . ILE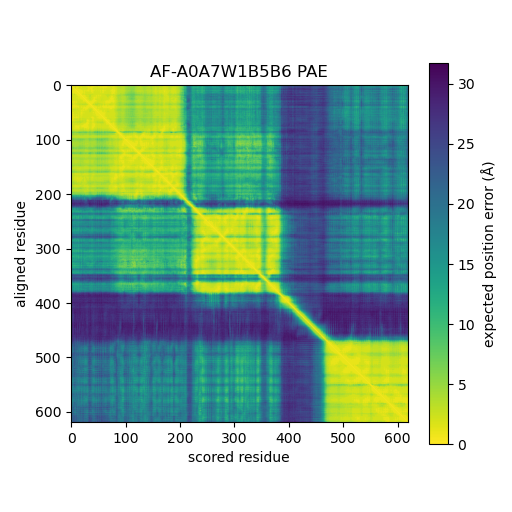 A 1 265 ? -10.777 -6.860 39.084 1.00 95.81 265 ILE A CA 1
ATOM 2007 C C . ILE A 1 265 ? -10.444 -5.443 39.555 1.00 95.81 265 ILE A C 1
ATOM 2009 O O . ILE A 1 265 ? -9.744 -4.728 38.839 1.00 95.81 265 ILE A O 1
ATOM 2013 N N . VAL A 1 266 ? -10.861 -5.055 40.765 1.00 95.69 266 VAL A N 1
ATOM 2014 C CA . VAL A 1 266 ? -10.558 -3.732 41.347 1.00 95.69 266 VAL A CA 1
ATOM 2015 C C . VAL A 1 266 ? -9.045 -3.495 41.434 1.00 95.69 266 VAL A C 1
ATOM 2017 O O . VAL A 1 266 ? -8.562 -2.439 41.027 1.00 95.69 266 VAL A O 1
ATOM 2020 N N . ALA A 1 267 ? -8.265 -4.500 41.843 1.00 94.88 267 ALA A N 1
ATOM 2021 C CA . ALA A 1 267 ? -6.800 -4.434 41.922 1.00 94.88 267 ALA A CA 1
ATOM 2022 C C . ALA A 1 267 ? -6.102 -4.196 40.563 1.00 94.88 267 ALA A C 1
ATOM 2024 O O . ALA A 1 267 ? -4.921 -3.821 40.498 1.00 94.88 267 ALA A O 1
ATOM 2025 N N . ARG A 1 268 ? -6.818 -4.422 39.457 1.00 96.19 268 ARG A N 1
ATOM 2026 C CA . ARG A 1 268 ? -6.340 -4.222 38.083 1.00 96.19 268 ARG A CA 1
ATOM 2027 C C . ARG A 1 268 ? -6.759 -2.874 37.502 1.00 96.19 268 ARG A C 1
ATOM 2029 O O . ARG A 1 268 ? -6.329 -2.560 36.393 1.00 96.19 268 ARG A O 1
ATOM 2036 N N . LEU A 1 269 ? -7.561 -2.089 38.216 1.00 97.31 269 LEU A N 1
ATOM 2037 C CA . LEU A 1 269 ? -8.021 -0.775 37.786 1.00 97.31 269 LEU A CA 1
ATOM 2038 C C . LEU A 1 269 ? -7.223 0.338 38.473 1.00 97.31 269 LEU A C 1
ATOM 2040 O O . LEU A 1 269 ? -6.799 0.234 39.625 1.00 97.31 269 LEU A O 1
ATOM 2044 N N . MET A 1 270 ? -7.010 1.416 37.734 1.00 97.31 270 MET A N 1
ATOM 2045 C CA . MET A 1 270 ? -6.506 2.689 38.228 1.00 97.31 270 MET A CA 1
ATOM 2046 C C . MET A 1 270 ? -7.530 3.763 37.894 1.00 97.31 270 MET A C 1
ATOM 2048 O O . MET A 1 270 ? -8.260 3.631 36.911 1.00 97.31 270 MET A O 1
ATOM 2052 N N . PHE A 1 271 ? -7.565 4.833 38.673 1.00 96.62 271 PHE A N 1
ATOM 2053 C CA . PHE A 1 271 ? -8.430 5.967 38.393 1.00 96.62 271 PHE A CA 1
ATOM 2054 C C . PHE A 1 271 ? -7.685 7.284 38.583 1.00 96.62 271 PHE A C 1
ATOM 2056 O O . PHE A 1 271 ? -6.726 7.365 39.350 1.00 96.62 271 PHE A O 1
ATOM 2063 N N . ALA A 1 272 ? -8.139 8.308 37.879 1.00 96.38 272 ALA A N 1
ATOM 2064 C CA . ALA A 1 272 ? -7.704 9.679 38.049 1.00 96.38 272 ALA A CA 1
ATOM 2065 C C . ALA A 1 272 ? -8.933 10.594 38.040 1.00 96.38 272 ALA A C 1
ATOM 2067 O O . ALA A 1 272 ? -9.920 10.312 37.357 1.00 96.38 272 ALA A O 1
ATOM 2068 N N . ALA A 1 273 ? -8.860 11.687 38.793 1.00 94.75 273 ALA A N 1
ATOM 2069 C CA . ALA A 1 273 ? -9.860 12.744 38.792 1.00 94.75 273 ALA A CA 1
ATOM 2070 C C . ALA A 1 273 ? -9.205 14.036 38.297 1.00 94.75 273 ALA A C 1
ATOM 2072 O O . ALA A 1 273 ? -8.084 14.352 38.698 1.00 94.75 273 ALA A O 1
ATOM 2073 N N . SER A 1 274 ? -9.892 14.771 37.428 1.00 94.06 274 SER A N 1
ATOM 2074 C CA . SER A 1 274 ? -9.457 16.092 36.970 1.00 94.06 274 SER A CA 1
ATOM 2075 C C . SER A 1 274 ? -10.599 17.083 37.066 1.00 94.06 274 SER A C 1
ATOM 2077 O O . SER A 1 274 ? -11.736 16.764 36.721 1.00 94.06 274 SER A O 1
ATOM 2079 N N . ASP A 1 275 ? -10.290 18.307 37.474 1.00 91.00 275 ASP A N 1
ATOM 2080 C CA . ASP A 1 275 ? -11.268 19.385 37.458 1.00 91.00 275 ASP A CA 1
ATOM 2081 C C . ASP A 1 275 ? -11.697 19.684 36.015 1.00 91.00 275 ASP A C 1
ATOM 2083 O O . ASP A 1 275 ? -10.869 19.771 35.101 1.00 91.00 275 ASP A O 1
ATOM 2087 N N . THR A 1 276 ? -13.006 19.822 35.799 1.00 87.19 276 THR A N 1
ATOM 2088 C CA . THR A 1 276 ? -13.543 20.320 34.530 1.00 87.19 276 THR A CA 1
ATOM 2089 C C . THR A 1 276 ? -13.441 21.849 34.485 1.00 87.19 276 THR A C 1
ATOM 2091 O O . THR A 1 276 ? -13.543 22.496 35.529 1.00 87.19 276 THR A O 1
ATOM 2094 N N . PRO A 1 277 ? -13.294 22.467 33.296 1.00 80.81 277 PRO A N 1
ATOM 2095 C CA . PRO A 1 277 ? -13.248 23.928 33.166 1.00 80.81 277 PRO A CA 1
ATOM 2096 C C . PRO A 1 277 ? -14.465 24.644 33.772 1.00 80.81 277 PRO A C 1
ATOM 2098 O O . PRO A 1 277 ? -14.348 25.771 34.244 1.00 80.81 277 PRO A O 1
ATOM 2101 N N . ASP A 1 278 ? -15.620 23.973 33.782 1.00 83.50 278 ASP A N 1
ATOM 2102 C CA . ASP A 1 278 ? -16.878 24.500 34.315 1.00 83.50 278 ASP A CA 1
ATOM 2103 C C . ASP A 1 278 ? -16.994 24.364 35.845 1.00 83.50 278 ASP A C 1
ATOM 2105 O O . ASP A 1 278 ? -17.913 24.928 36.440 1.00 83.50 278 ASP A O 1
ATOM 2109 N N . GLY A 1 279 ? -16.103 23.594 36.485 1.00 85.44 279 GLY A N 1
ATOM 2110 C CA . GLY A 1 279 ? -16.029 23.409 37.938 1.00 85.44 279 GLY A CA 1
ATOM 2111 C C . GLY A 1 279 ? -17.245 22.737 38.587 1.00 85.44 279 GLY A C 1
ATOM 2112 O O . GLY A 1 279 ? -17.345 22.724 39.811 1.00 85.44 279 GLY A O 1
ATOM 2113 N N . LYS A 1 280 ? -18.195 22.213 37.800 1.00 88.00 280 LYS A N 1
ATOM 2114 C CA . LYS A 1 280 ? -19.438 21.622 38.325 1.00 88.00 280 LYS A CA 1
ATOM 2115 C C . LYS A 1 280 ? -19.236 20.209 38.851 1.00 88.00 280 LYS A C 1
ATOM 2117 O O . LYS A 1 280 ? -19.706 19.893 39.937 1.00 88.00 280 LYS A O 1
ATOM 2122 N N . GLU A 1 281 ? -18.556 19.374 38.074 1.00 92.19 281 GLU A N 1
ATOM 2123 C CA . GLU A 1 281 ? -18.281 17.980 38.414 1.00 92.19 281 GLU A CA 1
ATOM 2124 C C . GLU A 1 281 ? -16.873 17.601 37.939 1.00 92.19 281 GLU A C 1
ATOM 2126 O O . GLU A 1 281 ? -16.444 18.074 36.878 1.00 92.19 281 GLU A O 1
ATOM 2131 N N . PRO A 1 282 ? -16.132 16.781 38.702 1.00 93.50 282 PRO A N 1
ATOM 2132 C CA . PRO A 1 282 ? -14.831 16.296 38.270 1.00 93.50 282 PRO A CA 1
ATOM 2133 C C . PRO A 1 282 ? -14.981 15.266 37.144 1.00 93.50 282 PRO A C 1
ATOM 2135 O O . PRO A 1 282 ? -15.855 14.398 37.181 1.00 93.50 282 PRO A O 1
ATOM 2138 N N . LEU A 1 283 ? -14.081 15.336 36.166 1.00 93.19 283 LEU A N 1
ATOM 2139 C CA . LEU A 1 283 ? -13.897 14.318 35.139 1.00 93.19 283 LEU A CA 1
ATOM 2140 C C . LEU A 1 283 ? -13.229 13.102 35.785 1.00 93.19 283 LEU A C 1
ATOM 2142 O O . LEU A 1 283 ? -12.103 13.213 36.275 1.00 93.19 283 LEU A O 1
ATOM 2146 N N . ILE A 1 284 ? -13.902 11.951 35.774 1.00 96.50 284 ILE A N 1
ATOM 2147 C CA . ILE A 1 284 ? -13.337 10.700 36.292 1.00 96.50 284 ILE A CA 1
ATOM 2148 C C . ILE A 1 284 ? -12.849 9.851 35.125 1.00 96.50 284 ILE A C 1
ATOM 2150 O O . ILE A 1 284 ? -13.569 9.629 34.153 1.00 96.50 284 ILE A O 1
ATOM 2154 N N . ILE A 1 285 ? -11.615 9.369 35.226 1.00 97.25 285 ILE A N 1
ATOM 2155 C CA . ILE A 1 285 ? -10.976 8.534 34.212 1.00 97.25 285 ILE A CA 1
ATOM 2156 C C . ILE A 1 285 ? -10.591 7.223 34.877 1.00 97.25 285 ILE A C 1
ATOM 2158 O O . ILE A 1 285 ? -9.813 7.220 35.826 1.00 97.25 285 ILE A O 1
ATOM 2162 N N . VAL A 1 286 ? -11.109 6.108 34.371 1.00 97.56 286 VAL A N 1
ATOM 2163 C CA . VAL A 1 286 ? -10.768 4.758 34.834 1.00 97.56 286 VAL A CA 1
ATOM 2164 C C . VAL A 1 286 ? -9.913 4.085 33.768 1.00 97.56 286 VAL A C 1
ATOM 2166 O O . VAL A 1 286 ? -10.223 4.152 32.582 1.00 97.56 286 VAL A O 1
ATOM 2169 N N . ARG A 1 287 ? -8.828 3.425 34.171 1.00 97.75 287 ARG A N 1
ATOM 2170 C CA . ARG A 1 287 ? -7.887 2.746 33.273 1.00 97.75 287 ARG A CA 1
ATOM 2171 C C . ARG A 1 287 ? -7.579 1.347 33.780 1.00 97.75 287 ARG A C 1
ATOM 2173 O O . ARG A 1 287 ? -7.261 1.163 34.952 1.00 97.75 287 ARG A O 1
ATOM 2180 N N . ALA A 1 288 ? -7.594 0.362 32.891 1.00 97.56 288 ALA A N 1
ATOM 2181 C CA . ALA A 1 288 ? -7.088 -0.966 33.211 1.00 97.56 288 ALA A CA 1
ATOM 2182 C C . ALA A 1 288 ? -5.551 -0.981 33.159 1.00 97.56 288 ALA A C 1
ATOM 2184 O O . ALA A 1 288 ? -4.938 -0.478 32.215 1.00 97.56 288 ALA A O 1
ATOM 2185 N N . ARG A 1 289 ? -4.914 -1.592 34.160 1.00 96.12 289 ARG A N 1
ATOM 2186 C CA . ARG A 1 289 ? -3.466 -1.828 34.166 1.00 96.12 289 ARG A CA 1
ATOM 2187 C C . ARG A 1 289 ? -3.078 -2.733 33.001 1.00 96.12 289 ARG A C 1
ATOM 2189 O O . ARG A 1 289 ? -3.727 -3.749 32.747 1.00 96.12 289 ARG A O 1
ATOM 2196 N N . THR A 1 290 ? -1.978 -2.400 32.331 1.00 92.38 290 THR A N 1
ATOM 2197 C CA . THR A 1 290 ? -1.385 -3.277 31.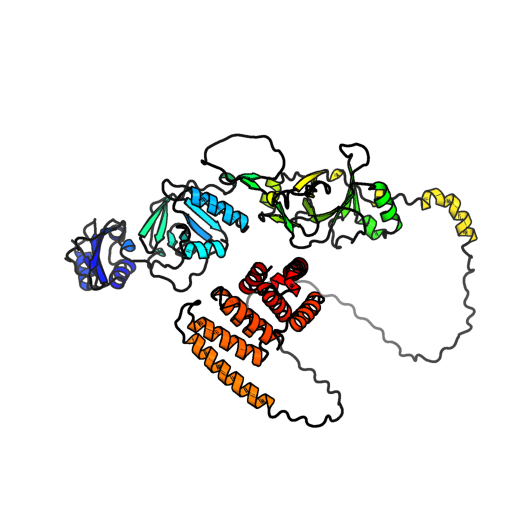321 1.00 92.38 290 THR A CA 1
ATOM 2198 C C . THR A 1 290 ? -0.853 -4.535 32.010 1.00 92.38 290 THR A C 1
ATOM 2200 O O . THR A 1 290 ? -0.050 -4.478 32.940 1.00 92.38 290 THR A O 1
ATOM 2203 N N . GLY A 1 291 ? -1.345 -5.702 31.600 1.00 91.38 291 GLY A N 1
ATOM 2204 C CA . GLY A 1 291 ? -1.030 -6.964 32.261 1.00 91.38 291 GLY A CA 1
ATOM 2205 C C . GLY A 1 291 ? -1.293 -8.170 31.369 1.00 91.38 291 GLY A C 1
ATOM 2206 O O . GLY A 1 291 ? -1.644 -8.035 30.202 1.00 91.38 291 GLY A O 1
ATOM 2207 N N . ARG A 1 292 ? -1.114 -9.373 31.928 1.00 92.56 292 ARG A N 1
ATOM 2208 C CA . ARG A 1 292 ? -1.361 -10.638 31.208 1.00 92.56 292 ARG A CA 1
ATOM 2209 C C . ARG A 1 292 ? -2.845 -10.911 30.960 1.00 92.56 292 ARG A C 1
ATOM 2211 O O . ARG A 1 292 ? -3.174 -11.677 30.062 1.00 92.56 292 ARG A O 1
ATOM 2218 N N . HIS A 1 293 ? -3.718 -10.328 31.776 1.00 93.75 293 HIS A N 1
ATOM 2219 C CA . HIS A 1 293 ? -5.160 -10.507 31.667 1.00 93.75 293 HIS A CA 1
ATOM 2220 C C . HIS A 1 293 ? -5.762 -9.423 30.766 1.00 93.75 293 HIS A C 1
ATOM 2222 O O . HIS A 1 293 ? -5.382 -8.257 30.912 1.00 93.75 293 HIS A O 1
ATOM 2228 N N . PRO A 1 294 ? -6.713 -9.773 29.880 1.00 93.50 294 PRO A N 1
ATOM 2229 C CA . PRO A 1 294 ? -7.398 -8.794 29.041 1.00 93.50 294 PRO A CA 1
ATOM 2230 C C . PRO A 1 294 ? -8.162 -7.784 29.911 1.00 93.50 294 PRO A C 1
ATOM 2232 O O . PRO A 1 294 ? -8.633 -8.179 30.982 1.00 93.50 294 PRO A O 1
ATOM 2235 N N . PRO A 1 295 ? -8.297 -6.511 29.492 1.00 95.75 295 PRO A N 1
ATOM 2236 C CA . PRO A 1 295 ? -9.069 -5.508 30.225 1.00 95.75 295 PRO A CA 1
ATOM 2237 C C . PRO A 1 295 ? -10.464 -6.033 30.611 1.00 95.75 295 PRO A C 1
ATOM 2239 O O . PRO A 1 295 ? -11.080 -6.733 29.804 1.00 95.75 295 PRO A O 1
ATOM 2242 N N . PRO A 1 296 ? -10.946 -5.768 31.839 1.00 95.94 296 PRO A N 1
ATOM 2243 C CA . PRO A 1 296 ? -12.289 -6.176 32.235 1.00 95.94 296 PRO A CA 1
ATOM 2244 C C . PRO A 1 296 ? -13.339 -5.409 31.424 1.00 95.94 296 PRO A C 1
ATOM 2246 O O . PRO A 1 296 ? -13.147 -4.235 31.115 1.00 95.94 296 PRO A O 1
ATOM 2249 N N . ASP A 1 297 ? -14.454 -6.065 31.111 1.00 94.94 297 ASP A N 1
ATOM 2250 C CA . ASP A 1 297 ? -15.617 -5.395 30.532 1.00 94.94 297 ASP A CA 1
ATOM 2251 C C . ASP A 1 297 ? -16.384 -4.679 31.651 1.00 94.94 297 ASP A C 1
ATOM 2253 O O . ASP A 1 297 ? -16.936 -5.322 32.548 1.00 94.94 297 ASP A O 1
ATOM 2257 N N . LEU A 1 298 ? -16.346 -3.346 31.650 1.00 95.12 298 LEU A N 1
ATOM 2258 C CA . LEU A 1 298 ? -16.995 -2.517 32.662 1.00 95.12 298 LEU A CA 1
ATOM 2259 C C . LEU A 1 298 ? -18.289 -1.939 32.089 1.00 95.12 298 LEU A C 1
ATOM 2261 O O . LEU A 1 298 ? -18.262 -1.159 31.138 1.00 95.12 298 LEU A O 1
ATOM 2265 N N . SER A 1 299 ? -19.423 -2.274 32.708 1.00 92.25 299 SER A N 1
ATOM 2266 C CA . SER A 1 299 ? -20.742 -1.721 32.368 1.00 92.25 299 SER A CA 1
ATOM 2267 C C . SER A 1 299 ? -20.934 -0.315 32.957 1.00 92.25 299 SER A C 1
ATOM 2269 O O . SER A 1 299 ? -21.800 -0.095 33.803 1.00 92.25 299 SER A O 1
ATOM 2271 N N . LEU A 1 300 ? -20.087 0.628 32.539 1.00 93.62 300 LEU A N 1
ATOM 2272 C CA . LEU A 1 300 ? -20.162 2.042 32.908 1.00 93.62 300 LEU A CA 1
ATOM 2273 C C . LEU A 1 300 ? -20.867 2.843 31.813 1.00 93.62 300 LEU A C 1
ATOM 2275 O O . LEU A 1 300 ? -20.627 2.620 30.627 1.00 93.62 300 LEU A O 1
ATOM 2279 N N . ASP A 1 301 ? -21.678 3.820 32.215 1.00 94.25 301 ASP A N 1
ATOM 2280 C CA . ASP A 1 301 ? -22.155 4.869 31.310 1.00 94.25 301 ASP A CA 1
ATOM 2281 C C . ASP A 1 301 ? -21.015 5.873 31.077 1.00 94.25 301 ASP A C 1
ATOM 2283 O O . ASP A 1 301 ? -20.897 6.896 31.752 1.00 94.25 301 ASP A O 1
ATOM 2287 N N . ALA A 1 302 ? -20.074 5.482 30.219 1.00 95.38 302 ALA A N 1
ATOM 2288 C CA . ALA A 1 302 ? -18.816 6.178 29.992 1.00 95.38 302 ALA A CA 1
ATOM 2289 C C . ALA A 1 302 ? -18.431 6.160 28.513 1.00 95.38 302 ALA A C 1
ATOM 2291 O O . ALA A 1 302 ? -18.778 5.245 27.762 1.00 95.38 302 ALA A O 1
ATOM 2292 N N . GLU A 1 303 ? -17.623 7.135 28.108 1.00 96.06 303 GLU A N 1
ATOM 2293 C CA . GLU A 1 303 ? -16.933 7.061 26.828 1.00 96.06 303 GLU A CA 1
ATOM 2294 C C . GLU A 1 303 ? -15.852 5.978 26.911 1.00 96.06 303 GLU A C 1
ATOM 2296 O O . GLU A 1 303 ? -14.954 6.039 27.755 1.00 96.06 303 GLU A O 1
ATOM 2301 N N . VAL A 1 304 ? -15.951 4.973 26.041 1.00 96.88 304 VAL A N 1
ATOM 2302 C CA . VAL A 1 304 ? -15.042 3.823 26.008 1.00 96.88 304 VAL A CA 1
ATOM 2303 C C . VAL A 1 304 ? -13.919 4.043 25.005 1.00 96.88 304 VAL A C 1
ATOM 2305 O O . VAL A 1 304 ? -14.154 4.339 23.832 1.00 96.88 304 VAL A O 1
ATOM 2308 N N . TYR A 1 305 ? -12.687 3.840 25.453 1.00 97.69 305 TYR A N 1
ATOM 2309 C CA . TYR A 1 305 ? -11.489 4.021 24.650 1.00 97.69 305 TYR A CA 1
ATOM 2310 C C . TYR A 1 305 ? -10.594 2.782 24.703 1.00 97.69 305 TYR A C 1
ATOM 2312 O O . TYR A 1 305 ? -10.502 2.088 25.720 1.00 97.69 305 TYR A O 1
ATOM 2320 N N . ALA A 1 306 ? -9.899 2.525 23.600 1.00 96.88 306 ALA A N 1
ATOM 2321 C CA . ALA A 1 306 ? -8.929 1.451 23.451 1.00 96.88 306 ALA A CA 1
ATOM 2322 C C . ALA A 1 306 ? -7.549 2.016 23.057 1.00 96.88 306 ALA A C 1
ATOM 2324 O O . ALA A 1 306 ? -7.482 3.121 22.503 1.00 96.88 306 ALA A O 1
ATOM 2325 N N . PRO A 1 307 ? -6.447 1.300 23.345 1.00 96.62 307 PRO A N 1
ATOM 2326 C CA . PRO A 1 307 ? -5.111 1.711 22.926 1.00 96.62 307 PRO A CA 1
ATOM 2327 C C . PRO A 1 307 ? -5.035 1.916 21.409 1.00 96.62 307 PRO A C 1
ATOM 2329 O O . PRO A 1 307 ? -5.547 1.122 20.626 1.00 96.62 307 PRO A O 1
ATOM 2332 N N . LEU A 1 308 ? -4.388 2.991 20.972 1.00 95.25 308 LEU A N 1
ATOM 2333 C CA . LEU A 1 308 ? -4.271 3.322 19.558 1.00 95.25 308 LEU A CA 1
ATOM 2334 C C . LEU A 1 308 ? -2.934 2.831 19.005 1.00 95.25 308 LEU A C 1
ATOM 2336 O O . LEU A 1 308 ? -1.871 3.272 19.442 1.00 95.25 308 LEU A O 1
ATOM 2340 N N . GLY A 1 309 ? -2.969 1.951 18.002 1.00 88.75 309 GLY A N 1
ATOM 2341 C CA . GLY A 1 309 ? -1.764 1.533 17.276 1.00 88.75 309 GLY A CA 1
ATOM 2342 C C . GLY A 1 309 ? -0.696 0.918 18.185 1.00 88.75 309 GLY A C 1
ATOM 2343 O O . GLY A 1 309 ? 0.496 1.169 17.994 1.00 88.75 309 GLY A O 1
ATOM 2344 N N . GLN A 1 310 ? -1.120 0.150 19.197 1.00 88.88 310 GLN A N 1
ATOM 2345 C CA . GLN A 1 310 ? -0.238 -0.480 20.189 1.00 88.88 310 GLN A CA 1
ATOM 2346 C C . GLN A 1 310 ? 0.576 0.528 21.032 1.00 88.88 310 GLN A C 1
ATOM 2348 O O . GLN A 1 310 ? 1.652 0.203 21.543 1.00 88.88 310 GLN A O 1
ATOM 2353 N N . MET A 1 311 ? 0.085 1.764 21.179 1.00 94.31 311 MET A N 1
ATOM 2354 C CA . MET A 1 311 ? 0.609 2.745 22.135 1.00 94.31 311 MET A CA 1
ATOM 2355 C C . MET A 1 311 ? -0.162 2.635 23.456 1.00 94.31 311 MET A C 1
ATOM 2357 O O . MET A 1 311 ? -1.343 2.967 23.488 1.00 94.31 311 MET A O 1
ATOM 2361 N N . PRO A 1 312 ? 0.464 2.186 24.558 1.00 93.50 312 PRO A N 1
ATOM 2362 C CA . PRO A 1 312 ? -0.241 1.951 25.825 1.00 93.50 312 PRO A CA 1
ATOM 2363 C C . PRO A 1 312 ? -0.693 3.236 26.546 1.00 93.50 312 PRO A C 1
ATOM 2365 O O . PRO A 1 312 ? -1.430 3.164 27.535 1.00 93.50 312 PRO A O 1
ATOM 2368 N N . ASP A 1 313 ? -0.220 4.391 26.087 1.00 95.69 313 ASP A N 1
ATOM 2369 C CA . ASP A 1 313 ? -0.419 5.735 26.635 1.00 95.69 313 ASP A CA 1
ATOM 2370 C C . ASP A 1 313 ? -1.243 6.655 25.713 1.00 95.69 313 ASP A C 1
ATOM 2372 O O . ASP A 1 313 ? -1.548 7.782 26.095 1.00 95.69 313 ASP A O 1
ATOM 2376 N N . VAL A 1 314 ? -1.637 6.181 24.525 1.00 97.00 314 VAL A N 1
ATOM 2377 C CA . VAL A 1 314 ? -2.471 6.929 23.573 1.00 97.00 314 VAL A CA 1
ATOM 2378 C C . VAL A 1 314 ? -3.713 6.114 23.255 1.00 97.00 314 VAL A C 1
ATOM 2380 O O . VAL A 1 314 ? -3.615 4.978 22.800 1.00 97.00 314 VAL A O 1
ATOM 2383 N N . TYR A 1 315 ? -4.879 6.709 23.459 1.00 97.56 315 TYR A N 1
ATOM 2384 C CA . TYR A 1 315 ? -6.167 6.038 23.368 1.00 97.56 315 TYR A CA 1
ATOM 2385 C C . TYR A 1 315 ? -7.056 6.679 22.298 1.00 97.56 315 TYR A C 1
ATOM 2387 O O . TYR A 1 315 ? -7.097 7.899 22.157 1.00 97.56 315 TYR A O 1
ATOM 2395 N N . ALA A 1 316 ? -7.802 5.869 21.556 1.00 96.88 316 ALA A N 1
ATOM 2396 C CA . ALA A 1 316 ? -8.855 6.317 20.645 1.00 96.88 316 ALA A CA 1
ATOM 2397 C C . ALA A 1 316 ? -10.191 5.681 21.058 1.00 96.88 316 ALA A C 1
ATOM 2399 O O . ALA A 1 316 ? -10.175 4.672 21.768 1.00 96.88 316 ALA A O 1
ATOM 2400 N N . PRO A 1 317 ? -11.348 6.247 20.669 1.00 96.81 317 PRO A N 1
ATOM 2401 C CA . PRO A 1 317 ? -12.640 5.632 20.952 1.00 96.81 317 PRO A CA 1
ATOM 2402 C C . PRO A 1 317 ? -12.642 4.167 20.519 1.00 96.81 317 PRO A C 1
ATOM 2404 O O . PRO A 1 317 ? -12.057 3.824 19.491 1.00 96.81 317 PRO A O 1
ATOM 2407 N N . ALA A 1 318 ? -13.260 3.286 21.302 1.00 94.62 318 ALA A N 1
ATOM 2408 C CA . ALA A 1 318 ? -13.211 1.856 21.023 1.00 94.62 318 ALA A CA 1
ATOM 2409 C C . ALA A 1 318 ? -13.763 1.552 19.614 1.00 94.62 318 ALA A C 1
ATOM 2411 O O . ALA A 1 318 ? -14.910 1.869 19.295 1.00 94.62 318 ALA A O 1
ATOM 2412 N N . GLY A 1 319 ? -12.936 0.935 18.764 1.00 91.38 319 GLY A N 1
ATOM 2413 C CA . GLY A 1 319 ? -13.261 0.684 17.355 1.00 91.38 319 GLY A CA 1
ATOM 2414 C C . GLY A 1 319 ? -13.022 1.867 16.410 1.00 91.38 319 GLY A C 1
ATOM 2415 O O . GLY A 1 319 ? -13.498 1.827 15.278 1.00 91.38 319 GLY A O 1
ATOM 2416 N N . ALA A 1 320 ? -12.309 2.909 16.840 1.00 94.19 320 ALA A N 1
ATOM 2417 C CA . ALA A 1 320 ? -11.838 3.984 15.975 1.00 94.19 320 ALA A CA 1
ATOM 2418 C C . ALA A 1 320 ? -10.347 3.825 15.634 1.00 94.19 320 ALA A C 1
ATOM 2420 O O . ALA A 1 320 ? -9.549 3.365 16.450 1.00 94.19 320 ALA A O 1
ATOM 2421 N N . ILE A 1 321 ? -9.967 4.251 14.431 1.00 93.56 321 ILE A N 1
ATOM 2422 C CA . ILE A 1 321 ? -8.578 4.363 13.966 1.00 93.56 321 ILE A CA 1
ATOM 2423 C C . ILE A 1 321 ? -8.300 5.798 13.507 1.00 93.56 321 ILE A C 1
ATOM 2425 O O . ILE A 1 321 ? -9.229 6.569 13.275 1.00 93.56 321 ILE A O 1
ATOM 2429 N N . ILE A 1 322 ? -7.021 6.163 13.374 1.00 93.62 322 ILE A N 1
ATOM 2430 C CA . ILE A 1 322 ? -6.633 7.430 12.743 1.00 93.62 322 ILE A CA 1
ATOM 2431 C C . ILE A 1 322 ? -6.447 7.227 11.244 1.00 93.62 322 ILE A C 1
ATOM 2433 O O . ILE A 1 322 ? -5.694 6.351 10.819 1.00 93.62 322 ILE A O 1
ATOM 2437 N N . GLU A 1 323 ? -7.052 8.117 10.469 1.00 89.75 323 GLU A N 1
ATOM 2438 C CA . GLU A 1 323 ? -6.806 8.289 9.048 1.00 89.75 323 GLU A CA 1
ATOM 2439 C C . GLU A 1 323 ? -6.157 9.651 8.746 1.00 89.75 323 GLU A C 1
ATOM 2441 O O . GLU A 1 323 ? -6.609 10.677 9.266 1.00 89.75 323 GLU A O 1
ATOM 2446 N N . PRO A 1 324 ? -5.122 9.689 7.885 1.00 89.56 324 PRO A N 1
ATOM 2447 C CA . PRO A 1 324 ? -4.443 8.532 7.294 1.00 89.56 324 PRO A CA 1
ATOM 2448 C C . PRO A 1 324 ? -3.678 7.695 8.339 1.00 89.56 324 PRO A C 1
ATOM 2450 O O . PRO A 1 324 ? -3.250 8.246 9.358 1.00 89.56 324 PRO A O 1
ATOM 2453 N N . PRO A 1 325 ? -3.489 6.382 8.106 1.00 85.81 325 PRO A N 1
ATOM 2454 C CA . PRO A 1 325 ? -2.743 5.536 9.027 1.00 85.81 325 PRO A CA 1
ATOM 2455 C C . PRO A 1 325 ? -1.273 5.969 9.052 1.00 85.81 325 PRO A C 1
ATOM 2457 O O . PRO A 1 325 ? -0.582 5.937 8.035 1.00 85.81 325 PRO A O 1
ATOM 2460 N N . LEU A 1 326 ? -0.795 6.376 10.226 1.00 86.19 326 LEU A N 1
ATOM 2461 C CA . LEU A 1 326 ? 0.597 6.764 10.464 1.00 86.19 326 LEU A CA 1
ATOM 2462 C C . LEU A 1 326 ? 1.294 5.713 11.322 1.00 86.19 326 LEU A C 1
ATOM 2464 O O . LEU A 1 326 ? 0.658 5.073 12.165 1.00 86.19 326 LEU A O 1
ATOM 2468 N N . ARG A 1 327 ? 2.616 5.563 11.175 1.00 85.81 327 ARG A N 1
ATOM 2469 C CA . ARG A 1 327 ? 3.364 4.727 12.118 1.00 85.81 327 ARG A CA 1
ATOM 2470 C C . ARG A 1 327 ? 3.353 5.332 13.504 1.00 85.81 327 ARG A C 1
ATOM 2472 O O . ARG A 1 327 ? 3.275 6.545 13.693 1.00 85.81 327 ARG A O 1
ATOM 2479 N N . ARG A 1 328 ? 3.518 4.447 14.479 1.00 92.25 328 ARG A N 1
ATOM 2480 C CA . ARG A 1 328 ? 3.522 4.761 15.901 1.00 92.25 328 ARG A CA 1
ATOM 2481 C C . ARG A 1 328 ? 4.452 5.924 16.239 1.00 92.25 328 ARG A C 1
ATOM 2483 O O . ARG A 1 328 ? 4.043 6.868 16.902 1.00 92.25 328 ARG A O 1
ATOM 2490 N N . GLU A 1 329 ? 5.690 5.881 15.760 1.00 88.88 329 GLU A N 1
ATOM 2491 C CA . GLU A 1 329 ? 6.712 6.884 16.056 1.00 88.88 329 GLU A CA 1
ATOM 2492 C C . GLU A 1 329 ? 6.316 8.258 15.501 1.00 88.88 329 GLU A C 1
ATOM 2494 O O . GLU A 1 329 ? 6.391 9.262 16.212 1.00 88.88 329 GLU A O 1
ATOM 2499 N N . ARG A 1 330 ? 5.819 8.300 14.258 1.00 86.94 330 ARG A N 1
ATOM 2500 C CA . ARG A 1 330 ? 5.354 9.535 13.620 1.00 86.94 330 ARG A CA 1
ATOM 2501 C C . ARG A 1 330 ? 4.122 10.089 14.316 1.00 86.94 330 ARG A C 1
ATOM 2503 O O . ARG A 1 330 ? 4.043 11.289 14.572 1.00 86.94 330 ARG A O 1
ATOM 2510 N N . LEU A 1 331 ? 3.185 9.214 14.657 1.00 91.75 331 LEU A N 1
ATOM 2511 C CA . LEU A 1 331 ? 1.956 9.588 15.327 1.00 91.75 331 LEU A CA 1
ATOM 2512 C C . LEU A 1 331 ? 2.224 10.182 16.715 1.00 91.75 331 LEU A C 1
ATOM 2514 O O . LEU A 1 331 ? 1.620 11.196 17.055 1.00 91.75 331 LEU A O 1
ATOM 2518 N N . ARG A 1 332 ? 3.191 9.645 17.476 1.00 93.12 332 ARG A N 1
ATOM 2519 C CA . ARG A 1 332 ? 3.625 10.245 18.752 1.00 93.12 332 ARG A CA 1
ATOM 2520 C C . ARG A 1 332 ? 4.131 11.674 18.585 1.00 93.12 332 ARG A C 1
ATOM 2522 O O . ARG A 1 332 ? 3.800 12.526 19.404 1.00 93.12 332 ARG A O 1
ATOM 2529 N N . VAL A 1 333 ? 4.908 11.939 17.532 1.00 90.00 333 VAL A N 1
ATOM 2530 C CA . VAL A 1 333 ? 5.418 13.286 17.232 1.00 90.00 333 VAL A CA 1
ATOM 2531 C C . VAL A 1 333 ? 4.274 14.230 16.863 1.00 90.00 333 VAL A C 1
ATOM 2533 O O . VAL A 1 333 ? 4.192 15.320 17.420 1.00 90.00 333 VAL A O 1
ATOM 2536 N N . VAL A 1 334 ? 3.367 13.807 15.976 1.00 88.94 334 VAL A N 1
ATOM 2537 C CA . VAL A 1 334 ? 2.242 14.640 15.508 1.00 88.94 334 VAL A CA 1
ATOM 2538 C C . VAL A 1 334 ? 1.248 14.942 16.630 1.00 88.94 334 VAL A C 1
ATOM 2540 O O . VAL A 1 334 ? 0.782 16.072 16.748 1.00 88.94 334 VAL A O 1
ATOM 2543 N N . LEU A 1 335 ? 0.944 13.955 17.475 1.00 91.88 335 LEU A N 1
ATOM 2544 C CA . LEU A 1 335 ? 0.083 14.143 18.643 1.00 91.88 335 LEU A CA 1
ATOM 2545 C C . LEU A 1 335 ? 0.800 14.861 19.796 1.00 91.88 335 LEU A C 1
ATOM 2547 O O . LEU A 1 335 ? 0.138 15.291 20.738 1.00 91.88 335 LEU A O 1
ATOM 2551 N N . GLY A 1 336 ? 2.129 15.001 19.736 1.00 93.94 336 GLY A N 1
ATOM 2552 C CA . GLY A 1 336 ? 2.956 15.633 20.762 1.00 93.94 336 GLY A CA 1
ATOM 2553 C C . GLY A 1 336 ? 2.975 14.867 22.085 1.00 93.94 336 GLY A C 1
ATOM 2554 O O . GLY A 1 336 ? 2.886 15.498 23.139 1.00 93.94 336 GLY A O 1
ATOM 2555 N N . VAL A 1 337 ? 3.001 13.533 22.045 1.00 90.94 337 VAL A N 1
ATOM 2556 C CA . VAL A 1 337 ? 2.899 12.668 23.234 1.00 90.94 337 VAL A CA 1
ATOM 2557 C C . VAL A 1 337 ? 4.111 12.880 24.146 1.00 90.94 337 VAL A C 1
ATOM 2559 O O . VAL A 1 337 ? 5.242 12.579 23.756 1.00 90.94 337 VAL A O 1
ATOM 2562 N N . GLY A 1 338 ? 3.874 13.408 25.350 1.00 90.56 338 GLY A N 1
ATOM 2563 C CA . GLY A 1 338 ? 4.899 13.594 26.373 1.00 90.56 338 GLY A CA 1
ATOM 2564 C C . GLY A 1 338 ? 5.291 12.282 27.055 1.00 90.56 338 GLY A C 1
ATOM 2565 O O . GLY A 1 338 ? 4.579 11.281 26.991 1.00 90.56 338 GLY A O 1
ATOM 2566 N N . ASN A 1 339 ? 6.437 12.281 27.736 1.00 90.06 339 ASN A N 1
ATOM 2567 C CA . ASN A 1 339 ? 6.749 11.207 28.676 1.00 90.06 339 ASN A CA 1
ATOM 2568 C C . ASN A 1 339 ? 5.852 11.374 29.911 1.00 90.06 339 ASN A C 1
ATOM 2570 O O . ASN A 1 339 ? 5.731 12.491 30.406 1.00 90.06 339 ASN A O 1
ATOM 2574 N N . ASN A 1 340 ? 5.304 10.276 30.444 1.00 93.31 340 ASN A N 1
ATOM 2575 C CA . ASN A 1 340 ? 4.501 10.277 31.677 1.00 93.31 340 ASN A CA 1
ATOM 2576 C C . ASN A 1 340 ? 3.133 10.987 31.557 1.00 93.31 340 ASN A C 1
ATOM 2578 O O . ASN A 1 340 ? 2.627 11.540 32.533 1.00 93.31 340 ASN A O 1
ATOM 2582 N N . GLU A 1 341 ? 2.527 10.959 30.369 1.00 95.19 341 GLU A N 1
ATOM 2583 C CA . GLU A 1 341 ? 1.160 11.428 30.121 1.00 95.19 341 GLU A CA 1
ATOM 2584 C C . GLU A 1 341 ? 0.317 10.291 29.539 1.00 95.19 341 GLU A C 1
ATOM 2586 O O . GLU A 1 341 ? 0.800 9.520 28.711 1.00 95.19 341 GLU A O 1
ATOM 2591 N N . VAL A 1 342 ? -0.951 10.223 29.938 1.00 96.06 342 VAL A N 1
ATOM 2592 C CA . VAL A 1 342 ? -1.984 9.448 29.249 1.00 96.06 342 VAL A CA 1
ATOM 2593 C C . VAL A 1 342 ? -2.792 10.407 28.393 1.00 96.06 342 VAL A C 1
ATOM 2595 O O . VAL A 1 342 ? -3.245 11.448 28.869 1.00 96.06 342 VAL A O 1
ATOM 2598 N N . MET A 1 343 ? -2.980 10.049 27.130 1.00 97.12 343 MET A N 1
ATOM 2599 C CA . MET A 1 343 ? -3.676 10.852 26.134 1.00 97.12 343 MET A CA 1
ATOM 2600 C C . MET A 1 343 ? -4.837 10.070 25.535 1.00 97.12 343 MET A C 1
ATOM 2602 O O . MET A 1 343 ? -4.685 8.890 25.229 1.00 97.12 343 MET A O 1
ATOM 2606 N N . TRP A 1 344 ? -5.962 10.731 25.269 1.00 97.25 344 TRP A N 1
ATOM 2607 C CA . TRP A 1 344 ? -7.036 10.153 24.464 1.00 97.25 344 TRP A CA 1
ATOM 2608 C C . TRP A 1 344 ? -7.585 11.137 23.429 1.00 97.25 344 TRP A C 1
ATOM 2610 O O . TRP A 1 344 ? -7.509 12.358 23.581 1.00 97.25 344 TRP A O 1
ATOM 2620 N N . LEU A 1 345 ? -8.100 10.583 22.331 1.00 96.12 345 LEU A N 1
ATOM 2621 C CA . LEU A 1 345 ? -8.642 11.327 21.196 1.00 96.12 345 LEU A CA 1
ATOM 2622 C C . LEU A 1 345 ? -10.154 11.459 21.347 1.00 96.12 345 LEU A C 1
ATOM 2624 O O . LEU A 1 345 ? -10.911 10.642 20.824 1.00 96.12 345 LEU A O 1
ATOM 2628 N N . ALA A 1 346 ? -10.594 12.469 22.091 1.00 94.19 346 ALA A N 1
ATOM 2629 C CA . ALA A 1 346 ? -12.011 12.715 22.305 1.00 94.19 346 ALA A CA 1
ATOM 2630 C C . ALA A 1 346 ? -12.667 13.187 20.991 1.00 94.19 346 ALA A C 1
ATOM 2632 O O . ALA A 1 346 ? -12.218 14.176 20.395 1.00 94.19 346 ALA A O 1
ATOM 2633 N N . PRO A 1 347 ? -13.717 12.504 20.493 1.00 92.62 347 PRO A N 1
ATOM 2634 C CA . PRO A 1 347 ? -14.479 12.987 19.350 1.00 92.62 347 PRO A CA 1
ATOM 2635 C C . PRO A 1 347 ? -14.997 14.390 19.651 1.00 92.62 347 PRO A C 1
ATOM 2637 O O . PRO A 1 347 ? -15.566 14.628 20.716 1.00 92.62 347 PRO A O 1
ATOM 2640 N N . MET A 1 348 ? -14.853 15.326 18.711 1.00 89.25 348 MET A N 1
ATOM 2641 C CA . MET A 1 348 ? -15.531 16.613 18.853 1.00 89.25 348 MET A CA 1
ATOM 2642 C C . MET A 1 348 ? -17.022 16.368 18.627 1.00 89.25 348 MET A C 1
ATOM 2644 O O . MET A 1 348 ? -17.493 16.368 17.486 1.00 89.25 348 MET A O 1
ATOM 2648 N N . HIS A 1 349 ? -17.751 16.081 19.710 1.00 67.81 349 HIS A N 1
ATOM 2649 C CA . HIS A 1 349 ? -19.183 15.845 19.650 1.00 67.81 349 HIS A CA 1
ATOM 2650 C C . HIS A 1 349 ? -19.866 17.046 19.005 1.00 67.81 349 HIS A C 1
ATOM 2652 O O . HIS A 1 349 ? -19.720 18.201 19.406 1.00 67.81 349 HIS A O 1
ATOM 2658 N N . ARG A 1 350 ? -20.611 16.742 17.947 1.00 54.97 350 ARG A N 1
ATOM 2659 C CA . ARG A 1 350 ? -21.514 17.677 17.306 1.00 54.97 350 ARG A CA 1
ATOM 2660 C C . ARG A 1 350 ? -22.651 17.894 18.290 1.00 54.97 350 ARG A C 1
ATOM 2662 O O . ARG A 1 350 ? -23.337 16.933 18.621 1.00 54.97 350 ARG A O 1
ATOM 2669 N N . ASP A 1 351 ? -22.788 19.123 18.771 1.00 58.09 351 ASP A N 1
ATOM 2670 C CA . ASP A 1 351 ? -23.894 19.549 19.623 1.00 58.09 351 ASP A CA 1
ATOM 2671 C C . ASP A 1 351 ? -25.206 18.956 19.062 1.00 58.09 351 ASP A C 1
ATOM 2673 O O . ASP A 1 351 ? -25.568 19.285 17.923 1.00 58.09 351 ASP A O 1
ATOM 2677 N N . PRO A 1 352 ? -25.859 18.005 19.763 1.00 53.00 352 PRO A N 1
ATOM 2678 C CA . PRO A 1 352 ? -26.915 17.165 19.192 1.00 53.00 352 PRO A CA 1
ATOM 2679 C C . PRO A 1 352 ? -28.145 17.958 18.720 1.00 53.00 352 PRO A C 1
ATOM 2681 O O . PRO A 1 352 ? -28.990 17.413 18.015 1.00 53.00 352 PRO A O 1
ATOM 2684 N N . GLY A 1 353 ? -28.230 19.254 19.045 1.00 60.66 353 GLY A N 1
ATOM 2685 C CA . GLY A 1 353 ? -29.262 20.169 18.556 1.00 60.66 353 GLY A CA 1
ATOM 2686 C C . GLY A 1 353 ? -28.942 20.915 17.253 1.00 60.66 353 GLY A C 1
ATOM 2687 O O . GLY A 1 353 ? -29.834 21.555 16.698 1.00 60.66 353 GLY A O 1
ATOM 2688 N N . ARG A 1 354 ? -27.706 20.870 16.730 1.00 56.47 354 ARG A N 1
ATOM 2689 C CA . ARG A 1 354 ? -27.310 21.647 15.539 1.00 56.47 354 ARG A CA 1
ATOM 2690 C C . ARG A 1 354 ? -27.342 20.776 14.280 1.00 56.47 354 ARG A C 1
ATOM 2692 O O . ARG A 1 354 ? -26.318 20.281 13.797 1.00 56.47 354 ARG A O 1
ATOM 2699 N N . GLY A 1 355 ? -28.564 20.565 13.788 1.00 52.25 355 GLY A N 1
ATOM 2700 C CA . GLY A 1 355 ? -28.842 19.925 12.503 1.00 52.25 355 GLY A CA 1
ATOM 2701 C C . GLY A 1 355 ? -28.077 20.604 11.362 1.00 52.25 355 GLY A C 1
ATOM 2702 O O . GLY A 1 355 ? -27.939 21.822 11.342 1.00 52.25 355 GLY A O 1
ATOM 2703 N N . ASP A 1 356 ? -27.568 19.788 10.443 1.00 49.88 356 ASP A N 1
ATOM 2704 C CA . ASP A 1 356 ? -26.855 20.165 9.217 1.00 49.88 356 ASP A CA 1
ATOM 2705 C C . ASP A 1 356 ? -25.473 20.828 9.351 1.00 49.88 356 ASP A C 1
ATOM 2707 O O . ASP A 1 356 ? -25.263 21.988 9.675 1.00 49.88 356 ASP A O 1
ATOM 2711 N N . VAL A 1 357 ? -24.480 20.021 9.007 1.00 47.91 357 VAL A N 1
ATOM 2712 C CA . VAL A 1 357 ? -23.070 20.326 8.822 1.00 47.91 357 VAL A CA 1
ATOM 2713 C C . VAL A 1 357 ? -22.675 19.363 7.724 1.00 47.91 357 VAL A C 1
ATOM 2715 O O . VAL A 1 357 ? -22.787 18.141 7.884 1.00 47.91 357 VAL A O 1
ATOM 2718 N N . ALA A 1 358 ? -22.302 19.969 6.605 1.00 58.94 358 ALA A N 1
ATOM 2719 C CA . ALA A 1 358 ? -21.732 19.334 5.439 1.00 58.94 358 ALA A CA 1
ATOM 2720 C C . ALA A 1 358 ? -20.615 18.350 5.829 1.00 58.94 358 ALA A C 1
ATOM 2722 O O . ALA A 1 358 ? -19.936 18.534 6.839 1.00 58.94 358 ALA A O 1
ATOM 2723 N N . ASP A 1 359 ? -20.424 17.335 4.990 1.00 62.38 359 ASP A N 1
ATOM 2724 C CA . ASP A 1 359 ? -19.600 16.119 5.128 1.00 62.38 359 ASP A CA 1
ATOM 2725 C C . ASP A 1 359 ? -18.158 16.279 5.688 1.00 62.38 359 ASP A C 1
ATOM 2727 O O . ASP A 1 359 ? -17.495 15.304 6.030 1.00 62.38 359 ASP A O 1
ATOM 2731 N N . GLY A 1 360 ? -17.643 17.503 5.840 1.00 64.75 360 GLY A N 1
ATOM 2732 C CA . GLY A 1 360 ? -16.261 17.798 6.235 1.00 64.75 360 GLY A CA 1
ATOM 2733 C C . GLY A 1 360 ? -15.928 17.772 7.736 1.00 64.75 360 GLY A C 1
ATOM 2734 O O . GLY A 1 360 ? -14.760 17.948 8.086 1.00 64.75 360 GLY A O 1
ATOM 2735 N N . THR A 1 361 ? -16.897 17.593 8.642 1.00 67.38 361 THR A N 1
ATOM 2736 C CA . THR A 1 361 ? -16.642 17.534 10.104 1.00 67.38 361 THR A CA 1
ATOM 2737 C C . THR A 1 361 ? -16.651 16.129 10.696 1.00 67.38 361 THR A C 1
ATOM 2739 O O . THR A 1 361 ? -16.313 15.971 11.870 1.00 67.38 361 THR A O 1
ATOM 2742 N N . ARG A 1 362 ? -16.997 15.100 9.911 1.00 75.56 362 ARG A N 1
ATOM 2743 C CA . ARG A 1 362 ? -16.948 13.709 10.376 1.00 75.56 362 ARG A CA 1
ATOM 2744 C C . ARG A 1 362 ? -15.507 13.323 10.725 1.00 75.56 362 ARG A C 1
ATOM 2746 O O . ARG A 1 362 ? -14.583 13.584 9.958 1.00 75.56 362 ARG A O 1
ATOM 2753 N N . GLY A 1 363 ? -15.329 12.737 11.908 1.00 85.75 363 GLY A N 1
ATOM 2754 C CA . GLY A 1 363 ? -14.033 12.253 12.384 1.00 85.75 363 GLY A CA 1
ATOM 2755 C C . GLY A 1 363 ? -13.106 13.309 12.987 1.00 85.75 363 GLY A C 1
ATOM 2756 O O . GLY A 1 363 ? -11.954 12.998 13.268 1.00 85.75 363 GLY A O 1
ATOM 2757 N N . ARG A 1 364 ? -13.545 14.554 13.208 1.00 91.31 364 ARG A N 1
ATOM 2758 C CA . ARG A 1 364 ? -12.720 15.522 13.953 1.00 91.31 364 ARG A CA 1
ATOM 2759 C C . ARG A 1 364 ? -12.644 15.144 15.431 1.00 91.31 364 ARG A C 1
ATOM 2761 O O . ARG A 1 364 ? -13.629 14.703 16.021 1.00 91.31 364 ARG A O 1
ATOM 2768 N N . PHE A 1 365 ? -11.480 15.359 16.026 1.00 93.81 365 PHE A N 1
ATOM 2769 C CA . PHE A 1 365 ? -11.206 15.030 17.419 1.00 93.81 365 PHE A CA 1
ATOM 2770 C C . PHE A 1 365 ? -10.356 16.115 18.075 1.00 93.81 365 PHE A C 1
ATOM 2772 O O . PHE A 1 365 ? -9.613 16.825 17.394 1.00 93.81 365 PHE A O 1
ATOM 2779 N N . CYS A 1 366 ? -10.464 16.225 19.395 1.00 92.69 366 CYS A N 1
ATOM 2780 C CA . CYS A 1 366 ? -9.514 16.948 20.224 1.00 92.69 366 CYS A CA 1
ATOM 2781 C C . CYS A 1 366 ? -8.623 15.957 20.982 1.00 92.69 366 CYS A C 1
ATOM 2783 O O . CYS A 1 366 ? -8.946 14.780 21.140 1.00 92.69 366 CYS A O 1
ATOM 2785 N N . VAL A 1 367 ? -7.458 16.439 21.405 1.00 95.06 367 VAL A N 1
ATOM 2786 C CA . VAL A 1 367 ? -6.499 15.659 22.186 1.00 95.06 367 VAL A CA 1
ATOM 2787 C C . VAL A 1 367 ? -6.636 16.082 23.642 1.00 95.06 367 VAL A C 1
ATOM 2789 O O . VAL A 1 367 ? -6.295 17.214 23.984 1.00 95.06 367 VAL A O 1
ATOM 2792 N N . GLU A 1 368 ? -7.126 15.182 24.487 1.00 94.69 368 GLU A N 1
ATOM 2793 C CA . GLU A 1 368 ? -7.199 15.368 25.938 1.00 94.69 368 GLU A CA 1
ATOM 2794 C C . GLU A 1 368 ? -6.055 14.591 26.606 1.00 94.69 368 GLU A C 1
ATOM 2796 O O . GLU A 1 368 ? -5.570 13.587 26.072 1.00 94.69 368 GLU A O 1
ATOM 2801 N N . ARG A 1 369 ? -5.552 15.103 27.735 1.00 96.62 369 ARG A N 1
ATOM 2802 C CA . ARG A 1 369 ? -4.360 14.575 28.409 1.00 96.62 369 ARG A CA 1
ATOM 2803 C C . ARG A 1 369 ? -4.499 14.648 29.919 1.00 96.62 369 ARG A C 1
ATOM 2805 O O . ARG A 1 369 ? -5.077 15.597 30.442 1.00 96.62 369 ARG A O 1
ATOM 2812 N N . ILE A 1 370 ? -3.874 13.701 30.604 1.00 95.38 370 ILE A N 1
ATOM 2813 C CA . ILE A 1 370 ? -3.678 13.723 32.052 1.00 95.38 370 ILE A CA 1
ATOM 2814 C C . ILE A 1 370 ? -2.304 13.140 32.398 1.00 95.38 370 ILE A C 1
ATOM 2816 O O . ILE A 1 370 ? -1.793 12.273 31.688 1.00 95.38 370 ILE A O 1
ATOM 2820 N N . ALA A 1 371 ? -1.679 13.611 33.477 1.00 95.81 371 ALA A N 1
ATOM 2821 C CA . ALA A 1 371 ? -0.410 13.051 33.932 1.00 95.81 371 ALA A CA 1
ATOM 2822 C C . ALA A 1 371 ? -0.592 11.589 34.378 1.00 95.81 371 ALA A C 1
ATOM 2824 O O . ALA A 1 371 ? -1.534 11.274 35.100 1.00 95.81 371 ALA A O 1
ATOM 2825 N N . GLU A 1 372 ? 0.339 10.704 34.018 1.00 96.00 372 GLU A N 1
ATOM 2826 C CA . GLU A 1 372 ? 0.338 9.302 34.470 1.00 96.00 372 GLU A CA 1
ATOM 2827 C C . GLU A 1 372 ? 0.365 9.221 36.007 1.00 96.00 372 GLU A C 1
ATOM 2829 O O . GLU A 1 372 ? -0.299 8.384 36.604 1.00 96.00 372 GLU A O 1
ATOM 2834 N N . THR A 1 373 ? 1.055 10.156 36.667 1.00 96.00 373 THR A N 1
ATOM 2835 C CA . THR A 1 373 ? 1.124 10.256 38.136 1.00 96.00 373 THR A CA 1
ATOM 2836 C C . THR A 1 373 ? -0.190 10.665 38.800 1.00 96.00 373 THR A C 1
ATOM 2838 O O . THR A 1 373 ? -0.276 10.615 40.021 1.00 96.00 373 THR A O 1
ATOM 2841 N N . ALA A 1 374 ? -1.196 11.100 38.035 1.00 95.50 374 ALA A N 1
ATOM 2842 C CA . ALA A 1 374 ? -2.533 11.360 38.567 1.00 95.50 374 ALA A CA 1
ATOM 2843 C C . ALA A 1 374 ? -3.340 10.066 38.768 1.00 95.50 374 ALA A C 1
ATOM 2845 O O . ALA A 1 374 ? -4.356 10.086 39.464 1.00 95.50 374 ALA A O 1
ATOM 2846 N N . PHE A 1 375 ? -2.905 8.950 38.167 1.00 96.88 375 PHE A N 1
ATOM 2847 C CA . PHE A 1 375 ? -3.560 7.662 38.336 1.00 96.88 375 PHE A CA 1
ATOM 2848 C C . PHE A 1 375 ? -3.166 7.018 39.661 1.00 96.88 375 PHE A C 1
ATOM 2850 O O . PHE A 1 375 ? -1.999 6.718 39.905 1.00 96.88 375 PHE A O 1
ATOM 2857 N N . ASN A 1 376 ? -4.173 6.737 40.481 1.00 95.25 376 ASN A N 1
ATOM 2858 C CA . ASN A 1 376 ? -4.038 5.972 41.710 1.00 95.25 376 ASN A CA 1
ATOM 2859 C C . ASN A 1 376 ? -4.659 4.581 41.521 1.00 95.25 376 ASN A C 1
ATOM 2861 O O . ASN A 1 376 ? -5.620 4.436 40.756 1.00 95.25 376 ASN A O 1
ATOM 2865 N N . PRO A 1 377 ? -4.133 3.534 42.179 1.00 96.12 377 PRO A N 1
ATOM 2866 C CA . PRO A 1 377 ? -4.794 2.235 42.220 1.00 96.12 377 PRO A CA 1
ATOM 2867 C C . PRO A 1 377 ? -6.217 2.392 42.762 1.00 96.12 377 PRO A C 1
ATOM 2869 O O . PRO A 1 377 ? -6.418 3.020 43.797 1.00 96.12 377 PRO A O 1
ATOM 2872 N N . LEU A 1 378 ? -7.210 1.815 42.084 1.00 93.00 378 LEU A N 1
ATOM 2873 C CA . LEU A 1 378 ? -8.602 1.957 42.517 1.00 93.00 378 LEU A CA 1
ATOM 2874 C C . LEU A 1 378 ? -8.845 1.309 43.894 1.00 93.00 378 LEU A C 1
ATOM 2876 O O . LEU A 1 378 ? -9.644 1.805 44.683 1.00 93.00 378 LEU A O 1
ATOM 2880 N N . ALA A 1 379 ? -8.096 0.249 44.208 1.00 90.81 379 ALA A N 1
ATOM 2881 C CA . ALA A 1 379 ? -8.119 -0.411 45.513 1.00 90.81 379 ALA A CA 1
ATOM 2882 C C . ALA A 1 379 ? -7.702 0.508 46.677 1.00 90.81 379 ALA A C 1
ATOM 2884 O O . ALA A 1 379 ? -8.185 0.315 47.786 1.00 90.81 379 ALA A O 1
ATOM 2885 N N . ASP A 1 380 ? -6.860 1.519 46.431 1.00 88.69 380 ASP A N 1
ATOM 2886 C CA . ASP A 1 380 ? -6.413 2.451 47.477 1.00 88.69 380 ASP A CA 1
ATOM 2887 C C . ASP A 1 380 ? -7.500 3.483 47.826 1.00 88.69 380 ASP A C 1
ATOM 2889 O O . ASP A 1 380 ? -7.429 4.139 48.861 1.00 88.69 380 ASP A O 1
ATOM 2893 N N . TRP A 1 381 ? -8.504 3.637 46.958 1.00 81.12 381 TRP A N 1
ATOM 2894 C CA . TRP A 1 381 ? -9.637 4.540 47.162 1.00 81.12 381 TRP A CA 1
ATOM 2895 C C . TRP A 1 381 ? -10.834 3.844 47.816 1.00 81.12 381 TRP A C 1
ATOM 2897 O O . TRP A 1 381 ? -11.588 4.465 48.563 1.00 81.12 381 TRP A O 1
ATOM 2907 N N . ALA A 1 382 ? -10.995 2.545 47.563 1.00 73.81 382 ALA A N 1
ATOM 2908 C CA . ALA A 1 382 ? -12.038 1.729 48.163 1.00 73.81 382 ALA A CA 1
ATOM 2909 C C . ALA A 1 382 ? -11.680 1.357 49.616 1.00 73.81 382 ALA A C 1
ATOM 2911 O O . ALA A 1 382 ? -11.195 0.261 49.897 1.00 73.81 382 ALA A O 1
ATOM 2912 N N . GLU A 1 383 ? -11.943 2.252 50.571 1.00 64.44 383 GLU A N 1
ATOM 2913 C CA . GLU A 1 383 ? -11.967 1.862 51.983 1.00 64.44 383 GLU A CA 1
ATOM 2914 C C . GLU A 1 383 ? -13.198 0.982 52.240 1.00 64.44 383 GLU A C 1
ATOM 2916 O O . GLU A 1 383 ? -14.324 1.464 52.377 1.00 64.44 383 GLU A O 1
ATOM 2921 N N . TYR A 1 384 ? -13.004 -0.336 52.329 1.00 56.81 384 TYR A N 1
ATOM 2922 C CA . TYR A 1 384 ? -14.059 -1.241 52.779 1.00 56.81 384 TYR A CA 1
ATOM 2923 C C . TYR A 1 384 ? -14.459 -0.883 54.226 1.00 56.81 384 TYR A C 1
ATOM 2925 O O . TYR A 1 384 ? -13.811 -1.284 55.197 1.00 56.81 384 TYR A O 1
ATOM 2933 N N . VAL A 1 385 ? -15.581 -0.167 54.381 1.00 50.41 385 VAL A N 1
ATOM 2934 C CA . VAL A 1 385 ? -16.179 0.296 55.660 1.00 50.41 385 VAL A CA 1
ATOM 2935 C C . VAL A 1 385 ? -16.527 -0.854 56.630 1.00 50.41 385 VAL A C 1
ATOM 2937 O O . VAL A 1 385 ? -16.901 -0.642 57.790 1.00 50.41 385 VAL A O 1
ATOM 2940 N N . ILE A 1 386 ? -16.338 -2.107 56.211 1.00 50.78 386 ILE A N 1
ATOM 2941 C CA . ILE A 1 386 ? -16.475 -3.280 57.076 1.00 50.78 386 ILE A CA 1
ATOM 2942 C C . ILE A 1 386 ? -15.490 -3.209 58.257 1.00 50.78 386 ILE A C 1
ATOM 2944 O O . ILE A 1 386 ? -15.846 -3.636 59.354 1.00 50.78 386 ILE A O 1
ATOM 2948 N N . HIS A 1 387 ? -14.304 -2.601 58.112 1.00 48.81 387 HIS A N 1
ATOM 2949 C CA . HIS A 1 387 ? -13.341 -2.521 59.219 1.00 48.81 387 HIS A CA 1
ATOM 2950 C C . HIS A 1 387 ? -13.651 -1.448 60.267 1.00 48.81 387 HIS A C 1
ATOM 2952 O O . HIS A 1 387 ? -13.485 -1.707 61.460 1.00 48.81 387 HIS A O 1
ATOM 2958 N N . THR A 1 388 ? -14.167 -0.282 59.880 1.00 46.06 388 THR A N 1
ATOM 2959 C CA . THR A 1 388 ? -14.565 0.769 60.835 1.00 46.06 388 THR A CA 1
ATOM 2960 C C . THR A 1 388 ? -15.794 0.367 61.645 1.00 46.06 388 THR A C 1
ATOM 2962 O O . THR A 1 388 ? -15.916 0.725 62.815 1.00 46.06 388 THR A O 1
ATOM 2965 N N . SER A 1 389 ? -16.665 -0.455 61.056 1.00 51.84 389 SER A N 1
ATOM 2966 C CA . SER A 1 389 ? -17.840 -1.016 61.730 1.00 51.84 389 SER A CA 1
ATOM 2967 C C . SER A 1 389 ? -17.577 -2.387 62.358 1.00 51.84 389 SER A C 1
ATOM 2969 O O . SER A 1 389 ? -18.438 -2.896 63.073 1.00 51.84 389 SER A O 1
ATOM 2971 N N . ALA A 1 390 ? -16.398 -2.989 62.158 1.00 59.75 390 ALA A N 1
ATOM 2972 C CA . ALA A 1 390 ? -16.060 -4.296 62.719 1.00 59.75 390 ALA A CA 1
ATOM 2973 C C . ALA A 1 390 ? -16.299 -4.377 64.238 1.00 59.75 390 ALA A C 1
ATOM 2975 O O . ALA A 1 390 ? -16.875 -5.377 64.668 1.00 59.75 390 ALA A O 1
ATOM 2976 N N . PRO A 1 391 ? -15.988 -3.358 65.072 1.00 68.50 391 PRO A N 1
ATOM 2977 C CA . PRO A 1 391 ? -16.316 -3.404 66.499 1.00 68.50 391 PRO A CA 1
ATOM 2978 C C . PRO A 1 391 ? -17.826 -3.466 66.779 1.00 68.50 391 PRO A C 1
ATOM 2980 O O . PRO A 1 391 ? -18.236 -4.092 67.752 1.00 68.50 391 PRO A O 1
ATOM 2983 N N . ALA A 1 392 ? -18.651 -2.852 65.924 1.00 70.44 392 ALA A N 1
ATOM 2984 C CA . ALA A 1 392 ? -20.109 -2.846 66.042 1.00 70.44 392 ALA A CA 1
ATOM 2985 C C . ALA A 1 392 ? -20.758 -4.125 65.479 1.00 70.44 392 ALA A C 1
ATOM 2987 O O . ALA A 1 392 ? -21.785 -4.568 65.989 1.00 70.44 392 ALA A O 1
ATOM 2988 N N . ILE A 1 393 ? -20.148 -4.745 64.463 1.00 69.12 393 ILE A N 1
ATOM 2989 C CA . ILE A 1 393 ? -20.671 -5.942 63.785 1.00 69.12 393 ILE A CA 1
ATOM 2990 C C . ILE A 1 393 ? -20.151 -7.238 64.437 1.00 69.12 393 ILE A C 1
ATOM 2992 O O . ILE A 1 393 ? -20.848 -8.250 64.431 1.00 69.12 393 ILE A O 1
ATOM 2996 N N . THR A 1 394 ? -18.973 -7.220 65.076 1.00 75.56 394 THR A N 1
ATOM 2997 C CA . THR A 1 394 ? -18.384 -8.390 65.764 1.00 75.56 394 THR A CA 1
ATOM 2998 C C . THR A 1 394 ? -19.323 -9.015 66.808 1.00 75.56 394 THR A C 1
ATOM 3000 O O . THR A 1 394 ? -19.422 -10.242 66.829 1.00 75.56 394 THR A O 1
ATOM 3003 N N . PRO A 1 395 ? -20.044 -8.252 67.659 1.00 78.94 395 PRO A N 1
ATOM 3004 C CA . PRO A 1 395 ? -21.015 -8.824 68.591 1.00 78.94 395 PRO A CA 1
ATOM 3005 C C . PRO A 1 395 ? -22.174 -9.524 67.876 1.00 78.94 395 PRO A C 1
ATOM 3007 O O . PRO A 1 395 ? -22.569 -10.615 68.280 1.00 78.94 395 PRO A O 1
ATOM 3010 N N . TRP A 1 396 ? -22.676 -8.935 66.786 1.00 78.06 396 TRP A N 1
ATOM 3011 C CA . TRP A 1 396 ? -23.765 -9.509 65.998 1.00 78.06 396 TRP A CA 1
ATOM 3012 C C . TRP A 1 396 ? -23.319 -10.787 65.276 1.00 78.06 396 TRP A C 1
ATOM 3014 O O . TRP A 1 396 ? -23.973 -11.820 65.401 1.00 78.06 396 TRP A O 1
ATOM 3024 N N . MET A 1 397 ? -22.141 -10.776 64.643 1.00 75.50 397 MET A N 1
ATOM 3025 C CA . MET A 1 397 ? -21.531 -11.971 64.051 1.00 75.50 397 MET A CA 1
ATOM 3026 C C . MET A 1 397 ? -21.279 -13.063 65.092 1.00 75.50 397 MET A C 1
ATOM 3028 O O . MET A 1 397 ? -21.641 -14.206 64.854 1.00 75.50 397 MET A O 1
ATOM 3032 N N . ARG A 1 398 ? -20.736 -12.742 66.273 1.00 77.44 398 ARG A N 1
ATOM 3033 C CA . ARG A 1 398 ? -20.556 -13.729 67.355 1.00 77.44 398 ARG A CA 1
ATOM 3034 C C . ARG A 1 398 ? -21.876 -14.283 67.889 1.00 77.44 398 ARG A C 1
ATOM 3036 O O . ARG A 1 398 ? -21.892 -15.412 68.354 1.00 77.44 398 ARG A O 1
ATOM 3043 N N . SER A 1 399 ? -22.961 -13.510 67.830 1.00 76.19 399 SER A N 1
ATOM 3044 C CA . SER A 1 399 ? -24.293 -13.985 68.224 1.00 76.19 399 SER A CA 1
ATOM 3045 C C . SER A 1 399 ? -24.979 -14.842 67.154 1.00 76.19 399 SER A C 1
ATOM 3047 O O . SER A 1 399 ? -25.834 -15.656 67.488 1.00 76.19 399 SER A O 1
ATOM 3049 N N . ALA A 1 400 ? -24.604 -14.667 65.882 1.00 70.25 400 ALA A N 1
ATOM 3050 C CA . ALA A 1 400 ? -25.168 -15.391 64.744 1.00 70.25 400 ALA A CA 1
ATOM 3051 C C . ALA A 1 400 ? -24.331 -16.612 64.324 1.00 70.25 400 ALA A C 1
ATOM 3053 O O . ALA A 1 400 ? -24.853 -17.533 63.698 1.00 70.25 400 ALA A O 1
ATOM 3054 N N . VAL A 1 401 ? -23.042 -16.647 64.674 1.00 59.66 401 VAL A N 1
ATOM 3055 C CA . VAL A 1 401 ? -22.195 -17.829 64.518 1.00 59.66 401 VAL A CA 1
ATOM 3056 C C . VAL A 1 401 ? -22.566 -18.808 65.625 1.00 59.66 401 VAL A C 1
ATOM 3058 O O . VAL A 1 401 ? -22.173 -18.654 66.779 1.00 59.66 401 VAL A O 1
ATOM 3061 N N . PHE A 1 402 ? -23.354 -19.816 65.260 1.00 64.12 402 PHE A N 1
ATOM 3062 C CA . PHE A 1 402 ? -23.535 -20.998 66.090 1.00 64.12 402 PHE A CA 1
ATOM 3063 C C . PHE A 1 402 ? -22.171 -21.670 66.259 1.00 64.12 402 PHE A C 1
ATOM 3065 O O . PHE A 1 402 ? -21.582 -22.145 65.286 1.00 64.12 402 PHE A O 1
ATOM 3072 N N . ASP A 1 403 ? -21.665 -21.686 67.491 1.00 60.25 403 ASP A N 1
ATOM 3073 C CA . ASP A 1 403 ? -20.512 -22.494 67.871 1.00 60.25 403 ASP A CA 1
ATOM 3074 C C . ASP A 1 403 ? -20.941 -23.962 67.802 1.00 60.25 403 ASP A C 1
ATOM 3076 O O . ASP A 1 403 ? -21.521 -24.521 68.738 1.00 60.25 403 ASP A O 1
ATOM 3080 N N . PHE A 1 404 ? -20.773 -24.567 66.626 1.00 61.66 404 PHE A N 1
ATOM 3081 C CA . PHE A 1 404 ? -20.922 -26.003 66.488 1.00 61.66 404 PHE A CA 1
ATOM 3082 C C . PHE A 1 404 ? -19.802 -26.631 67.311 1.00 61.66 404 PHE A C 1
ATOM 3084 O O . PHE A 1 404 ? -18.650 -26.671 66.874 1.00 61.66 404 PHE A O 1
ATOM 3091 N N . ALA A 1 405 ? -20.151 -27.120 68.506 1.00 63.34 405 ALA A N 1
ATOM 3092 C CA . ALA A 1 405 ? -19.291 -28.009 69.273 1.00 63.34 405 ALA A CA 1
ATOM 3093 C C . ALA A 1 405 ? -18.694 -29.046 68.316 1.00 63.34 405 ALA A C 1
ATOM 3095 O O . ALA A 1 405 ? -19.408 -29.546 67.439 1.00 63.34 405 ALA A O 1
ATOM 3096 N N . SER A 1 406 ? -17.391 -29.321 68.454 1.00 51.22 406 SER A N 1
ATOM 3097 C CA . SER A 1 406 ? -16.675 -30.219 67.551 1.00 51.22 406 SER A CA 1
ATOM 3098 C C . SER A 1 406 ? -17.509 -31.473 67.313 1.00 51.22 406 SER A C 1
ATOM 3100 O O . SER A 1 406 ? -17.859 -32.201 68.244 1.00 51.22 406 SER A O 1
ATOM 3102 N N . PHE A 1 407 ? -17.905 -31.679 66.057 1.00 57.56 407 PHE A N 1
ATOM 3103 C CA . PHE A 1 407 ? -18.722 -32.819 65.686 1.00 57.56 407 PHE A CA 1
ATOM 3104 C C . PHE A 1 407 ? -17.869 -34.076 65.870 1.00 57.56 407 PHE A C 1
ATOM 3106 O O . PHE A 1 407 ? -17.076 -34.447 65.005 1.00 57.56 407 PHE A O 1
ATOM 3113 N N . ILE A 1 408 ? -17.984 -34.713 67.034 1.00 57.00 408 ILE A N 1
ATOM 3114 C CA . ILE A 1 408 ? -17.458 -36.053 67.251 1.00 57.00 408 ILE A CA 1
ATOM 3115 C C . ILE A 1 408 ? -18.455 -36.975 66.566 1.00 57.00 408 ILE A C 1
ATOM 3117 O O . ILE A 1 408 ? -19.524 -37.258 67.102 1.00 57.00 408 ILE A O 1
ATOM 3121 N N . SER A 1 409 ? -18.107 -37.412 65.359 1.00 51.78 409 SER A N 1
ATOM 3122 C CA . SER A 1 409 ? -18.792 -38.508 64.687 1.00 51.78 409 SER A CA 1
ATOM 3123 C C . SER A 1 409 ? -18.731 -39.744 65.589 1.00 51.78 409 SER A C 1
ATOM 3125 O O . SER A 1 409 ? -17.755 -40.492 65.568 1.00 51.78 409 SER A O 1
ATOM 3127 N N . THR A 1 410 ? -19.759 -39.966 66.409 1.00 48.06 410 THR A N 1
ATOM 3128 C CA . THR A 1 410 ? -20.010 -41.269 67.025 1.00 48.06 410 THR A CA 1
ATOM 3129 C C . THR A 1 410 ? -20.274 -42.217 65.871 1.00 48.06 410 THR A C 1
ATOM 3131 O O . THR A 1 410 ? -21.293 -42.058 65.204 1.00 48.06 410 THR A O 1
ATOM 3134 N N . GLY A 1 411 ? -19.317 -43.099 65.582 1.00 55.41 411 GLY A N 1
ATOM 3135 C CA . GLY A 1 411 ? -19.275 -43.944 64.391 1.00 55.41 411 GLY A CA 1
ATOM 3136 C C . GLY A 1 411 ? -20.501 -44.839 64.229 1.00 55.41 411 GLY A C 1
ATOM 3137 O O . GLY A 1 411 ? -20.455 -46.028 64.518 1.00 55.41 411 GLY A O 1
ATOM 3138 N N . LEU A 1 412 ? -21.596 -44.256 63.750 1.00 46.69 412 LEU A N 1
ATOM 3139 C CA . LEU A 1 412 ? -22.732 -44.957 63.195 1.00 46.69 412 LEU A CA 1
ATOM 3140 C C . LEU A 1 412 ? -22.592 -44.844 61.684 1.00 46.69 412 LEU A C 1
ATOM 3142 O O . LEU A 1 412 ? -23.068 -43.917 61.029 1.00 46.69 412 LEU A O 1
ATOM 3146 N N . GLU A 1 413 ? -21.807 -45.783 61.187 1.00 51.59 413 GLU A N 1
ATOM 3147 C CA . GLU A 1 413 ? -21.546 -46.048 59.790 1.00 51.59 413 GLU A CA 1
ATOM 3148 C C . GLU A 1 413 ? -22.884 -46.187 59.056 1.00 51.59 413 GLU A C 1
ATOM 3150 O O . GLU A 1 413 ? -23.616 -47.164 59.220 1.00 51.59 413 GLU A O 1
ATOM 3155 N N . TRP A 1 414 ? -23.212 -45.206 58.216 1.00 49.25 414 TRP A N 1
ATOM 3156 C CA . TRP A 1 414 ? -24.075 -45.476 57.076 1.00 49.25 414 TRP A CA 1
ATOM 3157 C C . TRP A 1 414 ? -23.248 -46.323 56.115 1.00 49.25 414 TRP A C 1
ATOM 3159 O O . TRP A 1 414 ? -22.520 -45.805 55.272 1.00 49.25 414 TRP A O 1
ATOM 3169 N N . ALA A 1 415 ? -23.317 -47.639 56.312 1.00 44.16 415 ALA A N 1
ATOM 3170 C CA . ALA A 1 415 ? -22.782 -48.636 55.406 1.00 44.16 415 ALA A CA 1
ATOM 3171 C C . ALA A 1 415 ? -23.467 -48.490 54.038 1.00 44.16 415 ALA A C 1
ATOM 3173 O O . ALA A 1 415 ? -24.533 -49.050 53.785 1.00 44.16 415 ALA A O 1
ATOM 3174 N N . GLY A 1 416 ? -22.856 -47.702 53.156 1.00 48.84 416 GLY A N 1
ATOM 3175 C CA . GLY A 1 416 ? -23.063 -47.815 51.721 1.00 48.84 416 GLY A CA 1
ATOM 3176 C C . GLY A 1 416 ? -22.342 -49.072 51.223 1.00 48.84 416 GLY A C 1
ATOM 3177 O O . GLY A 1 416 ? -21.186 -49.289 51.593 1.00 48.84 416 GLY A O 1
ATOM 3178 N N . PRO A 1 417 ? -22.990 -49.935 50.427 1.00 52.22 417 PRO A N 1
ATOM 3179 C CA . PRO A 1 417 ? -22.356 -51.146 49.944 1.00 52.22 417 PRO A CA 1
ATOM 3180 C C . PRO A 1 417 ? -21.369 -50.827 48.816 1.00 52.22 417 PRO A C 1
ATOM 3182 O O . PRO A 1 417 ? -21.769 -50.423 47.729 1.00 52.22 417 PRO A O 1
ATOM 3185 N N . GLY A 1 418 ? -20.097 -51.117 49.084 1.00 48.66 418 GLY A N 1
ATOM 3186 C CA . GLY A 1 418 ? -19.195 -51.748 48.126 1.00 48.66 418 GLY A CA 1
ATOM 3187 C C . GLY A 1 418 ? -18.451 -50.834 47.159 1.00 48.66 418 GLY A C 1
ATOM 3188 O O . GLY A 1 418 ? -18.842 -50.713 46.004 1.00 48.66 418 GLY A O 1
ATOM 3189 N N . GLU A 1 419 ? -17.272 -50.375 47.573 1.00 40.22 419 GLU A N 1
ATOM 3190 C CA . GLU A 1 419 ? -16.131 -50.306 46.659 1.00 40.22 419 GLU A CA 1
ATOM 3191 C C . GLU A 1 419 ? -15.025 -51.203 47.209 1.00 40.22 419 GLU A C 1
ATOM 3193 O O . GLU A 1 419 ? -14.540 -51.038 48.329 1.00 40.22 419 GLU A O 1
ATOM 3198 N N . ALA A 1 420 ? -14.741 -52.243 46.431 1.00 44.34 420 ALA A N 1
ATOM 3199 C CA . ALA A 1 420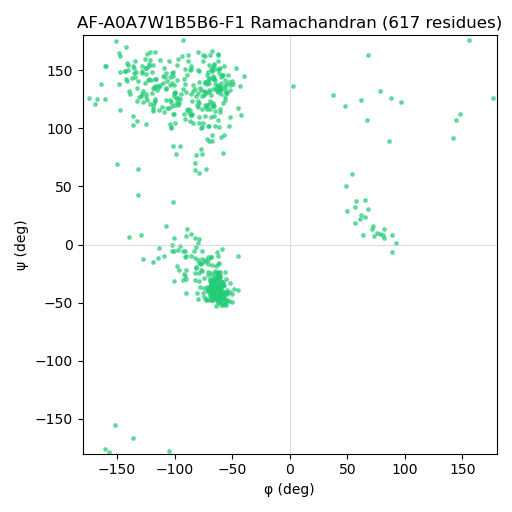 ? -13.739 -53.240 46.722 1.00 44.34 420 ALA A CA 1
ATOM 3200 C C . ALA A 1 420 ? -12.339 -52.659 46.515 1.00 44.34 420 ALA A C 1
ATOM 3202 O O . ALA A 1 420 ? -12.069 -51.950 45.547 1.00 44.34 420 ALA A O 1
ATOM 3203 N N . ALA A 1 421 ? -11.485 -53.028 47.461 1.00 50.34 421 ALA A N 1
ATOM 3204 C CA . ALA A 1 421 ? -10.041 -52.941 47.463 1.00 50.34 421 ALA A CA 1
ATOM 3205 C C . ALA A 1 421 ? -9.379 -53.273 46.117 1.00 50.34 421 ALA A C 1
ATOM 3207 O O . ALA A 1 421 ? -9.745 -54.249 45.468 1.00 50.34 421 ALA A O 1
ATOM 3208 N N . GLU A 1 422 ? -8.285 -52.572 45.826 1.00 47.75 422 GLU A N 1
ATOM 3209 C CA . GLU A 1 422 ? -7.028 -53.275 45.578 1.00 47.75 422 GLU A CA 1
ATOM 3210 C C . GLU A 1 422 ? -5.828 -52.427 46.021 1.00 47.75 422 GLU A C 1
ATOM 3212 O O . GLU A 1 422 ? -5.799 -51.202 45.892 1.00 47.75 422 GLU A O 1
ATOM 3217 N N . GLU A 1 423 ? -4.902 -53.142 46.646 1.00 46.12 423 GLU A N 1
ATOM 3218 C CA . GLU A 1 423 ? -3.766 -52.724 47.456 1.00 46.12 423 GLU A CA 1
ATOM 3219 C C . GLU A 1 423 ? -2.490 -52.469 46.636 1.00 46.12 423 GLU A C 1
ATOM 3221 O O . GLU A 1 423 ? -2.302 -53.003 45.546 1.00 46.12 423 GLU A O 1
ATOM 3226 N N . ASP A 1 424 ? -1.613 -51.671 47.254 1.00 43.84 424 ASP A N 1
ATOM 3227 C CA . ASP A 1 424 ? -0.150 -51.775 47.352 1.00 43.84 424 ASP A CA 1
ATOM 3228 C C . ASP A 1 424 ? 0.702 -52.275 46.171 1.00 43.84 424 ASP A C 1
ATOM 3230 O O . ASP A 1 424 ? 0.637 -53.423 45.745 1.00 43.84 424 ASP A O 1
ATOM 3234 N N . ALA A 1 425 ? 1.726 -51.479 45.835 1.00 39.06 425 ALA A N 1
ATOM 3235 C CA . ALA A 1 425 ? 3.091 -51.844 46.233 1.00 39.06 425 ALA A CA 1
ATOM 3236 C C . ALA A 1 425 ? 4.093 -50.693 46.042 1.00 39.06 425 ALA A C 1
ATOM 3238 O O . ALA A 1 425 ? 4.280 -50.131 44.962 1.00 39.06 425 ALA A O 1
ATOM 3239 N N . ASP A 1 426 ? 4.760 -50.408 47.150 1.00 45.38 426 ASP A N 1
ATOM 3240 C CA . ASP A 1 426 ? 5.909 -49.543 47.361 1.00 45.38 426 ASP A CA 1
ATOM 3241 C C . ASP A 1 426 ? 7.200 -50.103 46.708 1.00 45.38 426 ASP A C 1
ATOM 3243 O O . ASP A 1 426 ? 7.371 -51.314 46.596 1.00 45.38 426 ASP A O 1
ATOM 3247 N N . GLU A 1 427 ? 8.118 -49.211 46.310 1.00 42.22 427 GLU A N 1
ATOM 3248 C CA . GLU A 1 427 ? 9.565 -49.248 46.618 1.00 42.22 427 GLU A CA 1
ATOM 3249 C C . GLU A 1 427 ? 10.514 -48.666 45.540 1.00 42.22 427 GLU A C 1
ATOM 3251 O O . GLU A 1 427 ? 10.814 -49.243 44.497 1.00 42.22 427 GLU A O 1
ATOM 3256 N N . LYS A 1 428 ? 11.130 -47.541 45.937 1.00 50.03 428 LYS A N 1
ATOM 3257 C CA . LYS A 1 428 ? 12.573 -47.212 45.883 1.00 50.03 428 LYS A CA 1
ATOM 3258 C C . LYS A 1 428 ? 13.353 -47.450 44.576 1.00 50.03 428 LYS A C 1
ATOM 3260 O O . LYS A 1 428 ? 13.789 -48.560 44.286 1.00 50.03 428 LYS A O 1
ATOM 3265 N N . ARG A 1 429 ? 13.896 -46.352 44.019 1.00 38.31 429 ARG A N 1
ATOM 3266 C CA . ARG A 1 429 ? 15.367 -46.190 43.883 1.00 38.31 429 ARG A CA 1
ATOM 3267 C C . ARG A 1 429 ? 15.807 -44.784 43.469 1.00 38.31 429 ARG A C 1
ATOM 3269 O O . ARG A 1 429 ? 15.522 -44.290 42.386 1.00 38.31 429 ARG A O 1
ATOM 3276 N N . THR A 1 430 ? 16.622 -44.193 44.331 1.00 50.25 430 THR A N 1
ATOM 3277 C CA . THR A 1 430 ? 17.522 -43.073 44.057 1.00 50.25 430 THR A CA 1
ATOM 3278 C C . THR A 1 430 ? 18.645 -43.488 43.091 1.00 50.25 430 THR A C 1
ATOM 3280 O O . THR A 1 430 ? 19.184 -44.587 43.228 1.00 50.25 430 THR A O 1
ATOM 3283 N N . LYS A 1 431 ? 19.059 -42.595 42.170 1.00 39.84 431 LYS A N 1
ATOM 3284 C CA . LYS A 1 431 ? 20.478 -42.241 41.894 1.00 39.84 431 LYS A CA 1
ATOM 3285 C C . LYS A 1 431 ? 20.658 -41.243 40.728 1.00 39.84 431 LYS A C 1
ATOM 3287 O O . LYS A 1 431 ? 20.238 -41.479 39.605 1.00 39.84 431 LYS A O 1
ATOM 3292 N N . LYS A 1 432 ? 21.374 -40.159 41.065 1.00 47.59 432 LYS A N 1
ATOM 3293 C CA . LYS A 1 432 ? 22.281 -39.282 40.286 1.00 47.59 432 LYS A CA 1
ATOM 3294 C C . LYS A 1 432 ? 22.465 -39.547 38.779 1.00 47.59 432 LYS A C 1
ATOM 3296 O O . LYS A 1 432 ? 22.885 -40.632 38.388 1.00 47.59 432 LYS A O 1
ATOM 3301 N N . LYS A 1 433 ? 22.446 -38.461 37.990 1.00 40.91 433 LYS A N 1
ATOM 3302 C CA . LYS A 1 433 ? 23.236 -38.327 36.749 1.00 40.91 433 LYS A CA 1
ATOM 3303 C C . LYS A 1 433 ? 24.105 -37.052 36.761 1.00 40.91 433 LYS A C 1
ATOM 3305 O O . LYS A 1 433 ? 23.627 -36.023 37.236 1.00 40.91 433 LYS A O 1
ATOM 3310 N N . PRO A 1 434 ? 25.366 -37.121 36.282 1.00 54.94 434 PRO A N 1
ATOM 3311 C CA . PRO A 1 434 ? 26.293 -35.995 36.202 1.00 54.94 434 PRO A CA 1
ATOM 3312 C C . PRO A 1 434 ? 26.236 -35.270 34.843 1.00 54.94 434 PRO A C 1
ATOM 3314 O O . PRO A 1 434 ? 25.533 -35.672 33.919 1.00 54.94 434 PRO A O 1
ATOM 3317 N N . ALA A 1 435 ? 27.002 -34.182 34.765 1.00 51.69 435 ALA A N 1
ATOM 3318 C CA . ALA A 1 435 ? 27.044 -33.188 33.702 1.00 51.69 435 ALA A CA 1
ATOM 3319 C C . ALA A 1 435 ? 27.964 -33.512 32.499 1.00 51.69 435 ALA A C 1
ATOM 3321 O O . ALA A 1 435 ? 29.043 -34.067 32.690 1.00 51.69 435 ALA A O 1
ATOM 3322 N N . ARG A 1 436 ? 27.581 -32.926 31.340 1.00 43.31 436 ARG A N 1
ATOM 3323 C CA . ARG A 1 436 ? 28.394 -32.408 30.195 1.00 43.31 436 ARG A CA 1
ATOM 3324 C C . ARG A 1 436 ? 29.170 -33.423 29.309 1.00 43.31 436 ARG A C 1
ATOM 3326 O O . ARG A 1 436 ? 29.418 -34.524 29.778 1.00 43.31 436 ARG A O 1
ATOM 3333 N N . PRO A 1 437 ? 29.635 -33.070 28.073 1.00 54.47 437 PRO A N 1
ATOM 3334 C CA . PRO A 1 437 ? 29.698 -31.756 27.406 1.00 54.47 437 PRO A CA 1
ATOM 3335 C C . PRO A 1 437 ? 29.256 -31.711 25.914 1.00 54.47 437 PRO A C 1
ATOM 3337 O O . PRO A 1 437 ? 28.574 -32.586 25.400 1.00 54.47 437 PRO A O 1
ATOM 3340 N N . ALA A 1 438 ? 29.603 -30.587 25.281 1.00 45.75 438 ALA A N 1
ATOM 3341 C CA . ALA A 1 438 ? 29.121 -29.988 24.044 1.00 45.75 438 ALA A CA 1
ATOM 3342 C C . ALA A 1 438 ? 29.656 -30.547 22.704 1.00 45.75 438 ALA A C 1
ATOM 3344 O O . ALA A 1 438 ? 30.769 -31.058 22.631 1.00 45.75 438 ALA A O 1
ATOM 3345 N N . ARG A 1 439 ? 28.926 -30.129 21.651 1.00 39.78 439 ARG A N 1
ATOM 3346 C CA . ARG A 1 439 ? 29.377 -29.639 20.323 1.00 39.78 439 ARG A CA 1
ATOM 3347 C C . ARG A 1 439 ? 29.414 -30.651 19.165 1.00 39.78 439 ARG A C 1
ATOM 3349 O O . ARG A 1 439 ? 30.223 -31.564 19.165 1.00 39.78 439 ARG A O 1
ATOM 3356 N N . GLY A 1 440 ? 28.674 -30.328 18.092 1.00 35.03 440 GLY A N 1
ATOM 3357 C CA . GLY A 1 440 ? 29.113 -30.619 16.718 1.00 35.03 440 GLY A CA 1
ATOM 3358 C C . GLY A 1 440 ? 28.064 -31.072 15.691 1.00 35.03 440 GLY A C 1
ATOM 3359 O O . GLY A 1 440 ? 27.914 -32.260 15.481 1.00 35.03 440 GLY A O 1
ATOM 3360 N N . ARG A 1 441 ? 27.490 -30.094 14.971 1.00 37.03 441 ARG A N 1
ATOM 3361 C CA . ARG A 1 441 ? 27.358 -30.013 13.494 1.00 37.03 441 ARG A CA 1
ATOM 3362 C C . ARG A 1 441 ? 26.548 -31.065 12.686 1.00 37.03 441 ARG A C 1
ATOM 3364 O O . ARG A 1 441 ? 26.967 -32.197 12.528 1.00 37.03 441 ARG A O 1
ATOM 3371 N N . SER A 1 442 ? 25.593 -30.497 11.933 1.00 34.59 442 SER A N 1
ATOM 3372 C CA . SER A 1 442 ? 25.167 -30.820 10.552 1.00 34.59 442 SER A CA 1
ATOM 3373 C C . SER A 1 442 ? 24.259 -32.030 10.306 1.00 34.59 442 SER A C 1
ATOM 3375 O O . SER A 1 442 ? 24.558 -33.141 10.719 1.00 34.59 442 SER A O 1
ATOM 3377 N N . GLY A 1 443 ? 23.202 -31.800 9.520 1.00 32.03 443 GLY A N 1
ATOM 3378 C CA . GLY A 1 443 ? 22.482 -32.854 8.806 1.00 32.03 443 GLY A CA 1
ATOM 3379 C C . GLY A 1 443 ? 20.986 -32.599 8.713 1.00 32.03 443 GLY A C 1
ATOM 3380 O O . GLY A 1 443 ? 20.282 -32.706 9.705 1.00 32.03 443 GLY A O 1
ATOM 3381 N N . ALA A 1 444 ? 20.530 -32.252 7.515 1.00 39.88 444 ALA A N 1
ATOM 3382 C CA . ALA A 1 444 ? 19.135 -32.109 7.133 1.00 39.88 444 ALA A CA 1
ATOM 3383 C C . ALA A 1 444 ? 18.321 -33.399 7.341 1.00 39.88 444 ALA A C 1
ATOM 3385 O O . ALA A 1 444 ? 18.841 -34.482 7.088 1.00 39.88 444 ALA A O 1
ATOM 3386 N N . ALA A 1 445 ? 17.047 -33.257 7.714 1.00 34.88 445 ALA A N 1
ATOM 3387 C CA . ALA A 1 445 ? 15.937 -34.095 7.249 1.00 34.88 445 ALA A CA 1
ATOM 3388 C C . ALA A 1 445 ? 14.607 -33.532 7.779 1.00 34.88 445 ALA A C 1
ATOM 3390 O O . ALA A 1 445 ? 14.442 -33.323 8.981 1.00 34.88 445 ALA A O 1
ATOM 3391 N N . GLU A 1 446 ? 13.677 -33.284 6.860 1.00 43.56 446 GLU A N 1
ATOM 3392 C CA . GLU A 1 446 ? 12.260 -33.022 7.121 1.00 43.56 446 GLU A CA 1
ATOM 3393 C C . GLU A 1 446 ? 11.622 -34.167 7.926 1.00 43.56 446 GLU A C 1
ATOM 3395 O O . GLU A 1 446 ? 11.902 -35.337 7.643 1.00 43.56 446 GLU A O 1
ATOM 3400 N N . PRO A 1 447 ? 10.715 -33.894 8.880 1.00 38.88 447 PRO A N 1
ATOM 3401 C CA . PRO A 1 447 ? 9.898 -34.944 9.456 1.00 38.88 447 PRO A CA 1
ATOM 3402 C C . PRO A 1 447 ? 8.645 -35.151 8.597 1.00 38.88 447 PRO A C 1
ATOM 3404 O O . PRO A 1 447 ? 7.697 -34.365 8.632 1.00 38.88 447 PRO A O 1
ATOM 3407 N N . ALA A 1 448 ? 8.635 -36.259 7.858 1.00 39.44 448 ALA A N 1
ATOM 3408 C CA . ALA A 1 448 ? 7.430 -36.838 7.285 1.00 39.44 448 ALA A CA 1
ATOM 3409 C C . ALA A 1 448 ? 6.455 -37.219 8.413 1.00 39.44 448 ALA A C 1
ATOM 3411 O O . ALA A 1 448 ? 6.739 -38.070 9.260 1.00 39.44 448 ALA A O 1
ATOM 3412 N N . THR A 1 449 ? 5.287 -36.582 8.429 1.00 34.91 449 THR A N 1
ATOM 3413 C CA . THR A 1 449 ? 4.184 -36.917 9.330 1.00 34.91 449 THR A CA 1
ATOM 3414 C C . THR A 1 449 ? 3.515 -38.194 8.833 1.00 34.91 449 THR A C 1
ATOM 3416 O O . THR A 1 449 ? 2.788 -38.207 7.845 1.00 34.91 449 THR A O 1
ATOM 3419 N N . THR A 1 450 ? 3.788 -39.299 9.525 1.00 35.12 450 THR A N 1
ATOM 3420 C CA . THR A 1 450 ? 3.123 -40.585 9.297 1.00 35.12 450 THR A CA 1
ATOM 3421 C C . THR A 1 450 ? 1.806 -40.581 10.072 1.00 35.12 450 THR A C 1
ATOM 3423 O O . THR A 1 450 ? 1.800 -40.686 11.299 1.00 35.12 450 THR A O 1
ATOM 3426 N N . TYR A 1 451 ? 0.688 -40.416 9.366 1.00 34.00 451 TYR A N 1
ATOM 3427 C CA . TYR A 1 451 ? -0.652 -40.572 9.932 1.00 34.00 451 TYR A CA 1
ATOM 3428 C C . TYR A 1 451 ? -0.920 -42.059 10.197 1.00 34.00 451 TYR A C 1
ATOM 3430 O O . TYR A 1 451 ? -0.958 -42.875 9.278 1.00 34.00 451 TYR A O 1
ATOM 3438 N N . THR A 1 452 ? -1.104 -42.416 11.467 1.00 33.50 452 THR A N 1
ATOM 3439 C CA . THR A 1 452 ? -1.579 -43.736 11.888 1.00 33.50 452 THR A CA 1
ATOM 3440 C C . THR A 1 452 ? -3.106 -43.740 11.859 1.00 33.50 452 THR A C 1
ATOM 3442 O O . THR A 1 452 ? -3.768 -43.049 12.632 1.00 33.50 452 THR A O 1
ATOM 3445 N N . ALA A 1 453 ? -3.672 -44.507 10.929 1.00 32.81 453 ALA A N 1
ATOM 3446 C CA . ALA A 1 453 ? -5.106 -44.740 10.836 1.00 32.81 453 ALA A CA 1
ATOM 3447 C C . ALA A 1 453 ? -5.560 -45.655 11.984 1.00 32.81 453 ALA A C 1
ATOM 3449 O O . ALA A 1 453 ? -5.102 -46.789 12.115 1.00 32.81 453 ALA A O 1
ATOM 3450 N N . ARG A 1 454 ? -6.470 -45.149 12.822 1.00 38.22 454 ARG A N 1
ATOM 3451 C CA . ARG A 1 454 ? -7.119 -45.886 13.909 1.00 38.22 454 ARG A CA 1
ATOM 3452 C C . ARG A 1 454 ? -8.534 -46.254 13.466 1.00 38.22 454 ARG A C 1
ATOM 3454 O O . ARG A 1 454 ? -9.439 -45.429 13.498 1.00 38.22 454 ARG A O 1
ATOM 3461 N N . THR A 1 455 ? -8.707 -47.499 13.040 1.00 34.00 455 THR A N 1
ATOM 3462 C CA . THR A 1 455 ? -10.004 -48.133 12.783 1.00 34.00 455 THR A CA 1
ATOM 3463 C C . THR A 1 455 ? -10.702 -48.472 14.099 1.00 34.00 455 THR A C 1
ATOM 3465 O O . THR A 1 455 ? -10.184 -49.262 14.887 1.00 34.00 455 THR A O 1
ATOM 3468 N N . ALA A 1 456 ? -11.890 -47.908 14.319 1.00 38.38 456 ALA A N 1
ATOM 3469 C CA . ALA A 1 456 ? -12.871 -48.406 15.277 1.00 38.38 456 ALA A CA 1
ATOM 3470 C C . ALA A 1 456 ? -14.236 -48.447 14.582 1.00 38.38 456 ALA A C 1
ATOM 3472 O O . ALA A 1 456 ? -14.839 -47.419 14.284 1.00 38.38 456 ALA A O 1
ATOM 3473 N N . THR A 1 457 ? -14.661 -49.663 14.265 1.00 33.53 457 THR A N 1
ATOM 3474 C CA . THR A 1 457 ? -15.888 -49.999 13.548 1.00 33.53 457 THR A CA 1
ATOM 3475 C C . THR A 1 457 ? -17.029 -50.119 14.556 1.00 33.53 457 THR A C 1
ATOM 3477 O O . THR A 1 457 ? -17.030 -51.038 15.372 1.00 33.53 457 THR A O 1
ATOM 3480 N N . THR A 1 458 ? -18.013 -49.224 14.504 1.00 39.22 458 THR A N 1
ATOM 3481 C CA . THR A 1 458 ? -19.324 -49.422 15.139 1.00 39.22 458 THR A CA 1
ATOM 3482 C C . THR A 1 458 ? -20.346 -49.758 14.059 1.00 39.22 458 THR A C 1
ATOM 3484 O O . THR A 1 458 ? -20.584 -48.991 13.129 1.00 39.22 458 THR A O 1
ATOM 3487 N N . ALA A 1 459 ? -20.907 -50.962 14.164 1.00 43.41 459 ALA A N 1
ATOM 3488 C CA . ALA A 1 459 ? -21.894 -51.509 13.248 1.00 43.41 459 ALA A CA 1
ATOM 3489 C C . ALA A 1 459 ? -23.209 -50.717 13.328 1.00 43.41 459 ALA A C 1
ATOM 3491 O O . ALA A 1 459 ? -23.835 -50.653 14.385 1.00 43.41 459 ALA A O 1
ATOM 3492 N N . SER A 1 460 ? -23.626 -50.139 12.199 1.00 39.19 460 SER A N 1
ATOM 3493 C CA . SER A 1 460 ? -24.959 -49.566 12.003 1.00 39.19 460 SER A CA 1
ATOM 3494 C C . SER A 1 460 ? -25.776 -50.441 11.056 1.00 39.19 460 SER A C 1
ATOM 3496 O O . SER A 1 460 ? -25.245 -51.055 10.132 1.00 39.19 460 SER A O 1
ATOM 3498 N N . ALA A 1 461 ? -27.071 -50.515 11.350 1.00 47.50 461 ALA A N 1
ATOM 3499 C CA . ALA A 1 461 ? -28.080 -51.352 10.716 1.00 47.50 461 ALA A CA 1
ATOM 3500 C C . ALA A 1 461 ? -28.202 -51.125 9.188 1.00 47.50 461 ALA A C 1
ATOM 3502 O O . ALA A 1 461 ? -27.896 -50.035 8.696 1.00 47.50 461 ALA A O 1
ATOM 3503 N N . PRO A 1 462 ? -28.662 -52.135 8.422 1.00 47.75 462 PRO A N 1
ATOM 3504 C CA . PRO A 1 462 ? -28.653 -52.099 6.964 1.00 47.75 462 PRO A CA 1
ATOM 3505 C C . PRO A 1 462 ? -29.654 -51.062 6.444 1.00 47.75 462 PRO A C 1
ATOM 3507 O O . PRO A 1 462 ? -30.868 -51.241 6.536 1.00 47.75 462 PRO A O 1
ATOM 3510 N N . THR A 1 463 ? -29.128 -49.971 5.888 1.00 47.69 463 THR A N 1
ATOM 3511 C CA . THR A 1 463 ? -29.912 -48.995 5.125 1.00 47.69 463 THR A CA 1
ATOM 3512 C C . THR A 1 463 ? -30.027 -49.493 3.687 1.00 47.69 463 THR A C 1
ATOM 3514 O O . THR A 1 463 ? -29.043 -49.941 3.099 1.00 47.69 463 THR A O 1
ATOM 3517 N N . ALA A 1 464 ? -31.245 -49.465 3.148 1.00 49.91 464 ALA A N 1
ATOM 3518 C CA . ALA A 1 464 ? -31.572 -49.923 1.803 1.00 49.91 464 ALA A CA 1
ATOM 3519 C C . ALA A 1 464 ? -30.684 -49.259 0.723 1.00 49.91 464 ALA A C 1
ATOM 3521 O O . ALA A 1 464 ? -30.338 -48.084 0.865 1.00 49.91 464 ALA A O 1
ATOM 3522 N N . PRO A 1 465 ? -30.330 -49.974 -0.363 1.00 51.16 465 PRO A N 1
ATOM 3523 C CA . PRO A 1 465 ? -29.504 -49.435 -1.438 1.00 51.16 465 PRO A CA 1
ATOM 3524 C C . PRO A 1 465 ? -30.250 -48.311 -2.167 1.00 51.16 465 PRO A C 1
ATOM 3526 O O . PRO A 1 465 ? -31.235 -48.550 -2.864 1.00 51.16 465 PRO A O 1
ATOM 3529 N N . VAL A 1 466 ? -29.782 -47.076 -1.994 1.00 51.34 466 VAL A N 1
ATOM 3530 C CA . VAL A 1 466 ? -30.245 -45.917 -2.763 1.00 51.34 466 VAL A CA 1
ATOM 3531 C C . VAL A 1 466 ? -29.439 -45.854 -4.061 1.00 51.34 466 VAL A C 1
ATOM 3533 O O . VAL A 1 466 ? -28.213 -45.933 -4.042 1.00 51.34 466 VAL A O 1
ATOM 3536 N N . SER A 1 467 ? -30.136 -45.744 -5.193 1.00 53.44 467 SER A N 1
ATOM 3537 C CA . SER A 1 467 ? -29.579 -45.632 -6.545 1.00 53.44 467 SER A CA 1
ATOM 3538 C C . SER A 1 467 ? -28.551 -44.497 -6.677 1.00 53.44 467 SER A C 1
ATOM 3540 O O . SER A 1 467 ? -28.926 -43.338 -6.825 1.00 53.44 467 SER A O 1
ATOM 3542 N N . ALA A 1 468 ? -27.258 -44.837 -6.676 1.00 55.38 468 ALA A N 1
ATOM 3543 C CA . ALA A 1 468 ? -26.135 -43.901 -6.829 1.00 55.38 468 ALA A CA 1
ATOM 3544 C C . ALA A 1 468 ? -25.680 -43.677 -8.290 1.00 55.38 468 ALA A C 1
ATOM 3546 O O . ALA A 1 468 ? -24.852 -42.818 -8.563 1.00 55.38 468 ALA A O 1
ATOM 3547 N N . THR A 1 469 ? -26.232 -44.400 -9.267 1.00 64.12 469 THR A N 1
ATOM 3548 C CA . THR A 1 469 ? -25.622 -44.492 -10.608 1.00 64.12 469 THR A CA 1
ATOM 3549 C C . THR A 1 469 ? -25.828 -43.271 -11.513 1.00 64.12 469 THR A C 1
ATOM 3551 O O . THR A 1 469 ? -25.142 -43.151 -12.521 1.00 64.12 469 THR A O 1
ATOM 3554 N N . ALA A 1 470 ? -26.767 -42.370 -11.202 1.00 67.44 470 ALA A N 1
ATOM 3555 C CA . ALA A 1 470 ? -27.064 -41.219 -12.065 1.00 67.44 470 ALA A CA 1
ATOM 3556 C C . ALA A 1 470 ? -26.236 -39.960 -11.738 1.00 67.44 470 ALA A C 1
ATOM 3558 O O . ALA A 1 470 ? -25.962 -39.174 -12.640 1.00 67.44 470 ALA A O 1
ATOM 3559 N N . SER A 1 471 ? -25.832 -39.764 -10.474 1.00 75.88 471 SER A N 1
ATOM 3560 C CA . SER A 1 471 ? -25.052 -38.583 -10.061 1.00 75.88 471 SER A CA 1
ATOM 3561 C C . SER A 1 471 ? -23.597 -38.687 -10.510 1.00 75.88 471 SER A C 1
ATOM 3563 O O . SER A 1 471 ? -23.054 -37.729 -11.043 1.00 75.88 471 SER A O 1
ATOM 3565 N N . GLU A 1 472 ? -22.996 -39.873 -10.378 1.00 79.81 472 GLU A N 1
ATOM 3566 C CA . GLU A 1 472 ? -21.592 -40.098 -10.743 1.00 79.81 472 GLU A CA 1
ATOM 3567 C C . GLU A 1 472 ? -21.347 -39.882 -12.242 1.00 79.81 472 GLU A C 1
ATOM 3569 O O . GLU A 1 472 ? -20.359 -39.266 -12.628 1.00 79.81 472 GLU A O 1
ATOM 3574 N N . ALA A 1 473 ? -22.275 -40.319 -13.101 1.00 82.19 473 ALA A N 1
ATOM 3575 C CA . ALA A 1 473 ? -22.167 -40.097 -14.542 1.00 82.19 473 ALA A CA 1
ATOM 3576 C C . ALA A 1 473 ? -22.248 -38.605 -14.916 1.00 82.19 473 ALA A C 1
ATOM 3578 O O . ALA A 1 473 ? -21.560 -38.165 -15.836 1.00 82.19 473 ALA A O 1
ATOM 3579 N N . ALA A 1 474 ? -23.067 -37.822 -14.205 1.00 85.25 474 ALA A N 1
ATOM 3580 C CA . ALA A 1 474 ? -23.170 -36.383 -14.430 1.00 85.25 474 ALA A CA 1
ATOM 3581 C C . ALA A 1 474 ? -21.900 -35.645 -13.980 1.00 85.25 474 ALA A C 1
ATOM 3583 O O . ALA A 1 474 ? -21.449 -34.750 -14.690 1.00 85.25 474 ALA A O 1
ATOM 3584 N N . ASP A 1 475 ? -21.308 -36.043 -12.852 1.00 87.81 475 ASP A N 1
ATOM 3585 C CA . ASP A 1 475 ? -20.077 -35.433 -12.338 1.00 87.81 475 ASP A CA 1
ATOM 3586 C C . ASP A 1 475 ? -18.890 -35.690 -13.278 1.00 87.81 475 ASP A C 1
ATOM 3588 O O . ASP A 1 475 ? -18.165 -34.752 -13.600 1.00 87.81 475 ASP A O 1
ATOM 3592 N N . VAL A 1 476 ? -18.762 -36.908 -13.824 1.00 90.19 476 VAL A N 1
ATOM 3593 C CA . VAL A 1 476 ? -17.721 -37.240 -14.818 1.00 90.19 476 VAL A CA 1
ATOM 3594 C C . VAL A 1 476 ? -17.830 -36.355 -16.061 1.00 90.19 476 VAL A C 1
ATOM 3596 O O . VAL A 1 476 ? -16.827 -35.817 -16.523 1.00 90.19 476 VAL A O 1
ATOM 3599 N N . MET A 1 477 ? -19.044 -36.143 -16.579 1.00 92.25 477 MET A N 1
ATOM 3600 C CA . MET A 1 477 ? -19.243 -35.254 -17.730 1.00 92.25 477 MET A CA 1
ATOM 3601 C C . MET A 1 477 ? -18.876 -33.795 -17.417 1.00 92.25 477 MET A C 1
ATOM 3603 O O . MET A 1 477 ? -18.391 -33.086 -18.297 1.00 92.25 477 MET A O 1
ATOM 3607 N N . ILE A 1 478 ? -19.105 -33.332 -16.183 1.00 92.31 478 ILE A N 1
ATOM 3608 C CA . ILE A 1 478 ? -18.744 -31.969 -15.767 1.00 92.31 478 ILE A CA 1
ATOM 3609 C C . ILE A 1 478 ? -17.230 -31.841 -15.568 1.00 92.31 478 ILE A C 1
ATOM 3611 O O . ILE A 1 478 ? -16.671 -30.806 -15.917 1.00 92.31 478 ILE A O 1
ATOM 3615 N N . ASP A 1 479 ? -16.555 -32.868 -15.047 1.00 93.00 479 ASP A N 1
ATOM 3616 C CA . ASP A 1 479 ? -15.093 -32.885 -14.934 1.00 93.00 479 ASP A CA 1
ATOM 3617 C C . ASP A 1 479 ? -14.417 -32.875 -16.320 1.00 93.00 479 ASP A C 1
ATOM 3619 O O . ASP A 1 479 ? -13.433 -32.159 -16.512 1.00 93.00 479 ASP A O 1
ATOM 3623 N N . GLU A 1 480 ? -14.960 -33.594 -17.313 1.00 94.69 480 GLU A N 1
ATOM 3624 C CA . GLU A 1 480 ? -14.486 -33.527 -18.707 1.00 94.69 480 GLU A CA 1
ATOM 3625 C C . GLU A 1 480 ? -14.698 -32.132 -19.323 1.00 94.69 480 GLU A C 1
ATOM 3627 O O . GLU A 1 480 ? -13.785 -31.583 -19.947 1.00 94.69 480 GLU A O 1
ATOM 3632 N N . GLU A 1 481 ? -15.878 -31.531 -19.114 1.00 96.88 481 GLU A N 1
ATOM 3633 C CA . GLU A 1 481 ? -16.178 -30.149 -19.520 1.00 96.88 481 GLU A CA 1
ATOM 3634 C C . GLU A 1 481 ? -15.194 -29.162 -18.872 1.00 96.88 481 GLU A C 1
ATOM 3636 O O . GLU A 1 481 ? -14.642 -28.293 -19.550 1.00 96.88 481 GLU A O 1
ATOM 3641 N N . LEU A 1 482 ? -14.934 -29.317 -17.572 1.00 97.06 482 LEU A N 1
ATOM 3642 C CA . LEU A 1 482 ? -14.019 -28.468 -16.821 1.00 97.06 482 LEU A CA 1
ATOM 3643 C C . LEU A 1 482 ? -12.582 -28.582 -17.344 1.00 97.06 482 LEU A C 1
ATOM 3645 O O . LEU A 1 482 ? -11.952 -27.557 -17.593 1.00 97.06 482 LEU A O 1
ATOM 3649 N N . ALA A 1 483 ? -12.078 -29.798 -17.561 1.00 96.12 483 ALA A N 1
ATOM 3650 C CA . ALA A 1 483 ? -10.729 -30.011 -18.082 1.00 96.12 483 ALA A CA 1
ATOM 3651 C C . ALA A 1 483 ? -10.543 -29.373 -19.472 1.00 96.12 483 ALA A C 1
ATOM 3653 O O . ALA A 1 483 ? -9.499 -28.780 -19.759 1.00 96.12 483 ALA A O 1
ATOM 3654 N N . ALA A 1 484 ? -11.570 -29.443 -20.327 1.00 97.50 484 ALA A N 1
ATOM 3655 C CA . ALA A 1 484 ? -11.559 -28.777 -21.626 1.00 97.50 484 ALA A CA 1
ATOM 3656 C C . ALA A 1 484 ? -11.516 -27.244 -21.487 1.00 97.50 484 ALA A C 1
ATOM 3658 O O . ALA A 1 484 ? -10.709 -26.597 -22.156 1.00 97.50 484 ALA A O 1
ATOM 3659 N N . LEU A 1 485 ? -12.328 -26.668 -20.592 1.00 98.00 485 LEU A N 1
ATOM 3660 C CA . LEU A 1 485 ? -12.342 -25.227 -20.315 1.00 98.00 485 LEU A CA 1
ATOM 3661 C C . LEU A 1 485 ? -11.011 -24.724 -19.738 1.00 98.00 485 LEU A C 1
ATOM 3663 O O . LEU A 1 485 ? -10.533 -23.660 -20.125 1.00 98.00 485 LEU A O 1
ATOM 3667 N N . GLU A 1 486 ? -10.397 -25.477 -18.823 1.00 97.06 486 GLU A N 1
ATOM 3668 C CA . GLU A 1 486 ? -9.091 -25.143 -18.242 1.00 97.06 486 GLU A CA 1
ATOM 3669 C C . GLU A 1 486 ? -7.997 -25.149 -19.320 1.00 97.06 486 GLU A C 1
ATOM 3671 O O . GLU A 1 486 ? -7.184 -24.225 -19.388 1.00 97.06 486 GLU A O 1
ATOM 3676 N N . SER A 1 487 ? -8.012 -26.144 -20.214 1.00 96.75 487 SER A N 1
ATOM 3677 C CA . SER A 1 487 ? -7.093 -26.198 -21.354 1.00 96.75 487 SER A CA 1
ATOM 3678 C C . SER A 1 487 ? -7.307 -25.032 -22.324 1.00 96.75 487 SER A C 1
ATOM 3680 O O . SER A 1 487 ? -6.330 -24.452 -22.797 1.00 96.75 487 SER A O 1
ATOM 3682 N N . GLU A 1 488 ? -8.563 -24.682 -22.622 1.00 97.94 488 GLU A N 1
ATOM 3683 C CA . GLU A 1 488 ? -8.919 -23.520 -23.447 1.00 97.94 488 GLU A CA 1
ATOM 3684 C C . GLU A 1 488 ? -8.380 -22.229 -22.810 1.00 97.94 488 GLU A C 1
ATOM 3686 O O . GLU A 1 488 ? -7.775 -21.400 -23.489 1.00 97.94 488 GLU A O 1
ATOM 3691 N N . PHE A 1 489 ? -8.507 -22.096 -21.486 1.00 97.00 489 PHE A N 1
ATOM 3692 C CA . PHE A 1 489 ? -8.084 -20.903 -20.751 1.00 97.00 489 PHE A CA 1
ATOM 3693 C C . PHE A 1 489 ? -6.569 -20.719 -20.746 1.00 97.00 489 PHE A C 1
ATOM 3695 O O . PHE A 1 489 ? -6.085 -19.598 -20.897 1.00 97.00 489 PHE A O 1
ATOM 3702 N N . VAL A 1 490 ? -5.816 -21.811 -20.609 1.00 95.62 490 VAL A N 1
ATOM 3703 C CA . VAL A 1 490 ? -4.347 -21.787 -20.668 1.00 95.62 490 VAL A CA 1
ATOM 3704 C C . VAL A 1 490 ? -3.843 -21.497 -22.085 1.00 95.62 490 VAL A C 1
ATOM 3706 O O . VAL A 1 490 ? -2.841 -20.802 -22.239 1.00 95.62 490 VAL A O 1
ATOM 3709 N N . ALA A 1 491 ? -4.518 -22.015 -23.114 1.00 96.75 491 ALA A N 1
ATOM 3710 C CA . ALA A 1 491 ? -4.116 -21.835 -24.509 1.00 96.75 491 ALA A CA 1
ATOM 3711 C C . ALA A 1 491 ? -4.449 -20.443 -25.073 1.00 96.75 491 ALA A C 1
ATOM 3713 O O . ALA A 1 491 ? -3.836 -20.016 -26.053 1.00 96.75 491 ALA A O 1
ATOM 3714 N N . LEU A 1 492 ? -5.422 -19.745 -24.483 1.00 96.75 492 LEU A N 1
ATOM 3715 C CA . LEU A 1 492 ? -5.876 -18.442 -24.949 1.00 96.75 492 LEU A CA 1
ATOM 3716 C C . LEU A 1 492 ? -4.824 -17.351 -24.687 1.00 96.75 492 LEU A C 1
ATOM 3718 O O . LEU A 1 492 ? -4.730 -16.831 -23.577 1.00 96.75 492 LEU A O 1
ATOM 3722 N N . ASP A 1 493 ? -4.080 -16.941 -25.715 1.00 96.69 493 ASP A N 1
ATOM 3723 C CA . ASP A 1 493 ? -3.144 -15.805 -25.656 1.00 96.69 493 ASP A CA 1
ATOM 3724 C C . ASP A 1 493 ? -3.876 -14.468 -25.863 1.00 96.69 493 ASP A C 1
ATOM 3726 O O . ASP A 1 493 ? -3.791 -13.824 -26.907 1.00 96.69 493 ASP A O 1
ATOM 3730 N N . ALA A 1 494 ? -4.668 -14.089 -24.863 1.00 93.00 494 ALA A N 1
ATOM 3731 C CA . ALA A 1 494 ? -5.420 -12.840 -24.833 1.00 93.00 494 ALA A CA 1
ATOM 3732 C C . ALA A 1 494 ? -5.145 -12.089 -23.519 1.00 93.00 494 ALA A C 1
ATOM 3734 O O . ALA A 1 494 ? -4.890 -12.730 -22.490 1.00 93.00 494 ALA A O 1
ATOM 3735 N N . PRO A 1 495 ? -5.189 -10.744 -23.509 1.00 90.94 495 PRO A N 1
ATOM 3736 C CA . PRO A 1 495 ? -5.017 -9.975 -22.284 1.00 90.94 495 PRO A CA 1
ATOM 3737 C C . PRO A 1 495 ? -6.133 -10.279 -21.270 1.00 90.94 495 PRO A C 1
ATOM 3739 O O . PRO A 1 495 ? -7.165 -10.871 -21.588 1.00 90.94 495 PRO A O 1
ATOM 3742 N N . GLY A 1 496 ? -5.897 -9.923 -20.005 1.00 83.88 496 GLY A N 1
ATOM 3743 C CA . GLY A 1 496 ? -6.758 -10.302 -18.878 1.00 83.88 496 GLY A CA 1
ATOM 3744 C C . GLY A 1 496 ? -8.204 -9.799 -18.958 1.00 83.88 496 GLY A C 1
ATOM 3745 O O . GLY A 1 496 ? -9.068 -10.402 -18.328 1.00 83.88 496 GLY A O 1
ATOM 3746 N N . ASP A 1 497 ? -8.423 -8.726 -19.709 1.00 90.69 497 ASP A N 1
ATOM 3747 C CA . ASP A 1 497 ? -9.665 -7.985 -19.937 1.00 90.69 497 ASP A CA 1
ATOM 3748 C C . ASP A 1 497 ? -10.322 -8.305 -21.293 1.00 90.69 497 ASP A C 1
ATOM 3750 O O . ASP A 1 497 ? -11.389 -7.777 -21.605 1.00 90.69 497 ASP A O 1
ATOM 3754 N N . ALA A 1 498 ? -9.714 -9.178 -22.105 1.00 94.62 498 ALA A N 1
ATOM 3755 C CA . ALA A 1 498 ? -10.274 -9.565 -23.394 1.00 94.62 498 ALA A CA 1
ATOM 3756 C C . ALA A 1 498 ? -11.657 -10.220 -23.222 1.00 94.62 498 ALA A C 1
ATOM 3758 O O . ALA A 1 498 ? -11.808 -11.098 -22.364 1.00 94.62 498 ALA A O 1
ATOM 3759 N N . PRO A 1 499 ? -12.659 -9.865 -24.050 1.00 96.00 499 PRO A N 1
ATOM 3760 C CA . PRO A 1 499 ? -14.025 -10.357 -23.892 1.00 96.00 499 PRO A CA 1
ATOM 3761 C C . PRO A 1 499 ? -14.099 -11.887 -23.947 1.00 96.00 499 PRO A C 1
ATOM 3763 O O . PRO A 1 499 ? -14.760 -12.480 -23.094 1.00 96.00 499 PRO A O 1
ATOM 3766 N N . GLU A 1 500 ? -13.346 -12.540 -24.842 1.00 97.12 500 GLU A N 1
ATOM 3767 C CA . GLU A 1 500 ? -13.284 -14.006 -24.900 1.00 97.12 500 GLU A CA 1
ATOM 3768 C C . GLU A 1 500 ? -12.740 -14.641 -23.608 1.00 97.12 500 GLU A C 1
ATOM 3770 O O . GLU A 1 500 ? -13.216 -15.690 -23.170 1.00 97.12 500 GLU A O 1
ATOM 3775 N N . ARG A 1 501 ? -11.793 -13.981 -22.927 1.00 97.38 501 ARG A N 1
ATOM 3776 C CA . ARG A 1 501 ? -11.260 -14.457 -21.646 1.00 97.38 501 ARG A CA 1
ATOM 3777 C C . ARG A 1 501 ? -12.286 -14.293 -20.526 1.00 97.38 501 ARG A C 1
ATOM 3779 O O . ARG A 1 501 ? -12.384 -15.162 -19.660 1.00 97.38 501 ARG A O 1
ATOM 3786 N N . LEU A 1 502 ? -13.072 -13.217 -20.544 1.00 96.38 502 LEU A N 1
ATOM 3787 C CA . LEU A 1 502 ? -14.135 -12.987 -19.561 1.00 96.38 502 LEU A CA 1
ATOM 3788 C C . LEU A 1 502 ? -15.301 -13.963 -19.726 1.00 96.38 502 LEU A C 1
ATOM 3790 O O . LEU A 1 502 ? -15.880 -14.393 -18.729 1.00 96.38 502 LEU A O 1
ATOM 3794 N N . GLU A 1 503 ? -15.664 -14.312 -20.958 1.00 97.00 503 GLU A N 1
ATOM 3795 C CA . GLU A 1 503 ? -16.661 -15.354 -21.233 1.00 97.00 503 GLU A CA 1
ATOM 3796 C C . GLU A 1 503 ? -16.180 -16.728 -20.755 1.00 97.00 503 GLU A C 1
ATOM 3798 O O . GLU A 1 503 ? -16.938 -17.488 -20.146 1.00 97.00 503 GLU A O 1
ATOM 3803 N N . LEU A 1 504 ? -14.899 -17.032 -20.968 1.00 98.00 504 LEU A N 1
ATOM 3804 C CA . LEU A 1 504 ? -14.306 -18.290 -20.533 1.00 98.00 504 LEU A CA 1
ATOM 3805 C C . LEU A 1 504 ? -14.236 -18.412 -19.004 1.00 98.00 504 LEU A C 1
ATOM 3807 O O . LEU A 1 504 ? -14.549 -19.471 -18.459 1.00 98.00 504 LEU A O 1
ATOM 3811 N N . LEU A 1 505 ? -13.918 -17.321 -18.300 1.00 97.94 505 LEU A N 1
ATOM 3812 C CA . LEU A 1 505 ? -13.980 -17.270 -16.835 1.00 97.94 505 LEU A CA 1
ATOM 3813 C C . LEU A 1 505 ? -15.396 -17.526 -16.304 1.00 97.94 505 LEU A C 1
ATOM 3815 O O . LEU A 1 505 ? -15.547 -18.271 -15.337 1.00 97.94 505 LEU A O 1
ATOM 3819 N N . ASP A 1 506 ? -16.432 -16.975 -16.941 1.00 97.56 506 ASP A N 1
ATOM 3820 C CA . ASP A 1 506 ? -17.825 -17.242 -16.557 1.00 97.56 506 ASP A CA 1
ATOM 3821 C C . ASP A 1 506 ? -18.205 -18.717 -16.750 1.00 97.56 506 ASP A C 1
ATOM 3823 O O . ASP A 1 506 ? -18.964 -19.272 -15.951 1.00 97.56 506 ASP A O 1
ATOM 3827 N N . ARG A 1 507 ? -17.714 -19.363 -17.817 1.00 97.94 507 ARG A N 1
ATOM 3828 C CA . ARG A 1 507 ? -17.946 -20.796 -18.075 1.00 97.94 507 ARG A CA 1
ATOM 3829 C C . ARG A 1 507 ? -17.239 -21.662 -17.030 1.00 97.94 507 ARG A C 1
ATOM 3831 O O . ARG A 1 507 ? -17.887 -22.518 -16.427 1.00 97.94 507 ARG A O 1
ATOM 3838 N N . LEU A 1 508 ? -15.963 -21.383 -16.750 1.00 98.19 508 LEU A N 1
ATOM 3839 C CA . LEU A 1 508 ? -15.191 -22.044 -15.689 1.00 98.19 508 LEU A CA 1
ATOM 3840 C C . LEU A 1 508 ? -15.873 -21.911 -14.326 1.00 98.19 508 LEU A C 1
ATOM 3842 O O . LEU A 1 508 ? -16.054 -22.902 -13.621 1.00 98.19 508 LEU A O 1
ATOM 3846 N N . ALA A 1 509 ? -16.323 -20.705 -13.977 1.00 97.69 509 ALA A N 1
ATOM 3847 C CA . ALA A 1 509 ? -16.976 -20.448 -12.701 1.00 97.69 509 ALA A CA 1
ATOM 3848 C C . ALA A 1 509 ? -18.247 -21.296 -12.512 1.00 97.69 509 ALA A C 1
ATOM 3850 O O . ALA A 1 509 ? -18.468 -21.870 -11.444 1.00 97.69 509 ALA A O 1
ATOM 3851 N N . ARG A 1 510 ? -19.066 -21.438 -13.565 1.00 97.44 510 ARG A N 1
ATOM 3852 C CA . ARG A 1 510 ? -20.265 -22.295 -13.550 1.00 97.44 510 ARG A CA 1
ATOM 3853 C C . ARG A 1 510 ? -19.913 -23.777 -13.437 1.00 97.44 510 ARG A C 1
ATOM 3855 O O . ARG A 1 510 ? -20.580 -24.483 -12.681 1.00 97.44 510 ARG A O 1
ATOM 3862 N N . ALA A 1 511 ? -18.892 -24.246 -14.155 1.00 97.38 511 ALA A N 1
ATOM 3863 C CA . ALA A 1 511 ? -18.435 -25.634 -14.081 1.00 97.38 511 ALA A CA 1
ATOM 3864 C C . ALA A 1 511 ? -17.939 -25.983 -12.666 1.00 97.38 511 ALA A C 1
ATOM 3866 O O . ALA A 1 511 ? -18.425 -26.940 -12.060 1.00 97.38 511 ALA A O 1
ATOM 3867 N N . TYR A 1 512 ? -17.084 -25.140 -12.076 1.00 97.62 512 TYR A N 1
ATOM 3868 C CA . TYR A 1 512 ? -16.636 -25.304 -10.691 1.00 97.62 512 TYR A CA 1
ATOM 3869 C C . TYR A 1 512 ? -17.794 -25.278 -9.687 1.00 97.62 512 TYR A C 1
ATOM 3871 O O . TYR A 1 512 ? -17.839 -26.113 -8.781 1.00 97.62 512 TYR A O 1
ATOM 3879 N N . ALA A 1 513 ? -18.758 -24.366 -9.854 1.00 95.94 513 ALA A N 1
ATOM 3880 C CA . ALA A 1 513 ? -19.920 -24.287 -8.971 1.00 95.94 513 ALA A CA 1
ATOM 3881 C C . ALA A 1 513 ? -20.784 -25.560 -9.032 1.00 95.94 513 ALA A C 1
ATOM 3883 O O . ALA A 1 513 ? -21.245 -26.038 -7.993 1.00 95.94 513 ALA A O 1
ATOM 3884 N N . ARG A 1 514 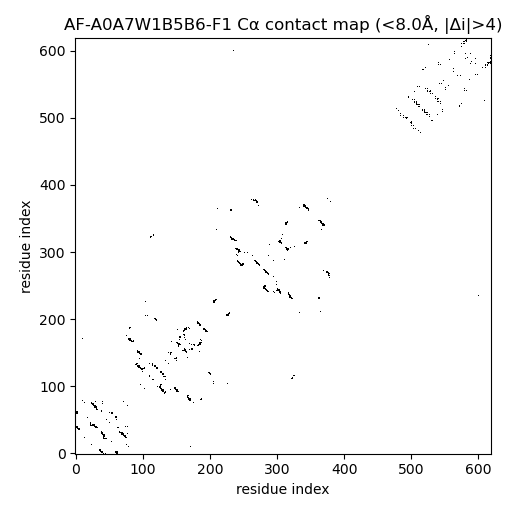? -20.964 -26.153 -10.224 1.00 95.19 514 ARG A N 1
ATOM 3885 C CA . ARG A 1 514 ? -21.699 -27.420 -10.401 1.00 95.19 514 ARG A CA 1
ATOM 3886 C C . ARG A 1 514 ? -21.022 -28.591 -9.685 1.00 95.19 514 ARG A C 1
ATOM 3888 O O . ARG A 1 514 ? -21.731 -29.402 -9.100 1.00 95.19 514 ARG A O 1
ATOM 3895 N N . LEU A 1 515 ? -19.688 -28.615 -9.651 1.00 95.31 515 LEU A N 1
ATOM 3896 C CA . LEU A 1 515 ? -18.883 -29.597 -8.906 1.00 95.31 515 LEU A CA 1
ATOM 3897 C C . LEU A 1 515 ? -18.770 -29.292 -7.400 1.00 95.31 515 LEU A C 1
ATOM 3899 O O . LEU A 1 515 ? -18.059 -29.984 -6.675 1.00 95.31 515 LEU A O 1
ATOM 3903 N N . GLY A 1 516 ? -19.405 -28.222 -6.910 1.00 93.56 516 GLY A N 1
ATOM 3904 C CA . GLY A 1 516 ? -19.299 -27.803 -5.511 1.00 93.56 516 GLY A CA 1
ATOM 3905 C C . GLY A 1 516 ? -17.936 -27.214 -5.125 1.00 93.56 516 GLY A C 1
ATOM 3906 O O . GLY A 1 516 ? -17.678 -27.014 -3.937 1.00 93.56 516 GLY A O 1
ATOM 3907 N N . ARG A 1 517 ? -17.071 -26.880 -6.093 1.00 95.25 517 ARG A N 1
ATOM 3908 C CA . ARG A 1 517 ? -15.770 -26.223 -5.869 1.00 95.25 517 ARG A CA 1
ATOM 3909 C C . ARG A 1 517 ? -15.947 -24.706 -5.717 1.00 95.25 517 ARG A C 1
ATOM 3911 O O . ARG A 1 517 ? -15.480 -23.913 -6.531 1.00 95.25 517 ARG A O 1
ATOM 3918 N N . ARG A 1 518 ? -16.655 -24.300 -4.658 1.00 94.81 518 ARG A N 1
ATOM 3919 C CA . ARG A 1 518 ? -17.085 -22.908 -4.396 1.00 94.81 518 ARG A CA 1
ATOM 3920 C C . ARG A 1 518 ? -15.943 -21.897 -4.391 1.00 94.81 518 ARG A C 1
ATOM 3922 O O . ARG A 1 518 ? -16.059 -20.815 -4.957 1.00 94.81 518 ARG A O 1
ATOM 3929 N N . ARG A 1 519 ? -14.803 -22.265 -3.799 1.00 93.38 519 ARG A N 1
ATOM 3930 C CA . ARG A 1 519 ? -13.608 -21.413 -3.779 1.00 93.38 519 ARG A CA 1
ATOM 3931 C C . ARG A 1 519 ? -13.155 -21.022 -5.186 1.00 93.38 519 ARG A C 1
ATOM 3933 O O . ARG A 1 519 ? -12.937 -19.838 -5.430 1.00 93.38 519 ARG A O 1
ATOM 3940 N N . ASP A 1 520 ? -12.995 -21.999 -6.071 1.00 96.00 520 ASP A N 1
ATOM 3941 C CA . ASP A 1 520 ? -12.466 -21.778 -7.419 1.00 96.00 520 ASP A CA 1
ATOM 3942 C C . ASP A 1 520 ? -13.497 -21.045 -8.284 1.00 96.00 520 ASP A C 1
ATOM 3944 O O . ASP A 1 520 ? -13.162 -20.068 -8.955 1.00 96.00 520 ASP A O 1
ATOM 3948 N N . ALA A 1 521 ? -14.777 -21.415 -8.148 1.00 97.06 521 ALA A N 1
ATOM 3949 C CA . ALA A 1 521 ? -15.889 -20.699 -8.767 1.00 97.06 521 ALA A CA 1
ATOM 3950 C C . ALA A 1 521 ? -15.898 -19.209 -8.388 1.00 97.06 521 ALA A C 1
ATOM 3952 O O . ALA A 1 521 ? -15.954 -18.343 -9.262 1.00 97.06 521 ALA A O 1
ATOM 3953 N N . GLY A 1 522 ? -15.781 -18.901 -7.091 1.00 95.12 522 GLY A N 1
ATOM 3954 C CA . GLY A 1 522 ? -15.748 -17.531 -6.586 1.00 95.12 522 GLY A CA 1
ATOM 3955 C C . GLY A 1 522 ? -14.562 -16.718 -7.109 1.00 95.12 522 GLY A C 1
ATOM 3956 O O . GLY A 1 522 ? -14.733 -15.546 -7.429 1.00 95.12 522 GLY A O 1
ATOM 3957 N N . LEU A 1 523 ? -13.378 -17.323 -7.261 1.00 95.12 523 LEU A N 1
ATOM 3958 C CA . LEU A 1 523 ? -12.209 -16.641 -7.835 1.00 95.12 523 LEU A CA 1
ATOM 3959 C C . LEU A 1 523 ? -12.405 -16.313 -9.322 1.00 95.12 523 LEU A C 1
ATOM 3961 O O . LEU A 1 523 ? -12.070 -15.205 -9.751 1.00 95.12 523 LEU A O 1
ATOM 3965 N N . CYS A 1 524 ? -12.975 -17.241 -10.097 1.00 97.62 524 CYS A N 1
ATOM 3966 C CA . CYS A 1 524 ? -13.311 -17.004 -11.500 1.00 97.62 524 CYS A CA 1
ATOM 3967 C C . CYS A 1 524 ? -14.356 -15.888 -11.643 1.00 97.62 524 CYS A C 1
ATOM 3969 O O . CYS A 1 524 ? -14.127 -14.952 -12.409 1.00 97.62 524 CYS A O 1
ATOM 3971 N N . TYR A 1 525 ? -15.444 -15.923 -10.861 1.00 98.00 525 TYR A N 1
ATOM 3972 C CA . TYR A 1 525 ? -16.453 -14.858 -10.871 1.00 98.00 525 TYR A CA 1
ATOM 3973 C C . TYR A 1 525 ? -15.883 -13.508 -10.433 1.00 98.00 525 TYR A C 1
ATOM 3975 O O . TYR A 1 525 ? -16.124 -12.512 -11.108 1.00 98.00 525 TYR A O 1
ATOM 3983 N N . ALA A 1 526 ? -15.095 -13.450 -9.355 1.00 96.88 526 ALA A N 1
ATOM 3984 C CA . ALA A 1 526 ? -14.494 -12.201 -8.887 1.00 96.88 526 ALA A CA 1
ATOM 3985 C C . ALA A 1 526 ? -13.603 -11.563 -9.963 1.00 96.88 526 ALA A C 1
ATOM 3987 O O . ALA A 1 526 ? -13.661 -10.353 -10.178 1.00 96.88 526 ALA A O 1
ATOM 3988 N N . ARG A 1 527 ? -12.807 -12.371 -10.681 1.00 97.00 527 ARG A N 1
ATOM 3989 C CA . ARG A 1 527 ? -11.985 -11.891 -11.801 1.00 97.00 527 ARG A CA 1
ATOM 3990 C C . ARG A 1 527 ? -12.840 -11.418 -12.974 1.00 97.00 527 ARG A C 1
ATOM 3992 O O . ARG A 1 527 ? -12.557 -10.362 -13.526 1.00 97.00 527 ARG A O 1
ATOM 3999 N N . ALA A 1 528 ? -13.867 -12.182 -13.330 1.00 97.31 528 ALA A N 1
ATOM 4000 C CA . ALA A 1 528 ? -14.765 -11.865 -14.430 1.00 97.31 528 ALA A CA 1
ATOM 4001 C C . ALA A 1 528 ? -15.553 -10.568 -14.182 1.00 97.31 528 ALA A C 1
ATOM 4003 O O . ALA A 1 528 ? -15.677 -9.743 -15.077 1.00 97.31 528 ALA A O 1
ATOM 4004 N N . VAL A 1 529 ? -16.034 -10.362 -12.952 1.00 97.62 529 VAL A N 1
ATOM 4005 C CA . VAL A 1 529 ? -16.728 -9.143 -12.513 1.00 97.62 529 VAL A CA 1
ATOM 4006 C C . VAL A 1 529 ? -15.785 -7.938 -12.464 1.00 97.62 529 VAL A C 1
ATOM 4008 O O . VAL A 1 529 ? -16.196 -6.840 -12.820 1.00 97.62 529 VAL A O 1
ATOM 4011 N N . TRP A 1 530 ? -14.534 -8.131 -12.036 1.00 96.56 530 TRP A N 1
ATOM 4012 C CA . TRP A 1 530 ? -13.542 -7.054 -11.934 1.00 96.56 530 TRP A CA 1
ATOM 4013 C C . TRP A 1 530 ? -13.245 -6.380 -13.277 1.00 96.56 530 TRP A C 1
ATOM 4015 O O . TRP A 1 530 ? -13.097 -5.166 -13.337 1.00 96.56 530 TRP A O 1
ATOM 4025 N N . GLU A 1 531 ? -13.146 -7.178 -14.337 1.00 96.19 531 GLU A N 1
ATOM 4026 C CA . GLU A 1 531 ? -12.803 -6.716 -15.688 1.00 96.19 531 GLU A CA 1
ATOM 4027 C C . GLU A 1 531 ? -14.054 -6.453 -16.554 1.00 96.19 531 GLU A C 1
ATOM 4029 O O . GLU A 1 531 ? -13.951 -6.070 -17.718 1.00 96.19 531 GLU A O 1
ATOM 4034 N N . ALA A 1 532 ? -15.255 -6.692 -16.015 1.00 94.50 532 ALA A N 1
ATOM 4035 C CA . ALA A 1 532 ? -16.507 -6.522 -16.738 1.00 94.50 532 ALA A CA 1
ATOM 4036 C C . ALA A 1 532 ? -16.841 -5.043 -16.976 1.00 94.50 532 ALA A C 1
ATOM 4038 O O . ALA A 1 532 ? -16.582 -4.170 -16.147 1.00 94.50 532 ALA A O 1
ATOM 4039 N N . SER A 1 533 ? -17.516 -4.769 -18.095 1.00 93.94 533 SER A N 1
ATOM 4040 C CA . SER A 1 533 ? -18.142 -3.465 -18.312 1.00 93.94 533 SER A CA 1
ATOM 4041 C C . SER A 1 533 ? -19.246 -3.219 -17.271 1.00 93.94 533 SER A C 1
ATOM 4043 O O . SER A 1 533 ? -19.926 -4.175 -16.879 1.00 93.94 533 SER A O 1
ATOM 4045 N N . PRO A 1 534 ? -19.529 -1.955 -16.895 1.00 91.12 534 PRO A N 1
ATOM 4046 C CA . PRO A 1 534 ? -20.590 -1.632 -15.935 1.00 91.12 534 PRO A CA 1
ATOM 4047 C C . PRO A 1 534 ? -21.955 -2.249 -16.279 1.00 91.12 534 PRO A C 1
ATOM 4049 O O . PRO A 1 534 ? -22.710 -2.636 -15.389 1.00 91.12 534 PRO A O 1
ATOM 4052 N N . GLU A 1 535 ? -22.255 -2.382 -17.573 1.00 93.25 535 GLU A N 1
ATOM 4053 C CA . GLU A 1 535 ? -23.494 -2.973 -18.091 1.00 93.25 535 GLU A CA 1
ATOM 4054 C C . GLU A 1 535 ? -23.601 -4.482 -17.808 1.00 93.25 535 GLU A C 1
ATOM 4056 O O . GLU A 1 535 ? -24.699 -4.994 -17.591 1.00 93.25 535 GLU A O 1
ATOM 4061 N N . SER A 1 536 ? -22.474 -5.201 -17.778 1.00 95.12 536 SER A N 1
ATOM 4062 C CA . SER A 1 536 ? -22.436 -6.659 -17.579 1.00 95.12 536 SER A CA 1
ATOM 4063 C C . SER A 1 536 ? -22.142 -7.078 -16.134 1.00 95.12 536 SER A C 1
ATOM 4065 O O . SER A 1 536 ? -22.481 -8.197 -15.739 1.00 95.12 536 SER A O 1
ATOM 4067 N N . THR A 1 537 ? -21.591 -6.175 -15.317 1.00 95.75 537 THR A N 1
ATOM 4068 C CA . THR A 1 537 ? -21.259 -6.400 -13.902 1.00 95.75 537 THR A CA 1
ATOM 4069 C C . THR A 1 537 ? -22.441 -6.928 -13.087 1.00 95.75 537 THR A C 1
ATOM 4071 O O . THR A 1 537 ? -22.307 -7.933 -12.388 1.00 95.75 537 THR A O 1
ATOM 4074 N N . ALA A 1 538 ? -23.620 -6.306 -13.203 1.00 95.62 538 ALA A N 1
ATOM 4075 C CA . ALA A 1 538 ? -24.800 -6.711 -12.434 1.00 95.62 538 ALA A CA 1
ATOM 4076 C C . ALA A 1 538 ? -25.255 -8.142 -12.775 1.00 95.62 538 ALA A C 1
ATOM 4078 O O . ALA A 1 538 ? -25.498 -8.942 -11.874 1.00 95.62 538 ALA A O 1
ATOM 4079 N N . ALA A 1 539 ? -25.292 -8.491 -14.065 1.00 96.38 539 ALA A N 1
ATOM 4080 C CA . ALA A 1 539 ? -25.701 -9.818 -14.524 1.00 96.38 539 ALA A CA 1
ATOM 4081 C C . ALA A 1 539 ? -24.716 -10.923 -14.097 1.00 96.38 539 ALA A C 1
ATOM 4083 O O . ALA A 1 539 ? -25.128 -12.037 -13.752 1.00 96.38 539 ALA A O 1
ATOM 4084 N N . ARG A 1 540 ? -23.409 -10.624 -14.084 1.00 97.25 540 ARG A N 1
ATOM 4085 C CA . ARG A 1 540 ? -22.376 -11.556 -13.604 1.00 97.25 540 ARG A CA 1
ATOM 4086 C C . ARG A 1 540 ? -22.452 -11.759 -12.092 1.00 97.25 540 ARG A C 1
ATOM 4088 O O . ARG A 1 540 ? -22.375 -12.898 -11.638 1.00 97.25 540 ARG A O 1
ATOM 4095 N N . LEU A 1 541 ? -22.686 -10.696 -11.319 1.00 97.50 541 LEU A N 1
ATOM 4096 C CA . LEU A 1 541 ? -22.928 -10.799 -9.876 1.00 97.50 541 LEU A CA 1
ATOM 4097 C C . LEU A 1 541 ? -24.190 -11.617 -9.565 1.00 97.50 541 LEU A C 1
ATOM 4099 O O . LEU A 1 541 ? -24.145 -12.495 -8.706 1.00 97.50 541 LEU A O 1
ATOM 4103 N N . ASP A 1 542 ? -25.284 -11.400 -10.302 1.00 96.69 542 ASP A N 1
ATOM 4104 C CA . ASP A 1 542 ? -26.515 -12.189 -10.154 1.00 96.69 542 ASP A CA 1
ATOM 4105 C C . ASP A 1 542 ? -26.265 -13.677 -10.459 1.00 96.69 542 ASP A C 1
ATOM 4107 O O . ASP A 1 542 ? -26.743 -14.555 -9.740 1.00 96.69 542 ASP A O 1
ATOM 4111 N N . THR A 1 543 ? -25.446 -13.972 -11.474 1.00 96.94 543 THR A N 1
ATOM 4112 C CA . THR A 1 543 ? -25.027 -15.342 -11.811 1.00 96.94 543 THR A CA 1
ATOM 4113 C C . THR A 1 543 ? -24.179 -15.973 -10.704 1.00 96.94 543 THR A C 1
ATOM 4115 O O . THR A 1 543 ? -24.419 -17.123 -10.331 1.00 96.94 543 THR A O 1
ATOM 4118 N N . TRP A 1 544 ? -23.211 -15.233 -10.157 1.00 97.62 544 TRP A N 1
ATOM 4119 C CA . TRP A 1 544 ? -22.373 -15.707 -9.057 1.00 97.62 544 TRP A CA 1
ATOM 4120 C C . TRP A 1 544 ? -23.234 -16.056 -7.839 1.00 97.62 544 TRP A C 1
ATOM 4122 O O . TRP A 1 544 ? -23.198 -17.193 -7.362 1.00 97.62 544 TRP A O 1
ATOM 4132 N N . ILE A 1 545 ? -24.089 -15.129 -7.399 1.00 97.50 545 ILE A N 1
ATOM 4133 C CA . ILE A 1 545 ? -24.990 -15.332 -6.257 1.00 97.50 545 ILE A CA 1
ATOM 4134 C C . ILE A 1 545 ? -25.919 -16.528 -6.506 1.00 97.50 545 ILE A C 1
ATOM 4136 O O . ILE A 1 545 ? -26.070 -17.387 -5.633 1.00 97.50 545 ILE A O 1
ATOM 4140 N N . ALA A 1 546 ? -26.487 -16.639 -7.713 1.00 96.38 546 ALA A N 1
ATOM 4141 C CA . ALA A 1 546 ? -27.336 -17.764 -8.090 1.00 96.38 546 ALA A CA 1
ATOM 4142 C C . ALA A 1 546 ? -26.600 -19.108 -8.025 1.00 96.38 546 ALA A C 1
ATOM 4144 O O . ALA A 1 546 ? -27.195 -20.099 -7.614 1.00 96.38 546 ALA A O 1
ATOM 4145 N N . SER A 1 547 ? -25.326 -19.160 -8.420 1.00 95.88 547 SER A N 1
ATOM 4146 C CA . SER A 1 547 ? -24.543 -20.402 -8.433 1.00 95.88 547 SER A CA 1
ATOM 4147 C C . SER A 1 547 ? -24.252 -20.937 -7.024 1.00 95.88 547 SER A C 1
ATOM 4149 O O . SER A 1 547 ? -24.294 -22.147 -6.805 1.00 95.88 547 SER A O 1
ATOM 4151 N N . GLU A 1 548 ? -24.062 -20.043 -6.051 1.00 95.25 548 GLU A N 1
ATOM 4152 C CA . GLU A 1 548 ? -23.788 -20.393 -4.652 1.00 95.25 548 GLU A CA 1
ATOM 4153 C C . GLU A 1 548 ? -25.063 -20.761 -3.879 1.00 95.25 548 GLU A C 1
ATOM 4155 O O . GLU A 1 548 ? -25.093 -21.737 -3.121 1.00 95.25 548 GLU A O 1
ATOM 4160 N N . LEU A 1 549 ? -26.144 -20.000 -4.094 1.00 94.62 549 LEU A N 1
ATOM 4161 C CA . LEU A 1 549 ? -27.425 -20.178 -3.402 1.00 94.62 549 LEU A CA 1
ATOM 4162 C C . LEU A 1 549 ? -28.394 -21.123 -4.121 1.00 94.62 549 LEU A C 1
ATOM 4164 O O . LEU A 1 549 ? -29.433 -21.474 -3.562 1.00 94.62 549 LEU A O 1
ATOM 4168 N N . ARG A 1 550 ? -28.086 -21.509 -5.364 1.00 91.88 550 ARG A N 1
ATOM 4169 C CA . ARG A 1 550 ? -29.009 -22.160 -6.316 1.00 91.88 550 ARG A CA 1
ATOM 4170 C C . ARG A 1 550 ? -30.283 -21.344 -6.588 1.00 91.88 550 ARG A C 1
ATOM 4172 O O . ARG A 1 550 ? -31.284 -21.891 -7.041 1.00 91.88 550 ARG A O 1
ATOM 4179 N N . SER A 1 551 ? -30.261 -20.045 -6.285 1.00 87.94 551 SER A N 1
ATOM 4180 C CA . SER A 1 551 ? -31.377 -19.111 -6.439 1.00 87.94 551 SER A CA 1
ATOM 4181 C C . SER A 1 551 ? -30.869 -17.668 -6.377 1.00 87.94 551 SER A C 1
ATOM 4183 O O . SER A 1 551 ? -30.051 -17.344 -5.520 1.00 87.94 551 SER A O 1
ATOM 4185 N N . ALA A 1 552 ? -31.378 -16.800 -7.254 1.00 82.88 552 ALA A N 1
ATOM 4186 C CA . ALA A 1 552 ? -31.159 -15.347 -7.200 1.00 82.88 552 ALA A CA 1
ATOM 4187 C C . ALA A 1 552 ? -32.352 -14.586 -6.594 1.00 82.88 552 ALA A C 1
ATOM 4189 O O . ALA A 1 552 ? -32.380 -13.357 -6.598 1.00 82.88 552 ALA A O 1
ATOM 4190 N N . ASP A 1 553 ? -33.366 -15.298 -6.096 1.00 91.81 553 ASP A N 1
ATOM 4191 C CA . ASP A 1 553 ? -34.545 -14.663 -5.516 1.00 91.81 553 ASP A CA 1
ATOM 4192 C C . ASP A 1 553 ? -34.178 -13.834 -4.272 1.00 91.81 553 ASP A C 1
ATOM 4194 O O . ASP A 1 553 ? -33.499 -14.309 -3.356 1.00 91.81 553 ASP A O 1
ATOM 4198 N N . ALA A 1 554 ? -34.675 -12.596 -4.213 1.00 90.38 554 ALA A N 1
ATOM 4199 C CA . ALA A 1 554 ? -34.307 -11.623 -3.186 1.00 90.38 554 ALA A CA 1
ATOM 4200 C C . ALA A 1 554 ? -34.620 -12.100 -1.757 1.00 90.38 554 ALA A C 1
ATOM 4202 O O . ALA A 1 554 ? -33.875 -11.786 -0.826 1.00 90.38 554 ALA A O 1
ATOM 4203 N N . LYS A 1 555 ? -35.692 -12.883 -1.563 1.00 94.06 555 LYS A N 1
ATOM 4204 C CA . LYS A 1 555 ? -36.037 -13.449 -0.251 1.00 94.06 555 LYS A CA 1
ATOM 4205 C C . LYS A 1 555 ? -35.038 -14.531 0.155 1.00 94.06 555 LYS A C 1
ATOM 4207 O O . LYS A 1 555 ? -34.633 -14.582 1.319 1.00 94.06 555 LYS A O 1
ATOM 4212 N N . THR A 1 556 ? -34.618 -15.366 -0.795 1.00 94.88 556 THR A N 1
ATOM 4213 C CA . THR A 1 556 ? -33.583 -16.388 -0.572 1.00 94.88 556 THR A CA 1
ATOM 4214 C C . THR A 1 556 ? -32.245 -15.741 -0.216 1.00 94.88 556 THR A C 1
ATOM 4216 O O . THR A 1 556 ? -31.636 -16.116 0.786 1.00 94.88 556 THR A O 1
ATOM 4219 N N . VAL A 1 557 ? -31.840 -14.711 -0.968 1.00 95.50 557 VAL A N 1
ATOM 4220 C CA . VAL A 1 557 ? -30.621 -13.925 -0.708 1.00 95.50 557 VAL A CA 1
ATOM 4221 C C . VAL A 1 557 ? -30.669 -13.271 0.673 1.00 95.50 557 VAL A C 1
ATOM 4223 O O . VAL A 1 557 ? -29.726 -13.419 1.444 1.00 95.50 557 VAL A O 1
ATOM 4226 N N . GLY A 1 558 ? -31.774 -12.605 1.027 1.00 95.38 558 GLY A N 1
ATOM 4227 C CA . GLY A 1 558 ? -31.934 -11.973 2.341 1.00 95.38 558 GLY A CA 1
ATOM 4228 C C . GLY A 1 558 ? -31.858 -12.974 3.498 1.00 95.38 558 GLY A C 1
ATOM 4229 O O . GLY A 1 558 ? -31.139 -12.746 4.465 1.00 95.38 558 GLY A O 1
ATOM 4230 N N . THR A 1 559 ? -32.524 -14.125 3.364 1.00 97.00 559 THR A N 1
ATOM 4231 C CA . THR A 1 559 ? -32.507 -15.185 4.391 1.00 97.00 559 THR A CA 1
ATOM 4232 C C . THR A 1 559 ? -31.107 -15.777 4.572 1.00 97.00 559 THR A C 1
ATOM 4234 O O . THR A 1 559 ? -30.672 -16.015 5.699 1.00 97.00 559 THR A O 1
ATOM 4237 N N . ALA A 1 560 ? -30.389 -16.018 3.470 1.00 96.75 560 ALA A N 1
ATOM 4238 C CA . ALA A 1 560 ? -29.019 -16.516 3.516 1.00 96.75 560 ALA A CA 1
ATOM 4239 C C . ALA A 1 560 ? -28.065 -15.489 4.140 1.00 96.75 560 ALA A C 1
ATOM 4241 O O . ALA A 1 560 ? -27.273 -15.852 5.009 1.00 96.75 560 ALA A O 1
ATOM 4242 N N . LEU A 1 561 ? -28.189 -14.215 3.754 1.00 97.50 561 LEU A N 1
ATOM 4243 C CA . LEU A 1 561 ? -27.407 -13.117 4.313 1.00 97.50 561 LEU A CA 1
ATOM 4244 C C . LEU A 1 561 ? -27.602 -13.024 5.831 1.00 97.50 561 LEU A C 1
ATOM 4246 O O . LEU A 1 561 ? -26.624 -13.069 6.569 1.00 97.50 561 LEU A O 1
ATOM 4250 N N . ASP A 1 562 ? -28.845 -12.985 6.316 1.00 97.25 562 ASP A N 1
ATOM 4251 C CA . ASP A 1 562 ? -29.126 -12.908 7.754 1.00 97.25 562 ASP A CA 1
ATOM 4252 C C . ASP A 1 562 ? -28.556 -14.100 8.533 1.00 97.25 562 ASP A C 1
ATOM 4254 O O . ASP A 1 562 ? -27.993 -13.918 9.616 1.00 97.25 562 ASP A O 1
ATOM 4258 N N . LYS A 1 563 ? -28.653 -15.311 7.968 1.00 97.94 563 LYS A N 1
ATOM 4259 C CA . LYS A 1 563 ? -28.086 -16.525 8.566 1.00 97.94 563 LYS A CA 1
ATOM 4260 C C . LYS A 1 563 ? -26.562 -16.445 8.683 1.00 97.94 563 LYS A C 1
ATOM 4262 O O . LYS A 1 563 ? -26.023 -16.809 9.725 1.00 97.94 563 LYS A O 1
ATOM 4267 N N . ILE A 1 564 ? -25.876 -15.989 7.634 1.00 97.94 564 ILE A N 1
ATOM 4268 C CA . ILE A 1 564 ? -24.411 -15.879 7.622 1.00 97.94 564 ILE A CA 1
ATOM 4269 C C . ILE A 1 564 ? -23.947 -14.774 8.579 1.00 97.94 564 ILE A C 1
ATOM 4271 O O . ILE A 1 564 ? -23.043 -15.006 9.378 1.00 97.94 564 ILE A O 1
ATOM 4275 N N . LEU A 1 565 ? -24.608 -13.610 8.567 1.00 97.44 565 LEU A N 1
ATOM 4276 C CA . LEU A 1 565 ? -24.276 -12.481 9.445 1.00 97.44 565 LEU A CA 1
ATOM 4277 C C . LEU A 1 565 ? -24.440 -12.811 10.938 1.00 97.44 565 LEU A C 1
ATOM 4279 O O . LEU A 1 565 ? -23.809 -12.175 11.779 1.00 97.44 565 LEU A O 1
ATOM 4283 N N . ALA A 1 566 ? -25.286 -13.785 11.281 1.00 97.19 566 ALA A N 1
ATOM 4284 C CA . ALA A 1 566 ? -25.467 -14.258 12.653 1.00 97.19 566 ALA A CA 1
ATOM 4285 C C . ALA A 1 566 ? -24.362 -15.224 13.127 1.00 97.19 566 ALA A C 1
ATOM 4287 O O . ALA A 1 566 ? -24.274 -15.501 14.323 1.00 97.19 566 ALA A O 1
ATOM 4288 N N . ASN A 1 567 ? -23.527 -15.748 12.223 1.00 96.88 567 ASN A N 1
ATOM 4289 C CA . ASN A 1 567 ? -22.431 -16.645 12.573 1.00 96.88 567 ASN A CA 1
ATOM 4290 C C . ASN A 1 567 ? -21.151 -15.834 12.871 1.00 96.88 567 ASN A C 1
ATOM 4292 O O . ASN A 1 567 ? -20.621 -15.207 11.954 1.00 96.88 567 ASN A O 1
ATOM 4296 N N . PRO A 1 568 ? -20.613 -15.856 14.108 1.00 90.81 568 PRO A N 1
ATOM 4297 C CA . PRO A 1 568 ? -19.377 -15.146 14.454 1.00 90.81 568 PRO A CA 1
ATOM 4298 C C . PRO A 1 568 ? -18.110 -15.815 13.896 1.00 90.81 568 PRO A C 1
ATOM 4300 O O . PRO A 1 568 ? -17.038 -15.222 13.927 1.00 90.81 568 PRO A O 1
ATOM 4303 N N . ALA A 1 569 ? -18.207 -17.059 13.413 1.00 95.88 569 ALA A N 1
ATOM 4304 C CA . ALA A 1 569 ? -17.100 -17.807 12.823 1.00 95.88 569 ALA A CA 1
ATOM 4305 C C . ALA A 1 569 ? -17.527 -18.439 11.481 1.00 95.88 569 ALA A C 1
ATOM 4307 O O . ALA A 1 569 ? -17.585 -19.666 11.353 1.00 95.88 569 ALA A O 1
ATOM 4308 N N . PRO A 1 570 ? -17.841 -17.621 10.462 1.00 97.31 570 PRO A N 1
ATOM 4309 C CA . PRO A 1 570 ? -18.280 -18.102 9.160 1.00 97.31 570 PRO A CA 1
ATOM 4310 C C . PRO A 1 570 ? -17.144 -18.849 8.438 1.00 97.31 570 PRO A C 1
ATOM 4312 O O . PRO A 1 570 ? -15.973 -18.439 8.530 1.00 97.31 570 PRO A O 1
ATOM 4315 N N . PRO A 1 571 ? -17.448 -19.924 7.692 1.00 96.50 571 PRO A N 1
ATOM 4316 C CA . PRO A 1 571 ? -16.494 -20.512 6.760 1.00 96.50 571 PRO A CA 1
ATOM 4317 C C . PRO A 1 571 ? -16.131 -19.503 5.659 1.00 96.50 571 PRO A C 1
ATOM 4319 O O . PRO A 1 571 ? -16.867 -18.557 5.387 1.00 96.50 571 PRO A O 1
ATOM 4322 N N . LEU A 1 572 ? -14.980 -19.702 5.016 1.00 94.88 572 LEU A N 1
ATOM 4323 C CA . LEU A 1 572 ? -14.455 -18.796 3.988 1.00 94.88 572 LEU A CA 1
ATOM 4324 C C . LEU A 1 572 ? -15.449 -18.542 2.838 1.00 94.88 572 LEU A C 1
ATOM 4326 O O . LEU A 1 572 ? -15.596 -17.406 2.391 1.00 94.88 572 LEU A O 1
ATOM 4330 N N . ASP A 1 573 ? -16.140 -19.584 2.380 1.00 95.50 573 ASP A N 1
ATOM 4331 C CA . ASP A 1 573 ? -17.071 -19.477 1.252 1.00 95.50 573 ASP A CA 1
ATOM 4332 C C . ASP A 1 573 ? -18.294 -18.611 1.592 1.00 95.50 573 ASP A C 1
ATOM 4334 O O . ASP A 1 573 ? -18.749 -17.838 0.750 1.00 95.50 573 ASP A O 1
ATOM 4338 N N . ASP A 1 574 ? -18.754 -18.636 2.847 1.00 97.12 574 ASP A N 1
ATOM 4339 C CA . ASP A 1 574 ? -19.838 -17.765 3.314 1.00 97.12 574 ASP A CA 1
ATOM 4340 C C . ASP A 1 574 ? -19.401 -16.290 3.324 1.00 97.12 574 ASP A C 1
ATOM 4342 O O . ASP A 1 574 ? -20.175 -15.414 2.941 1.00 97.12 574 ASP A O 1
ATOM 4346 N N . VAL A 1 575 ? -18.144 -15.997 3.692 1.00 97.75 575 VAL A N 1
ATOM 4347 C CA . VAL A 1 575 ? -17.599 -14.625 3.641 1.00 97.75 575 VAL A CA 1
ATOM 4348 C C . VAL A 1 575 ? -17.536 -14.116 2.198 1.00 97.75 575 VAL A C 1
ATOM 4350 O O . VAL A 1 575 ? -17.906 -12.971 1.936 1.00 97.75 575 VAL A O 1
ATOM 4353 N N . ARG A 1 576 ? -17.133 -14.965 1.239 1.00 96.94 576 ARG A N 1
ATOM 4354 C CA . ARG A 1 576 ? -17.143 -14.613 -0.194 1.00 96.94 576 ARG A CA 1
ATOM 4355 C C . ARG A 1 576 ? -18.549 -14.372 -0.724 1.00 96.94 576 ARG A C 1
ATOM 4357 O O . ARG A 1 576 ? -18.754 -13.427 -1.479 1.00 96.94 576 ARG A O 1
ATOM 4364 N N . LEU A 1 577 ? -19.513 -15.192 -0.316 1.00 97.44 577 LEU A N 1
ATOM 4365 C CA . LEU A 1 577 ? -20.904 -15.007 -0.707 1.00 97.44 577 LEU A CA 1
ATOM 4366 C C . LEU A 1 577 ? -21.461 -13.675 -0.180 1.00 97.44 577 LEU A C 1
ATOM 4368 O O . LEU A 1 577 ? -22.093 -12.944 -0.939 1.00 97.44 577 LEU A O 1
ATOM 4372 N N . VAL A 1 578 ? -21.178 -13.312 1.077 1.00 98.00 578 VAL A N 1
ATOM 4373 C CA . VAL A 1 578 ? -21.555 -11.993 1.620 1.00 98.00 578 VAL A CA 1
ATOM 4374 C C . VAL A 1 578 ? -20.890 -10.864 0.834 1.00 98.00 578 VAL A C 1
ATOM 4376 O O . VAL A 1 578 ? -21.559 -9.884 0.523 1.00 98.00 578 VAL A O 1
ATOM 4379 N N . ALA A 1 579 ? -19.619 -11.009 0.453 1.00 97.94 579 ALA A N 1
ATOM 4380 C CA . ALA A 1 579 ? -18.915 -10.026 -0.368 1.00 97.94 579 ALA A CA 1
ATOM 4381 C C . ALA A 1 579 ? -19.549 -9.850 -1.763 1.00 97.94 579 ALA A C 1
ATOM 4383 O O . ALA A 1 579 ? -19.756 -8.720 -2.199 1.00 97.94 579 ALA A O 1
ATOM 4384 N N . ALA A 1 580 ? -19.931 -10.942 -2.435 1.00 97.88 580 ALA A N 1
ATOM 4385 C CA . ALA A 1 580 ? -20.638 -10.893 -3.717 1.00 97.88 580 ALA A CA 1
ATOM 4386 C C . ALA A 1 580 ? -22.033 -10.250 -3.589 1.00 97.88 580 ALA A C 1
ATOM 4388 O O . ALA A 1 580 ? -22.416 -9.416 -4.410 1.00 97.88 580 ALA A O 1
ATOM 4389 N N . ILE A 1 581 ? -22.780 -10.588 -2.529 1.00 97.94 581 ILE A N 1
ATOM 4390 C CA . ILE A 1 581 ? -24.081 -9.976 -2.217 1.00 97.94 581 ILE A CA 1
ATOM 4391 C C . ILE A 1 581 ? -23.915 -8.476 -1.933 1.00 97.94 581 ILE A C 1
ATOM 4393 O O . ILE A 1 581 ? -24.696 -7.677 -2.442 1.00 97.94 581 ILE A O 1
ATOM 4397 N N . ALA A 1 582 ? -22.895 -8.078 -1.170 1.00 97.44 582 ALA A N 1
ATOM 4398 C CA . ALA A 1 582 ? -22.588 -6.679 -0.878 1.00 97.44 582 ALA A CA 1
ATOM 4399 C C . ALA A 1 582 ? -22.234 -5.899 -2.152 1.00 97.44 582 ALA A C 1
ATOM 4401 O O . ALA A 1 582 ? -22.835 -4.861 -2.404 1.00 97.44 582 ALA A O 1
ATOM 4402 N N . ALA A 1 583 ? -21.362 -6.451 -3.004 1.00 97.12 583 ALA A N 1
ATOM 4403 C CA . ALA A 1 583 ? -21.004 -5.867 -4.298 1.00 97.12 583 ALA A CA 1
ATOM 4404 C C . ALA A 1 583 ? -22.229 -5.645 -5.203 1.00 97.12 583 ALA A C 1
ATOM 4406 O O . ALA A 1 583 ? -22.292 -4.674 -5.953 1.00 97.12 583 ALA A O 1
ATOM 4407 N N . ARG A 1 584 ? -23.225 -6.539 -5.123 1.00 96.94 584 ARG A N 1
ATOM 4408 C CA . ARG A 1 584 ? -24.482 -6.429 -5.876 1.00 96.94 584 ARG A CA 1
ATOM 4409 C C . ARG A 1 584 ? -25.468 -5.409 -5.296 1.00 96.94 584 ARG A C 1
ATOM 4411 O O . ARG A 1 584 ? -26.359 -4.964 -6.027 1.00 96.94 584 ARG A O 1
ATOM 4418 N N . ALA A 1 585 ? -25.334 -5.086 -4.010 1.00 95.50 585 ALA A N 1
ATOM 4419 C CA . ALA A 1 585 ? -26.174 -4.166 -3.244 1.00 95.50 585 ALA A CA 1
ATOM 4420 C C . ALA A 1 585 ? -27.701 -4.392 -3.385 1.00 95.50 585 ALA A C 1
ATOM 4422 O O . ALA A 1 585 ? -28.448 -3.453 -3.675 1.00 95.50 585 ALA A O 1
ATOM 4423 N N . PRO A 1 586 ? -28.226 -5.624 -3.204 1.00 93.88 586 PRO A N 1
ATOM 4424 C CA . PRO A 1 586 ? -29.665 -5.858 -3.254 1.00 93.88 586 PRO A CA 1
ATOM 4425 C C . PRO A 1 586 ? -30.376 -5.178 -2.071 1.00 93.88 586 PRO A C 1
ATOM 4427 O O . PRO A 1 586 ? -29.755 -4.806 -1.075 1.00 93.88 586 PRO A O 1
ATOM 4430 N N . ALA A 1 587 ? -31.709 -5.079 -2.136 1.00 94.25 587 ALA A N 1
ATOM 4431 C CA . ALA A 1 587 ? -32.520 -4.393 -1.122 1.00 94.25 587 ALA A CA 1
ATOM 4432 C C . ALA A 1 587 ? -32.215 -4.775 0.351 1.00 94.25 587 ALA A C 1
ATOM 4434 O O . ALA A 1 587 ? -32.210 -3.869 1.185 1.00 94.25 587 ALA A O 1
ATOM 4435 N N . PRO A 1 588 ? -31.920 -6.047 0.713 1.00 91.19 588 PRO A N 1
ATOM 4436 C CA . PRO A 1 588 ? -31.521 -6.396 2.080 1.00 91.19 588 PRO A CA 1
ATOM 4437 C C . PRO A 1 588 ? -30.225 -5.722 2.549 1.00 91.19 588 PRO A C 1
ATOM 4439 O O . PRO A 1 588 ? -30.150 -5.317 3.704 1.00 91.19 588 PRO A O 1
ATOM 4442 N N . VAL A 1 589 ? -29.234 -5.567 1.662 1.00 92.94 589 VAL A N 1
ATOM 4443 C CA . VAL A 1 589 ? -27.982 -4.851 1.958 1.00 92.94 589 VAL A CA 1
ATOM 4444 C C . VAL A 1 589 ? -28.249 -3.353 2.032 1.00 92.94 589 VAL A C 1
ATOM 4446 O O . VAL A 1 589 ? -27.872 -2.722 3.009 1.00 92.94 589 VAL A O 1
ATOM 4449 N N . ALA A 1 590 ? -28.975 -2.795 1.058 1.00 92.94 590 ALA A N 1
ATOM 4450 C CA . ALA A 1 590 ? -29.301 -1.366 1.025 1.00 92.94 590 ALA A CA 1
ATOM 4451 C C . ALA A 1 590 ? -30.112 -0.898 2.250 1.00 92.94 590 ALA A C 1
ATOM 4453 O O . ALA A 1 590 ? -30.048 0.268 2.632 1.00 92.94 590 ALA A O 1
ATOM 4454 N N . LYS A 1 591 ? -30.872 -1.805 2.879 1.00 94.56 591 LYS A N 1
ATOM 4455 C CA . LYS A 1 591 ? -31.619 -1.529 4.111 1.00 94.56 591 LYS A CA 1
ATOM 4456 C C . LYS A 1 591 ? -30.705 -1.312 5.324 1.00 94.56 591 LYS A C 1
ATOM 4458 O O . LYS A 1 591 ? -31.072 -0.542 6.206 1.00 94.56 591 LYS A O 1
ATOM 4463 N N . ASP A 1 592 ? -29.567 -2.001 5.389 1.00 94.31 592 ASP A N 1
ATOM 4464 C CA . ASP A 1 592 ? -28.614 -1.916 6.502 1.00 94.31 592 ASP A CA 1
ATOM 4465 C C . ASP A 1 592 ? -27.166 -2.174 6.026 1.00 94.31 592 ASP A C 1
ATOM 4467 O O . ASP A 1 592 ? -26.568 -3.212 6.342 1.00 94.31 592 ASP A O 1
ATOM 4471 N N . PRO A 1 593 ? -26.583 -1.245 5.240 1.00 93.56 593 PRO A N 1
ATOM 4472 C CA . PRO A 1 593 ? -25.243 -1.424 4.684 1.00 93.56 593 PRO A CA 1
ATOM 4473 C C . PRO A 1 593 ? -24.179 -1.443 5.787 1.00 93.56 593 PRO A C 1
ATOM 4475 O O . PRO A 1 593 ? -23.198 -2.179 5.694 1.00 93.56 593 PRO A O 1
ATOM 4478 N N . HIS A 1 594 ? -24.400 -0.712 6.885 1.00 91.81 594 HIS A N 1
ATOM 4479 C CA . HIS A 1 594 ? -23.472 -0.643 8.013 1.00 91.81 594 HIS A CA 1
ATOM 4480 C C . HIS A 1 594 ? -23.304 -1.984 8.730 1.00 91.81 594 HIS A C 1
ATOM 4482 O O . HIS A 1 594 ? -22.186 -2.326 9.123 1.00 91.81 594 HIS A O 1
ATOM 4488 N N . ARG A 1 595 ? -24.377 -2.772 8.889 1.00 95.69 595 ARG A N 1
ATOM 4489 C CA . ARG A 1 595 ? -24.279 -4.119 9.468 1.00 95.69 595 ARG A CA 1
ATOM 4490 C C . ARG A 1 595 ? -23.427 -5.046 8.605 1.00 95.69 595 ARG A C 1
ATOM 4492 O O . ARG A 1 595 ? -22.597 -5.772 9.150 1.00 95.69 595 ARG A O 1
ATOM 4499 N N . VAL A 1 596 ? -23.610 -5.009 7.284 1.00 96.44 596 VAL A N 1
ATOM 4500 C CA . VAL A 1 596 ? -22.836 -5.829 6.336 1.00 96.44 596 VAL A CA 1
ATOM 4501 C C . VAL A 1 596 ? -21.376 -5.380 6.298 1.00 96.44 596 VAL A C 1
ATOM 4503 O O . VAL A 1 596 ? -20.483 -6.217 6.407 1.00 96.44 596 VAL A O 1
ATOM 4506 N N . GLN A 1 597 ? -21.133 -4.069 6.224 1.00 94.69 597 GLN A N 1
ATOM 4507 C CA . GLN A 1 597 ? -19.795 -3.479 6.250 1.00 94.69 597 GLN A CA 1
ATOM 4508 C C . GLN A 1 597 ? -19.020 -3.910 7.497 1.00 94.69 597 GLN A C 1
ATOM 4510 O O . GLN A 1 597 ? -17.926 -4.454 7.381 1.00 94.69 597 GLN A O 1
ATOM 4515 N N . ARG A 1 598 ? -19.623 -3.737 8.677 1.00 89.31 598 ARG A N 1
ATOM 4516 C CA . ARG A 1 598 ? -19.009 -4.101 9.956 1.00 89.31 598 ARG A CA 1
ATOM 4517 C C . ARG A 1 598 ? -18.710 -5.592 10.047 1.00 89.31 598 ARG A C 1
ATOM 4519 O O . ARG A 1 598 ? -17.661 -5.977 10.546 1.00 89.31 598 ARG A O 1
ATOM 4526 N N . TRP A 1 599 ? -19.621 -6.436 9.568 1.00 96.94 599 TRP A N 1
ATOM 4527 C CA . TRP A 1 599 ? -19.383 -7.875 9.559 1.00 96.94 599 TRP A CA 1
ATOM 4528 C C . TRP A 1 599 ? -18.242 -8.257 8.607 1.00 96.94 599 TRP A C 1
ATOM 4530 O O . TRP A 1 599 ? -17.451 -9.134 8.938 1.00 96.94 599 TRP A O 1
ATOM 4540 N N . LEU A 1 600 ? -18.117 -7.599 7.449 1.00 96.69 600 LEU A N 1
ATOM 4541 C CA . LEU A 1 600 ? -16.993 -7.816 6.534 1.00 96.69 600 LEU A CA 1
ATOM 4542 C C . LEU A 1 600 ? -15.665 -7.310 7.111 1.00 96.69 600 LEU A C 1
ATOM 4544 O O . LEU A 1 600 ? -14.658 -7.975 6.899 1.00 96.69 600 LEU A O 1
ATOM 4548 N N . ASP A 1 601 ? -15.652 -6.206 7.866 1.00 91.31 601 ASP A N 1
ATOM 4549 C CA . ASP A 1 601 ? -14.455 -5.717 8.576 1.00 91.31 601 ASP A CA 1
ATOM 4550 C C . ASP A 1 601 ? -13.895 -6.772 9.541 1.00 91.31 601 ASP A C 1
ATOM 4552 O O . ASP A 1 601 ? -12.687 -6.981 9.610 1.00 91.31 601 ASP A O 1
ATOM 4556 N N . ASP A 1 602 ? -14.771 -7.487 10.252 1.00 92.31 602 ASP A N 1
ATOM 4557 C CA . ASP A 1 602 ? -14.368 -8.535 11.196 1.00 92.31 602 ASP A CA 1
ATOM 4558 C C . ASP A 1 602 ? -13.811 -9.799 10.492 1.00 92.31 602 ASP A C 1
ATOM 4560 O O . ASP A 1 602 ? -13.199 -10.657 11.136 1.00 92.31 602 ASP A O 1
ATOM 4564 N N . HIS A 1 603 ? -13.999 -9.928 9.170 1.00 96.00 603 HIS A N 1
ATOM 4565 C CA . HIS A 1 603 ? -13.671 -11.129 8.389 1.00 96.00 603 HIS A CA 1
ATOM 4566 C C . HIS A 1 603 ? -12.827 -10.868 7.129 1.00 96.00 603 HIS A C 1
ATOM 4568 O O . HIS A 1 603 ? -12.614 -11.794 6.341 1.00 96.00 603 HIS A O 1
ATOM 4574 N N . ASP A 1 604 ? -12.328 -9.650 6.929 1.00 93.81 604 ASP A N 1
ATOM 4575 C CA . ASP A 1 604 ? -11.655 -9.222 5.699 1.00 93.81 604 ASP A CA 1
ATOM 4576 C C . ASP A 1 604 ? -10.399 -10.045 5.369 1.00 93.81 604 ASP A C 1
ATOM 4578 O O . ASP A 1 604 ? -10.166 -10.370 4.206 1.00 93.81 604 ASP A O 1
ATOM 4582 N N . GLY A 1 605 ? -9.662 -10.501 6.386 1.00 89.50 605 GLY A N 1
ATOM 4583 C CA . GLY A 1 605 ? -8.467 -11.336 6.250 1.00 89.50 605 GLY A CA 1
ATOM 4584 C C . GLY A 1 605 ? -8.715 -12.713 5.626 1.00 89.50 605 GLY A C 1
ATOM 4585 O O . GLY A 1 605 ? -7.764 -13.448 5.359 1.00 89.50 605 GLY A O 1
ATOM 4586 N N . LYS A 1 606 ? -9.979 -13.085 5.392 1.00 94.06 606 LYS A N 1
ATOM 4587 C CA . LYS A 1 606 ? -10.365 -14.293 4.653 1.00 94.06 606 LYS A CA 1
ATOM 4588 C C . LYS A 1 606 ? -10.516 -14.035 3.145 1.00 94.06 606 LYS A C 1
ATOM 4590 O O . LYS A 1 606 ? -10.439 -14.983 2.369 1.00 94.06 606 LYS A O 1
ATOM 4595 N N . LEU A 1 607 ? -10.734 -12.796 2.709 1.00 95.31 607 LEU A N 1
ATOM 4596 C CA . LEU A 1 607 ? -11.005 -12.457 1.310 1.00 95.31 607 LEU A CA 1
ATOM 4597 C C . LEU A 1 607 ? -9.722 -12.144 0.532 1.00 95.31 607 LEU A C 1
ATOM 4599 O O . LEU A 1 607 ? -8.739 -11.654 1.081 1.00 95.31 607 LEU A O 1
ATOM 4603 N N . ASP A 1 608 ? -9.736 -12.399 -0.778 1.00 93.75 608 ASP A N 1
ATOM 4604 C CA . ASP A 1 608 ? -8.733 -11.824 -1.672 1.00 93.75 608 ASP A CA 1
ATOM 4605 C C . ASP A 1 608 ? -9.032 -10.336 -1.927 1.00 93.75 608 ASP A C 1
ATOM 4607 O O . ASP A 1 608 ? -10.169 -9.874 -1.791 1.00 93.75 608 ASP A O 1
ATOM 4611 N N . ALA A 1 609 ? -8.006 -9.585 -2.331 1.00 90.06 609 ALA A N 1
ATOM 4612 C CA . ALA A 1 609 ? -8.099 -8.137 -2.491 1.00 90.06 609 ALA A CA 1
ATOM 4613 C C . ALA A 1 609 ? -9.194 -7.689 -3.479 1.00 90.06 609 ALA A C 1
ATOM 4615 O O . ALA A 1 609 ? -9.822 -6.658 -3.245 1.00 90.06 609 ALA A O 1
ATOM 4616 N N . ARG A 1 610 ? -9.454 -8.450 -4.558 1.00 94.44 610 ARG A N 1
ATOM 4617 C CA . ARG A 1 610 ? -10.477 -8.081 -5.552 1.00 94.44 610 ARG A CA 1
ATOM 4618 C C . ARG A 1 610 ? -11.871 -8.274 -4.984 1.00 94.44 610 ARG A C 1
ATOM 4620 O O . ARG A 1 610 ? -12.681 -7.357 -5.060 1.00 94.44 610 ARG A O 1
ATOM 4627 N N . THR A 1 611 ? -12.131 -9.428 -4.372 1.00 96.69 611 THR A N 1
ATOM 4628 C CA . THR A 1 611 ? -13.427 -9.711 -3.741 1.00 96.69 611 THR A CA 1
ATOM 4629 C C . THR A 1 611 ? -13.740 -8.707 -2.631 1.00 96.69 611 THR A C 1
ATOM 4631 O O . THR A 1 611 ? -14.857 -8.195 -2.565 1.00 96.69 611 THR A O 1
ATOM 4634 N N . LEU A 1 612 ? -12.749 -8.371 -1.794 1.00 95.62 612 LEU A N 1
ATOM 4635 C CA . LEU A 1 612 ? -12.912 -7.353 -0.757 1.00 95.62 612 LEU A CA 1
ATOM 4636 C C . LEU A 1 612 ? -13.239 -5.984 -1.366 1.00 95.62 612 LEU A C 1
ATOM 4638 O O . LEU A 1 612 ? -14.189 -5.341 -0.932 1.00 95.62 612 LEU A O 1
ATOM 4642 N N . TRP A 1 613 ? -12.491 -5.543 -2.379 1.00 94.81 613 TRP A N 1
ATOM 4643 C CA . TRP A 1 613 ? -12.729 -4.249 -3.021 1.00 94.81 613 TRP A CA 1
ATOM 4644 C C . TRP A 1 613 ? -14.099 -4.177 -3.703 1.00 94.81 613 TRP A C 1
ATOM 4646 O O . TRP A 1 613 ? -14.810 -3.196 -3.509 1.00 94.81 613 TRP A O 1
ATOM 4656 N N . LEU A 1 614 ? -14.516 -5.227 -4.421 1.00 96.06 614 LEU A N 1
ATOM 4657 C CA . LEU A 1 614 ? -15.845 -5.293 -5.042 1.00 96.06 614 LEU A CA 1
ATOM 4658 C C . LEU A 1 614 ? -16.955 -5.129 -3.999 1.00 96.06 614 LEU A C 1
ATOM 4660 O O . LEU A 1 614 ? -17.893 -4.364 -4.215 1.00 96.06 614 LEU A O 1
ATOM 4664 N N . ALA A 1 615 ? -16.822 -5.788 -2.845 1.00 97.38 615 ALA A N 1
ATOM 4665 C CA . ALA A 1 615 ? -17.770 -5.633 -1.748 1.00 97.38 615 ALA A CA 1
ATOM 4666 C C . ALA A 1 615 ? -17.816 -4.195 -1.210 1.00 97.38 615 ALA A C 1
ATOM 4668 O O . ALA A 1 615 ? -18.898 -3.699 -0.914 1.00 97.38 615 ALA A O 1
ATOM 4669 N N . ARG A 1 616 ? -16.665 -3.512 -1.111 1.00 95.38 616 ARG A N 1
ATOM 4670 C CA . ARG A 1 616 ? -16.593 -2.108 -0.665 1.00 95.38 616 ARG A CA 1
ATOM 4671 C C . ARG A 1 616 ? -17.195 -1.123 -1.652 1.00 95.38 616 ARG A C 1
ATOM 4673 O O . ARG A 1 616 ? -17.656 -0.086 -1.217 1.00 95.38 616 ARG A O 1
ATOM 4680 N N . VAL A 1 617 ? -17.154 -1.414 -2.948 1.00 93.25 617 VAL A N 1
ATOM 4681 C CA . VAL A 1 617 ? -17.742 -0.536 -3.970 1.00 93.25 617 VAL A CA 1
ATOM 4682 C C . VAL A 1 617 ? -19.268 -0.628 -3.987 1.00 93.25 617 VAL A C 1
ATOM 4684 O O . VAL A 1 617 ? -19.928 0.343 -4.344 1.00 93.25 617 VAL A O 1
ATOM 4687 N N . GLY A 1 618 ? -19.831 -1.779 -3.608 1.00 93.31 618 GLY A N 1
ATOM 4688 C CA . GLY A 1 618 ? -21.283 -1.949 -3.502 1.00 93.31 618 GLY A CA 1
ATOM 4689 C C . GLY A 1 618 ? -21.904 -1.412 -2.206 1.00 93.31 618 GLY A C 1
ATOM 4690 O O . GLY A 1 618 ? -23.114 -1.186 -2.175 1.00 93.31 618 GLY A O 1
ATOM 4691 N N . LEU A 1 619 ? -21.104 -1.222 -1.151 1.00 92.25 619 LEU A N 1
ATOM 4692 C CA . LEU A 1 619 ? -21.517 -0.654 0.142 1.00 92.25 619 LEU A CA 1
ATOM 4693 C C . LEU A 1 619 ? -21.333 0.863 0.161 1.00 92.25 619 LEU A C 1
ATOM 4695 O O . LEU A 1 619 ? -22.234 1.536 0.712 1.00 92.25 619 LEU A O 1
#

Solvent-accessible surface area (backbone atoms only — not comparable to full-atom values): 36506 Å² total; per-residue (Å²): 113,17,36,27,26,76,27,63,64,54,48,48,50,40,62,74,70,52,67,52,59,64,83,51,44,65,32,41,26,36,38,23,71,48,95,85,54,18,36,30,43,29,51,73,60,83,76,56,71,68,49,51,53,51,40,44,75,72,67,33,38,69,76,37,83,74,49,95,81,41,42,82,35,66,25,56,68,70,71,53,76,46,44,78,46,97,76,62,82,84,63,59,50,36,38,40,35,22,64,31,60,66,54,33,54,54,48,52,53,50,36,33,57,70,50,39,70,57,38,32,38,35,73,60,100,64,31,9,36,36,43,30,46,58,64,57,65,71,64,50,52,40,19,70,72,37,51,93,60,23,33,40,26,30,44,34,47,82,92,36,87,46,32,27,28,26,63,38,44,46,53,96,56,37,85,72,66,75,53,62,89,68,30,29,31,40,42,42,86,91,50,74,48,76,45,73,65,63,80,68,35,56,48,78,81,56,44,42,78,36,64,74,67,96,79,86,89,86,88,84,86,90,69,98,70,66,56,75,47,67,53,27,48,41,85,45,73,74,50,73,43,38,35,35,42,17,78,65,66,23,66,65,54,50,54,59,47,61,77,74,54,54,67,77,58,39,68,40,28,27,33,30,78,42,83,37,97,82,69,80,56,50,33,29,36,41,32,46,57,91,65,96,61,78,57,72,91,72,97,60,91,45,53,49,17,9,62,41,83,87,31,96,44,35,28,24,42,52,26,41,37,61,36,52,49,66,57,61,73,60,43,37,61,73,72,60,66,60,87,67,40,36,34,36,45,46,66,60,74,71,62,90,83,67,78,86,75,72,88,84,62,73,31,42,41,43,82,47,76,45,54,47,85,56,49,41,58,40,52,80,70,60,74,69,63,64,65,83,42,35,80,74,44,48,61,54,50,61,72,66,52,76,80,74,68,81,84,74,77,72,87,73,75,81,79,71,87,80,82,81,86,85,79,89,84,90,83,89,83,90,80,90,84,88,82,87,86,85,91,82,85,89,81,91,78,84,84,81,84,79,83,78,85,81,89,79,90,78,92,74,80,92,72,78,91,73,89,62,74,68,60,57,58,53,50,52,55,46,52,54,51,40,54,52,48,54,52,50,58,73,68,53,93,63,60,90,65,35,66,72,51,37,54,49,27,52,52,47,17,51,45,29,32,76,73,65,39,51,69,61,13,50,53,27,39,44,54,31,42,70,57,39,54,82,86,50,29,60,61,49,42,47,49,48,49,19,57,76,66,76,45,70,49,66,69,61,49,42,54,51,48,57,58,51,73,70,43,95,78,63,57,66,64,57,54,51,49,51,26,49,50,30,36,62,40,45,70,68,39,68,74,44,41,66,63,55,51,55,55,44,67,81,49,46,94,69,52,56,74,64,47,48,50,44,17,60,74,35,93

Sequence (619 aa):
MALGFSDTNALHVIIASGMCPPEVQQRAARVGRTDDGGVIVEPEKALARDVLAHMRKAGVITDAVLPANAKLVRCWAEALPPAKVTIPEIPSLVLLVSEDATGLVDLAAELVRLGCERMELLVTDKLGVARVVDPPTYTIVRALDRDAGLRVYAPDPPGQEAVWTELGYKHSLSTRLKPTPRTLLLVAGDGWREIPDDGWRGLDTALELAVPATLTPLVPGKLTSRRRIELRLSTGRREAASLWVLRSGGIAALDKLLEYLPEDIVARLMFAASDTPDGKEPLIIVRARTGRHPPPDLSLDAEVYAPLGQMPDVYAPAGAIIEPPLRRERLRVVLGVGNNEVMWLAPMHRDPGRGDVADGTRGRFCVERIAETAFNPLADWAEYVIHTSAPAITPWMRSAVFDFASFISTGLEWAGPGEAAEEDADEKRTKKKPARPARGRSGAAEPATTYTARTATTASAPTAPVSATASEAADVMIDEELAALESEFVALDAPGDAPERLELLDRLARAYARLGRRRDAGLCYARAVWEASPESTAARLDTWIASELRSADAKTVGTALDKILANPAPPLDDVRLVAAIAARAPAPVAKDPHRVQRWLDDHDGKLDARTLWLARVGL

pLDDT: mean 85.64, std 18.29, range [31.11, 98.44]

Nearest PDB structures (foldseek):
  3sf4-assembly1_A  TM=3.373E-01  e=4.391E-01  Homo sapiens
  5a7d-assembly4_D  TM=3.359E-01  e=1.305E+00  Drosophila melanogaster
  6hc2-assembly1_C  TM=3.398E-01  e=1.525E+00  Homo sapiens
  6hc2-assembly4_S  TM=3.399E-01  e=1.976E+00  Homo sapiens
  3ro2-assembly1_A  TM=3.685E-01  e=2.697E+00  Mus musculus

Foldseek 3Di:
DKKKAQALVLLVCCVVVCLDPVVQQQAKWWWDADPNHIIITGTPDDDDPVSVVVCVVSVMDPDDDHDPPTDIDRGSLQNRFWAFDPDFDDDQKKKKKAQAPVVLLVVLVVQLLVQFQPWWWDGDPGMIIITGGRGDPVLQVCQVVCPNPIWMWDQVPPPHQQETETTRTHRPCSVPDDDDPQWHWYHYNVGIDIDGNDPIHHSPVQADEAAPDDDDDDDDDDDPDHDYDYKFKDFADFDPFFKWKDPPPQVVQLVVQVVPDDPVLLQQKWKFWAQDPVNPDIIIMIGGHDDPDGRDDGPTPTQTWDDAQPDNQETEGGRIHMGPDYHPVVVCVNLVPDPQKRKYWAQPDDPVPDPDDPPPRHGRTDIDMDGNVRIDRSVVVDPPCCVVCVVVCVVVVVVVPDPPDPPPPPPPDPDDDDDDDDDDDDDDDDDDDDDDDDDDDDDDDDDDDDDDDDDDDDDDDDDDDDDPPPVVVVLVVLVVVLVVLVVVQVPDPDDLLDPVNLVSLLSNLLSCLVNVVLVSSLVSLLSSLLSDDPVCNLVSLLSNLCSNQVDSDPVSLLVLLVVQLPDLDHDLSSLLSLLSCLLNQPPSCVVPVPSSVVSCSSVVVSDDPSSNVSSVVSD

Radius of gyration: 37.21 Å; Cα contacts (8 Å, |Δi|>4): 876; chains: 1; bounding box: 80×83×113 Å